Protein AF-0000000083257828 (afdb_homodimer)

Nearest PDB structures (foldseek):
  7vmx-assembly1_B  TM=5.264E-01  e=3.765E-04  Mycobacterium tuberculosis
  7vok-assembly1_A  TM=5.270E-01  e=5.197E-04  Mycobacterium tuberculosis
  1exm-assembly1_A  TM=3.872E-01  e=2.585E-04  Thermus thermophilus
  1aip-assembly2_F  TM=3.499E-01  e=7.175E-04  Thermus thermophilus
  1aip-assembly1_B  TM=3.440E-01  e=7.989E-04  Thermus thermophilus

Radius of gyration: 33.96 Å; Cα contacts (8 Å, |Δi|>4): 1075; chains: 2; bounding box: 76×117×64 Å

InterPro domains:
  IPR041519 RiboL-PSP-HEPN [PF18735] (45-256)

Solvent-accessible surface area (backbone atoms only — not comparable to full-atom values): 38566 Å² total; per-residue (Å²): 109,64,65,36,53,51,52,36,49,55,54,49,49,53,50,48,51,47,53,49,48,53,54,48,48,55,50,50,39,57,52,46,67,68,42,64,82,71,59,59,80,86,55,39,62,59,51,50,52,50,48,54,54,40,53,49,65,66,34,68,75,44,42,48,41,55,43,48,23,49,45,43,49,54,50,15,44,51,53,48,28,57,41,40,42,53,32,48,52,50,51,51,49,53,76,33,29,39,47,72,88,69,47,54,65,36,38,62,63,41,49,59,58,32,43,58,53,39,62,75,47,43,82,39,78,89,31,49,91,73,62,52,67,65,57,51,49,52,22,52,48,25,52,76,61,50,89,51,73,58,58,50,44,78,64,50,73,28,74,52,71,73,94,68,71,69,28,60,68,46,47,28,59,59,40,33,49,62,55,40,76,47,50,62,58,51,49,63,63,35,85,42,69,39,35,52,47,31,59,75,71,68,49,56,76,94,53,65,42,50,64,48,39,48,50,42,50,51,36,52,39,48,74,69,33,46,85,80,83,83,74,70,53,73,68,56,50,50,49,51,51,52,49,52,51,41,48,51,52,36,50,46,52,49,54,50,37,67,44,46,67,54,38,73,72,51,30,75,37,61,43,78,55,40,49,35,78,38,70,75,45,64,32,24,28,31,32,56,39,52,60,44,75,49,44,55,65,40,63,34,40,33,40,63,54,91,92,39,64,44,70,39,33,32,66,40,33,30,49,94,88,38,81,44,60,65,43,79,40,78,54,84,80,46,46,72,30,39,38,27,36,78,44,77,59,59,62,77,25,42,32,28,33,72,55,85,128,108,63,64,36,54,50,53,37,50,55,53,49,50,52,50,48,50,48,53,48,50,54,53,47,46,55,51,48,38,56,53,46,66,67,41,64,82,71,58,57,80,86,54,39,62,58,50,49,52,49,50,54,54,40,52,49,64,67,34,68,77,43,42,48,41,54,44,48,22,49,46,42,49,52,51,15,44,51,52,46,29,56,41,40,43,52,32,48,52,50,51,50,48,55,74,33,28,40,46,73,87,70,48,54,65,37,40,62,63,41,49,59,57,32,42,57,52,39,61,76,44,42,83,38,78,89,32,49,91,73,63,51,68,65,56,52,51,51,22,51,48,26,52,76,60,51,87,53,73,59,58,53,45,79,65,50,71,29,74,54,70,73,95,68,70,68,28,60,68,47,46,26,59,59,40,33,49,62,54,41,71,49,49,62,58,52,49,63,64,36,86,40,69,39,35,53,48,31,57,74,71,68,48,55,76,92,53,67,44,50,64,47,39,48,49,42,50,51,36,51,39,48,73,68,32,47,84,80,83,83,74,70,53,73,68,54,50,50,49,51,50,54,50,50,51,41,48,52,51,36,49,45,51,48,53,48,38,68,44,45,66,54,38,72,74,50,30,75,39,60,41,76,55,41,48,35,78,36,71,75,46,64,33,24,29,31,31,57,39,50,62,44,76,50,44,55,63,42,62,33,40,33,40,62,55,92,90,38,63,42,70,40,33,32,67,40,33,29,48,96,88,40,81,45,60,66,45,78,39,76,56,86,82,46,44,72,30,40,39,27,36,77,44,77,57,60,62,77,25,42,32,29,33,71,56,84,128

Secondary structure (DSSP, 8-state):
--HHHHHHHHHHHHHHHHHHHHHHHHHHHHHHHHHGGG--GGGHHHHHHHHHHHHHTT-HHHHHHHHHHHHHHHHHHHHHHHHHHHHHHHHHHHHH-S-GGGS-HHHHHHHHHHHHHHHHTTTSTTTTTT--HHHHHHHHHHHHT--STT-----GGGGG--SS---HHHHHHHHHTTT-TTHHHHHHH--SHHHHHHHHTT--GGGTTHHHHHHHHHHHHHHTT----SPPPHHHHHHHHHHHHHHHHHHHHHHHHHHHHHHHHH-SSEEEEE---EESSSSEEEEEE-SEEEETT-EEEEEEETTEEEEEEEEEEEETTEEESEEEE-SSS-EEEEEEESS---TT-EEEEE---/--HHHHHHHHHHHHHHHHHHHHHHHHHHHHHHHHHGGG--HHHHHHHHHHHHHHHHTT-HHHHHHHHHHHHHHHHHHHHHHHHHHHHHHHHHHHHH-S-GGGS-HHHHHHHHHHHHHHHHTTTSTTTTTT--HHHHHHHHHHHHT--STT-----GGGGG--SS---HHHHHHHHHTTT-TTHHHHHHHS-SHHHHHHHHTT--GGGTTHHHHHHHHHHHHHHTT----SPPPHHHHHHHHHHHHHHHHHHHHHHHHHHHHHHHHH-SSEEEEE---EESSSSEEEEEE-SEEEETT-EEEEEEETTEEEEEEEEEEEETTEEESEEEE-SSS-EEEEEEESS---TTPEEEEE---

Structure (mmCIF, N/CA/C/O backbone):
data_AF-0000000083257828-model_v1
#
loop_
_entity.id
_entity.type
_entity.pdbx_description
1 polymer 'RiboL-PSP-HEPN domain-containing protein'
#
loop_
_atom_site.group_PDB
_atom_site.id
_atom_site.type_symbol
_atom_site.label_atom_id
_atom_site.label_alt_id
_atom_site.label_comp_id
_atom_site.label_asym_id
_atom_site.label_entity_id
_atom_site.label_seq_id
_atom_site.pdbx_PDB_ins_code
_atom_site.Cartn_x
_atom_site.Cartn_y
_atom_site.Cartn_z
_atom_site.occupancy
_atom_site.B_iso_or_equiv
_atom_site.auth_seq_id
_atom_site.auth_comp_id
_atom_site.auth_asym_id
_atom_site.auth_atom_id
_atom_site.pdbx_PDB_model_num
ATOM 1 N N . MET A 1 1 ? 0.66 26.688 9.797 1 78.25 1 MET A N 1
ATOM 2 C CA . MET A 1 1 ? 0.51 25.859 8.594 1 78.25 1 MET A CA 1
ATOM 3 C C . MET A 1 1 ? -0.962 25.594 8.297 1 78.25 1 MET A C 1
ATOM 5 O O . MET A 1 1 ? -1.648 24.938 9.086 1 78.25 1 MET A O 1
ATOM 9 N N . GLU A 1 2 ? -1.521 26.094 7.195 1 85.31 2 GLU A N 1
ATOM 10 C CA . GLU A 1 2 ? -2.969 26.062 7.016 1 85.31 2 GLU A CA 1
ATOM 11 C C . GLU A 1 2 ? -3.367 25.109 5.898 1 85.31 2 GLU A C 1
ATOM 13 O O . GLU A 1 2 ? -4.332 24.359 6.039 1 85.31 2 GLU A O 1
ATOM 18 N N . TYR A 1 3 ? -2.555 24.984 4.957 1 90.12 3 TYR A N 1
ATOM 19 C CA . TYR A 1 3 ? -2.961 24.219 3.787 1 90.12 3 TYR A CA 1
ATOM 20 C C . TYR A 1 3 ? -2.844 22.719 4.055 1 90.12 3 TYR A C 1
ATOM 22 O O . TYR A 1 3 ? -3.777 21.953 3.785 1 90.12 3 TYR A O 1
ATOM 30 N N . SER A 1 4 ? -1.714 22.359 4.652 1 94.12 4 SER A N 1
ATOM 31 C CA . SER A 1 4 ? -1.457 20.938 4.883 1 94.12 4 SER A CA 1
ATOM 32 C C . SER A 1 4 ? -2.471 20.344 5.852 1 94.12 4 SER A C 1
ATOM 34 O O . SER A 1 4 ? -2.975 19.234 5.633 1 94.12 4 SER A O 1
ATOM 36 N N . ILE A 1 5 ? -2.855 21.109 6.875 1 95.5 5 ILE A N 1
ATOM 37 C CA . ILE A 1 5 ? -3.768 20.578 7.887 1 95.5 5 ILE A CA 1
ATOM 38 C C . ILE A 1 5 ? -5.188 20.531 7.324 1 95.5 5 ILE A C 1
ATOM 40 O O . ILE A 1 5 ? -5.961 19.641 7.656 1 95.5 5 ILE A O 1
ATOM 44 N N . ILE A 1 6 ? -5.504 21.484 6.477 1 95.56 6 ILE A N 1
ATOM 45 C CA . ILE A 1 6 ? -6.824 21.516 5.852 1 95.56 6 ILE A CA 1
ATOM 46 C C . ILE A 1 6 ? -6.98 20.297 4.941 1 95.56 6 ILE A C 1
ATOM 48 O O . ILE A 1 6 ? -8.008 19.609 4.98 1 95.56 6 ILE A O 1
ATOM 52 N N . GLU A 1 7 ? -5.953 20.062 4.191 1 94.19 7 GLU A N 1
ATOM 53 C CA . GLU A 1 7 ? -5.973 18.891 3.305 1 94.19 7 GLU A CA 1
ATOM 54 C C . GLU A 1 7 ? -6.07 17.594 4.102 1 94.19 7 GLU A C 1
ATOM 56 O O . GLU A 1 7 ? -6.84 16.703 3.742 1 94.19 7 GLU A O 1
ATOM 61 N N . PHE A 1 8 ? -5.371 17.531 5.184 1 96.62 8 PHE A N 1
ATOM 62 C CA . PHE A 1 8 ? -5.395 16.359 6.051 1 96.62 8 PHE A CA 1
ATOM 63 C C . PHE A 1 8 ? -6.785 16.156 6.641 1 96.62 8 PHE A C 1
ATOM 65 O O . PHE A 1 8 ? -7.316 15.047 6.609 1 96.62 8 PHE A O 1
ATOM 72 N N . ASN A 1 9 ? -7.367 17.203 7.094 1 96.44 9 ASN A N 1
ATOM 73 C CA . ASN A 1 9 ? -8.688 17.125 7.711 1 96.44 9 ASN A CA 1
ATOM 74 C C . ASN A 1 9 ? -9.75 16.703 6.703 1 96.44 9 ASN A C 1
ATOM 76 O O . ASN A 1 9 ? -10.648 15.922 7.023 1 96.44 9 ASN A O 1
ATOM 80 N N . HIS A 1 10 ? -9.578 17.25 5.516 1 94.44 10 HIS A N 1
ATOM 81 C CA . HIS A 1 10 ? -10.508 16.844 4.465 1 94.44 10 HIS A CA 1
ATOM 82 C C . HIS A 1 10 ? -10.422 15.344 4.191 1 94.44 10 HIS A C 1
ATOM 84 O O . HIS A 1 10 ? -11.445 14.672 4.062 1 94.44 10 HIS A O 1
ATOM 90 N N . GLY A 1 11 ? -9.203 14.883 4.156 1 93.31 11 GLY A N 1
ATOM 91 C CA . GLY A 1 11 ? -9 13.461 3.928 1 93.31 11 GLY A CA 1
ATOM 92 C C . GLY A 1 11 ? -9.516 12.594 5.062 1 93.31 11 GLY A C 1
ATOM 93 O O . GLY A 1 11 ? -10.148 11.562 4.824 1 93.31 11 GLY A O 1
ATOM 94 N N . THR A 1 12 ? -9.281 13.031 6.293 1 95.62 12 THR A N 1
ATOM 95 C CA . THR A 1 12 ? -9.695 12.227 7.438 1 95.62 12 THR A CA 1
ATOM 96 C C . THR A 1 12 ? -11.211 12.281 7.617 1 95.62 12 THR A C 1
ATOM 98 O O . THR A 1 12 ? -11.82 11.32 8.094 1 95.62 12 THR A O 1
ATOM 101 N N . ASP A 1 13 ? -11.797 13.391 7.184 1 94.81 13 ASP A N 1
ATOM 102 C CA . ASP A 1 13 ? -13.258 13.461 7.215 1 94.81 13 ASP A CA 1
ATOM 103 C C . ASP A 1 13 ? -13.883 12.414 6.297 1 94.81 13 ASP A C 1
ATOM 105 O O . ASP A 1 13 ? -14.852 11.758 6.672 1 94.81 13 ASP A O 1
ATOM 109 N N . LYS A 1 14 ? -13.297 12.328 5.168 1 92.06 14 LYS A N 1
ATOM 110 C CA . LYS A 1 14 ? -13.781 11.32 4.223 1 92.06 14 LYS A CA 1
ATOM 111 C C . LYS A 1 14 ? -13.594 9.914 4.773 1 92.06 14 LYS A C 1
ATOM 113 O O . LYS A 1 14 ? -14.484 9.062 4.652 1 92.06 14 LYS A O 1
ATOM 118 N N . LEU A 1 15 ? -12.484 9.672 5.328 1 94.06 15 LEU A N 1
ATOM 119 C CA . LEU A 1 15 ? -12.203 8.359 5.898 1 94.06 15 LEU A CA 1
ATOM 120 C C . LEU A 1 15 ? -13.148 8.055 7.059 1 94.06 15 LEU A C 1
ATOM 122 O O . LEU A 1 15 ? -13.602 6.922 7.215 1 94.06 15 LEU A O 1
ATOM 126 N N . ASN A 1 16 ? -13.398 9.078 7.844 1 94.25 16 ASN A N 1
ATOM 127 C CA . ASN A 1 16 ? -14.336 8.922 8.953 1 94.25 16 ASN A CA 1
ATOM 128 C C . ASN A 1 16 ? -15.742 8.594 8.445 1 94.25 16 ASN A C 1
ATOM 130 O O . ASN A 1 16 ? -16.453 7.805 9.07 1 94.25 16 ASN A O 1
ATOM 134 N N . LYS A 1 17 ? -16.109 9.258 7.43 1 91.5 17 LYS A N 1
ATOM 135 C CA . LYS A 1 17 ? -17.391 8.945 6.812 1 91.5 17 LYS A CA 1
ATOM 136 C C . LYS A 1 17 ? -17.453 7.484 6.367 1 91.5 17 LYS A C 1
ATOM 138 O O . LYS A 1 17 ? -18.469 6.82 6.523 1 91.5 17 LYS A O 1
ATOM 143 N N . TYR A 1 18 ? -16.422 6.988 5.801 1 91.31 18 TYR A N 1
ATOM 144 C CA . TYR A 1 18 ? -16.328 5.598 5.375 1 91.31 18 TYR A CA 1
ATOM 145 C C . TYR A 1 18 ? -16.469 4.652 6.562 1 91.31 18 TYR A C 1
ATOM 147 O O . TYR A 1 18 ? -17.234 3.691 6.516 1 91.31 18 TYR A O 1
ATOM 155 N N . ILE A 1 19 ? -15.727 4.949 7.625 1 91.81 19 ILE A N 1
ATOM 156 C CA . ILE A 1 19 ? -15.75 4.129 8.828 1 91.81 19 ILE A CA 1
ATOM 157 C C . ILE A 1 19 ? -17.156 4.133 9.422 1 91.81 19 ILE A C 1
ATOM 159 O O . ILE A 1 19 ? -17.688 3.08 9.805 1 91.81 19 ILE A O 1
ATOM 163 N N . THR A 1 20 ? -17.75 5.297 9.422 1 89.81 20 THR A N 1
ATOM 164 C CA . THR A 1 20 ? -19.109 5.43 9.938 1 89.81 20 THR A CA 1
ATOM 165 C C . THR A 1 20 ? -20.094 4.641 9.078 1 89.81 20 THR A C 1
ATOM 167 O O . THR A 1 20 ? -21.031 4.047 9.594 1 89.81 20 THR A O 1
ATOM 170 N N . GLY A 1 21 ? -19.875 4.672 7.762 1 85.44 21 GLY A N 1
ATOM 171 C CA . GLY A 1 21 ? -20.703 3.873 6.867 1 85.44 21 GLY A CA 1
ATOM 172 C C . GLY A 1 21 ? -20.641 2.387 7.172 1 85.44 21 GLY A C 1
ATOM 173 O O . GLY A 1 21 ? -21.672 1.701 7.145 1 85.44 21 GLY A O 1
ATOM 174 N N . ILE A 1 22 ? -19.484 1.915 7.48 1 85.94 22 ILE A N 1
ATOM 175 C CA . ILE A 1 22 ? -19.297 0.509 7.824 1 85.94 22 ILE A CA 1
ATOM 176 C C . ILE A 1 22 ? -20.047 0.19 9.109 1 85.94 22 ILE A C 1
ATOM 178 O O . ILE A 1 22 ? -20.75 -0.827 9.195 1 85.94 22 ILE A O 1
ATOM 182 N N . LYS A 1 23 ? -19.906 1.067 10.102 1 85.62 23 LYS A N 1
ATOM 183 C CA . LYS A 1 23 ? -20.594 0.87 11.383 1 85.62 23 LYS A CA 1
ATOM 184 C C . LYS A 1 23 ? -22.109 0.866 11.195 1 85.62 23 LYS A C 1
ATOM 186 O O . LYS A 1 23 ? -22.812 0.04 11.789 1 85.62 23 LYS A O 1
ATOM 191 N N . ASN A 1 24 ? -22.547 1.761 10.328 1 83.62 24 ASN A N 1
ATOM 192 C CA . ASN A 1 24 ? -23.984 1.852 10.062 1 83.62 24 ASN A CA 1
ATOM 193 C C . ASN A 1 24 ? -24.5 0.598 9.367 1 83.62 24 ASN A C 1
ATOM 195 O O . ASN A 1 24 ? -25.641 0.169 9.617 1 83.62 24 ASN A O 1
ATOM 199 N N . ASN A 1 25 ? -23.734 0.119 8.469 1 80.06 25 ASN A N 1
ATOM 200 C CA . ASN A 1 25 ? -24.109 -1.118 7.793 1 80.06 25 ASN A CA 1
ATOM 201 C C . ASN A 1 25 ? -24.281 -2.27 8.781 1 80.06 25 ASN A C 1
ATOM 203 O O . ASN A 1 25 ? -25.234 -3.049 8.68 1 80.06 25 ASN A O 1
ATOM 207 N N . ARG A 1 26 ? -23.391 -2.312 9.688 1 76 26 ARG A N 1
ATOM 208 C CA . ARG A 1 26 ? -23.453 -3.367 10.695 1 76 26 ARG A CA 1
ATOM 209 C C . ARG A 1 26 ? -24.656 -3.193 11.602 1 76 26 ARG A C 1
ATOM 211 O O . ARG A 1 26 ? -25.312 -4.172 11.977 1 76 26 ARG A O 1
ATOM 218 N N . GLU A 1 27 ? -24.969 -1.999 11.883 1 79.12 27 GLU A N 1
ATOM 219 C CA . GLU A 1 27 ? -26.156 -1.713 12.688 1 79.12 27 GLU A CA 1
ATOM 220 C C . GLU A 1 27 ? -27.438 -2.047 11.93 1 79.12 27 GLU A C 1
ATOM 222 O O . GLU A 1 27 ? -28.375 -2.576 12.508 1 79.12 27 GLU A O 1
ATOM 227 N N . LEU A 1 28 ? -27.453 -1.711 10.688 1 78.19 28 LEU A N 1
ATOM 228 C CA . LEU A 1 28 ? -28.609 -2.004 9.844 1 78.19 28 LEU A CA 1
ATOM 229 C C . LEU A 1 28 ? -28.844 -3.508 9.742 1 78.19 28 LEU A C 1
ATOM 231 O O . LEU A 1 28 ? -29.984 -3.965 9.727 1 78.19 28 LEU A O 1
ATO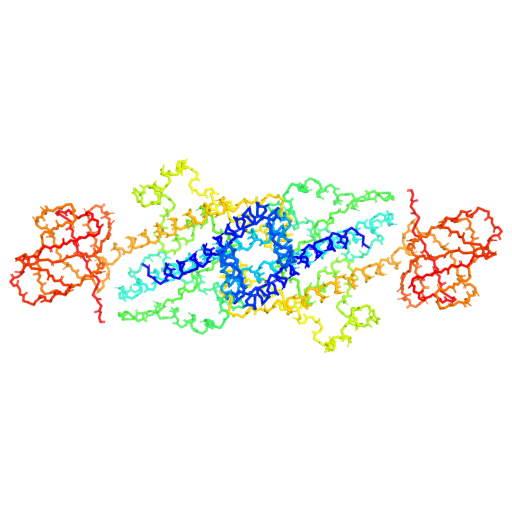M 235 N N . PHE A 1 29 ? -27.812 -4.207 9.664 1 75.12 29 PHE A N 1
ATOM 236 C CA . PHE A 1 29 ? -27.922 -5.66 9.625 1 75.12 29 PHE A CA 1
ATOM 237 C C . PHE A 1 29 ? -28.594 -6.188 10.891 1 75.12 29 PHE A C 1
ATOM 239 O O . PHE A 1 29 ? -29.469 -7.047 10.82 1 75.12 29 PHE A O 1
ATOM 246 N N . ALA A 1 30 ? -28.125 -5.66 11.992 1 73.25 30 ALA A N 1
ATOM 247 C CA . ALA A 1 30 ? -28.703 -6.074 13.258 1 73.25 30 ALA A CA 1
ATOM 248 C C . ALA A 1 30 ? -30.203 -5.75 13.305 1 73.25 30 ALA A C 1
ATOM 250 O O . ALA A 1 30 ? -31 -6.555 13.789 1 73.25 30 ALA A O 1
ATOM 251 N N . LYS A 1 31 ? -30.578 -4.668 12.758 1 75 31 LYS A N 1
ATOM 252 C CA . LYS A 1 31 ? -31.984 -4.242 12.727 1 75 31 LYS A CA 1
ATOM 253 C C . LYS A 1 31 ? -32.812 -5.152 11.828 1 75 31 LYS A C 1
ATOM 255 O O . LYS A 1 31 ? -33.938 -5.551 12.195 1 75 31 LYS A O 1
ATOM 260 N N . ILE A 1 32 ? -32.281 -5.434 10.703 1 75.25 32 ILE A N 1
ATOM 261 C CA . ILE A 1 32 ? -32.969 -6.254 9.727 1 75.25 32 ILE A CA 1
ATOM 262 C C . ILE A 1 32 ? -33.156 -7.672 10.266 1 75.25 32 ILE A C 1
ATOM 264 O O . ILE A 1 32 ? -34.188 -8.305 10.086 1 75.25 32 ILE A O 1
ATOM 268 N N . LYS A 1 33 ? -32.156 -8.219 10.898 1 71.69 33 LYS A N 1
ATOM 269 C CA . LYS A 1 33 ? -32.188 -9.547 11.5 1 71.69 33 LYS A CA 1
ATOM 270 C C . LYS A 1 33 ? -33.344 -9.648 12.508 1 71.69 33 LYS A C 1
ATOM 272 O O . LYS A 1 33 ? -34 -10.688 12.602 1 71.69 33 LYS A O 1
ATOM 277 N N . ARG A 1 34 ? -33.75 -8.617 13.133 1 73.25 34 ARG A N 1
ATOM 278 C CA . ARG A 1 34 ? -34.812 -8.594 14.141 1 73.25 34 ARG A CA 1
ATOM 279 C C . ARG A 1 34 ? -36.188 -8.57 13.5 1 73.25 34 ARG A C 1
ATOM 281 O O . ARG A 1 34 ? -37.125 -9.18 14.016 1 73.25 34 ARG A O 1
ATOM 288 N N . ILE A 1 35 ? -36.156 -7.895 12.305 1 68.56 35 ILE A N 1
ATOM 289 C CA . ILE A 1 35 ? -37.469 -7.676 11.68 1 68.56 35 ILE A CA 1
ATOM 290 C C . ILE A 1 35 ? -37.812 -8.852 10.773 1 68.56 35 ILE A C 1
ATOM 292 O O . ILE A 1 35 ? -39 -9.148 10.547 1 68.56 35 ILE A O 1
ATOM 296 N N . SER A 1 36 ? -36.781 -9.414 10.156 1 65.25 36 SER A N 1
ATOM 297 C CA . SER A 1 36 ? -37 -10.469 9.172 1 65.25 36 SER A CA 1
ATOM 298 C C . SER A 1 36 ? -38 -11.508 9.68 1 65.25 36 SER A C 1
ATOM 300 O O . SER A 1 36 ? -38.688 -12.164 8.891 1 65.25 36 SER A O 1
ATOM 302 N N . GLY A 1 37 ? -38.125 -11.656 10.922 1 59.88 37 GLY A N 1
ATOM 303 C CA . GLY A 1 37 ? -39.094 -12.625 11.391 1 59.88 37 GLY A CA 1
ATOM 304 C C . GLY A 1 37 ? -40.531 -12.18 11.195 1 59.88 37 GLY A C 1
ATOM 305 O O . GLY A 1 37 ? -41.438 -12.977 11.328 1 59.88 37 GLY A O 1
ATOM 306 N N . HIS A 1 38 ? -40.719 -10.875 10.852 1 63 38 HIS A N 1
ATOM 307 C CA . HIS A 1 38 ? -42.094 -10.383 10.859 1 63 38 HIS A CA 1
ATOM 308 C C . HIS A 1 38 ? -42.438 -9.719 9.531 1 63 38 HIS A C 1
ATOM 310 O O . HIS A 1 38 ? -43.406 -8.977 9.445 1 63 38 HIS A O 1
ATOM 316 N N . ILE A 1 39 ? -41.562 -9.836 8.562 1 60.16 39 ILE A N 1
ATOM 317 C CA . ILE A 1 39 ? -41.781 -9.055 7.348 1 60.16 39 ILE A CA 1
ATOM 318 C C . ILE A 1 39 ? -42.844 -9.719 6.473 1 60.16 39 ILE A C 1
ATOM 320 O O . ILE A 1 39 ? -43 -10.945 6.516 1 60.16 39 ILE A O 1
ATOM 324 N N . SER A 1 40 ? -43.688 -8.922 5.891 1 60.38 40 SER A N 1
ATOM 325 C CA . SER A 1 40 ? -44.781 -9.391 5.027 1 60.38 40 SER A CA 1
ATOM 326 C C . SER A 1 40 ? -44.219 -10.086 3.787 1 60.38 40 SER A C 1
ATOM 328 O O . SER A 1 40 ? -43.062 -9.883 3.41 1 60.38 40 SER A O 1
ATOM 330 N N . SER A 1 41 ? -44.938 -11.039 3.088 1 59.78 41 SER A N 1
ATOM 331 C CA . SER A 1 41 ? -44.625 -11.93 1.979 1 59.78 41 SER A CA 1
ATOM 332 C C . SER A 1 41 ? -44.062 -11.156 0.786 1 59.78 41 SER A C 1
ATOM 334 O O . SER A 1 41 ? -43.125 -11.602 0.13 1 59.78 41 SER A O 1
ATOM 336 N N . ASP A 1 42 ? -44.562 -9.977 0.393 1 59.12 42 ASP A N 1
ATOM 337 C CA . ASP A 1 42 ? -44.219 -9.273 -0.84 1 59.12 42 ASP A CA 1
ATOM 338 C C . ASP A 1 42 ? -42.812 -8.672 -0.766 1 59.12 42 ASP A C 1
ATOM 340 O O . ASP A 1 42 ? -42.094 -8.609 -1.772 1 59.12 42 ASP A O 1
ATOM 344 N N . GLU A 1 43 ? -42.531 -8.281 0.488 1 61.53 43 GLU A N 1
ATOM 345 C CA . GLU A 1 43 ? -41.281 -7.582 0.641 1 61.53 43 GLU A CA 1
ATOM 346 C C . GLU A 1 43 ? -40.156 -8.539 1.102 1 61.53 43 GLU A C 1
ATOM 348 O O . GLU A 1 43 ? -39 -8.156 1.18 1 61.53 43 GLU A O 1
ATOM 353 N N . TYR A 1 44 ? -40.531 -9.773 1.147 1 64.5 44 TYR A N 1
ATOM 354 C CA . TYR A 1 44 ? -39.656 -10.773 1.753 1 64.5 44 TYR A CA 1
ATOM 355 C C . TYR A 1 44 ? -38.406 -10.969 0.919 1 64.5 44 TYR A C 1
ATOM 357 O O . TYR A 1 44 ? -37.312 -11.055 1.462 1 64.5 44 TYR A O 1
ATOM 365 N N . GLU A 1 45 ? -38.594 -10.883 -0.381 1 70.69 45 GLU A N 1
ATOM 366 C CA . GLU A 1 45 ? -37.469 -11.18 -1.245 1 70.69 45 GLU A CA 1
ATOM 367 C C . GLU A 1 45 ? -36.406 -10.102 -1.132 1 70.69 45 GLU A C 1
ATOM 369 O O . GLU A 1 45 ? -35.219 -10.414 -1.058 1 70.69 45 GLU A O 1
ATOM 374 N N . ILE A 1 46 ? -36.875 -8.914 -1.073 1 71.62 46 ILE A N 1
ATOM 375 C CA . ILE A 1 46 ? -35.938 -7.801 -1.022 1 71.62 46 ILE A CA 1
ATOM 376 C C . ILE A 1 46 ? -35.219 -7.797 0.326 1 71.62 46 ILE A C 1
ATOM 378 O O . ILE A 1 46 ? -34.031 -7.551 0.392 1 71.62 46 ILE A O 1
ATOM 382 N N . PHE A 1 47 ? -35.969 -8.141 1.345 1 71.38 47 PHE A N 1
ATOM 383 C CA . PHE A 1 47 ? -35.375 -8.156 2.674 1 71.38 47 PHE A CA 1
ATOM 384 C C . PHE A 1 47 ? -34.375 -9.297 2.803 1 71.38 47 PHE A C 1
ATOM 386 O O . PHE A 1 47 ? -33.344 -9.148 3.463 1 71.38 47 PHE A O 1
ATOM 393 N N . GLU A 1 48 ? -34.719 -10.336 2.012 1 73.56 48 GLU A N 1
ATOM 394 C CA . GLU A 1 48 ? -33.75 -11.445 2.033 1 73.56 48 GLU A CA 1
ATOM 395 C C . GLU A 1 48 ? -32.469 -11.086 1.303 1 73.56 48 GLU A C 1
ATOM 397 O O . GLU A 1 48 ? -31.375 -11.453 1.743 1 73.56 48 GLU A O 1
ATOM 402 N N . ASP A 1 49 ? -32.594 -10.328 0.273 1 73.62 49 ASP A N 1
ATOM 403 C CA . ASP A 1 49 ? -31.438 -9.859 -0.465 1 73.62 49 ASP A CA 1
ATOM 404 C C . ASP A 1 49 ? -30.594 -8.914 0.387 1 73.62 49 ASP A C 1
ATOM 406 O O . ASP A 1 49 ? -29.359 -9.008 0.388 1 73.62 49 ASP A O 1
ATOM 410 N N . ILE A 1 50 ? -31.359 -8.125 1.108 1 73.12 50 ILE A N 1
ATOM 411 C CA . ILE A 1 50 ? -30.688 -7.156 1.965 1 73.12 50 ILE A CA 1
ATOM 412 C C . ILE A 1 50 ? -29.953 -7.883 3.092 1 73.12 50 ILE A C 1
ATOM 414 O O . ILE A 1 50 ? -28.797 -7.582 3.385 1 73.12 50 ILE A O 1
ATOM 418 N N . LYS A 1 51 ? -30.578 -8.836 3.547 1 72 51 LYS A N 1
ATOM 419 C CA . LYS A 1 51 ? -30 -9.617 4.637 1 72 51 LYS A CA 1
ATOM 420 C C . LYS A 1 51 ? -28.734 -10.336 4.184 1 72 51 LYS A C 1
ATOM 422 O O . LYS A 1 51 ? -27.719 -10.32 4.887 1 72 51 LYS A O 1
ATOM 427 N N . GLN A 1 52 ? -28.75 -10.891 3.033 1 74.81 52 GLN A N 1
ATOM 428 C CA . GLN A 1 52 ? -27.609 -11.617 2.498 1 74.81 52 GLN A CA 1
ATOM 429 C C . GLN A 1 52 ? -26.438 -10.672 2.232 1 74.81 52 GLN A C 1
ATOM 431 O O . GLN A 1 52 ? -25.281 -11.008 2.504 1 74.81 52 GLN A O 1
ATOM 436 N N . GLN A 1 53 ? -26.828 -9.531 1.802 1 73.19 53 GLN A N 1
ATOM 437 C CA . GLN A 1 53 ? -25.797 -8.547 1.499 1 73.19 53 GLN A CA 1
ATOM 438 C C . GLN A 1 53 ? -25.156 -8.016 2.777 1 73.19 53 GLN A C 1
ATOM 440 O O . GLN A 1 53 ? -23.938 -7.82 2.828 1 73.19 53 GLN A O 1
ATOM 445 N N . LEU A 1 54 ? -26.016 -7.855 3.703 1 71.25 54 LEU A N 1
ATOM 446 C CA . LEU A 1 54 ? -25.484 -7.355 4.969 1 71.25 54 LEU A CA 1
ATOM 447 C C . LEU A 1 54 ? -24.625 -8.406 5.652 1 71.25 54 LEU A C 1
ATOM 449 O O . LEU A 1 54 ? -23.609 -8.078 6.273 1 71.25 54 LEU A O 1
ATOM 453 N N . LYS A 1 55 ? -25.047 -9.633 5.512 1 70 55 LYS A N 1
ATOM 454 C CA . LYS A 1 55 ? -24.266 -10.742 6.055 1 70 55 LYS A CA 1
ATOM 455 C C . LYS A 1 55 ? -22.875 -10.797 5.422 1 70 55 LYS A C 1
ATOM 457 O O . LYS A 1 55 ? -21.891 -11.086 6.102 1 70 55 LYS A O 1
ATOM 462 N N . PHE A 1 56 ? -22.875 -10.461 4.219 1 72.5 56 PHE A N 1
ATOM 463 C CA . PHE A 1 56 ? -21.641 -10.43 3.457 1 72.5 56 PHE A CA 1
ATOM 464 C C . PHE A 1 56 ? -20.641 -9.453 4.074 1 72.5 56 PHE A C 1
ATOM 466 O O . PHE A 1 56 ? -19.453 -9.742 4.168 1 72.5 56 PHE A O 1
ATOM 473 N N . ASN A 1 57 ? -21.125 -8.453 4.652 1 69.12 57 ASN A N 1
ATOM 474 C CA . ASN A 1 57 ? -20.266 -7.406 5.211 1 69.12 57 ASN A CA 1
ATOM 475 C C . ASN A 1 57 ? -19.672 -7.82 6.555 1 69.12 57 ASN A C 1
ATOM 477 O O . ASN A 1 57 ? -18.734 -7.195 7.035 1 69.12 57 ASN A O 1
ATOM 481 N N . PHE A 1 58 ? -20.188 -8.969 7.027 1 71.5 58 PHE A N 1
ATOM 482 C CA . PHE A 1 58 ? -19.703 -9.445 8.312 1 71.5 58 PHE A CA 1
ATOM 483 C C . PHE A 1 58 ? -18.656 -10.531 8.133 1 71.5 58 PHE A C 1
ATOM 485 O O . PHE A 1 58 ? -17.984 -10.922 9.086 1 71.5 58 PHE A O 1
ATOM 492 N N . ASP A 1 59 ? -18.5 -10.875 6.922 1 79.5 59 ASP A N 1
ATOM 493 C CA . ASP A 1 59 ? -17.516 -11.922 6.625 1 79.5 59 ASP A CA 1
ATOM 494 C C . ASP A 1 59 ? -16.094 -11.43 6.879 1 79.5 59 ASP A C 1
ATOM 496 O O . ASP A 1 59 ? -15.742 -10.312 6.492 1 79.5 59 ASP A O 1
ATOM 500 N N . LYS A 1 60 ? -15.312 -12.25 7.555 1 79.12 60 LYS A N 1
ATOM 501 C CA . LYS A 1 60 ? -13.93 -11.922 7.91 1 79.12 60 LYS A CA 1
ATOM 502 C C . LYS A 1 60 ? -13.125 -11.531 6.676 1 79.12 60 LYS A C 1
ATOM 504 O O . LYS A 1 60 ? -12.289 -10.625 6.734 1 79.12 60 LYS A O 1
ATOM 509 N N . ASP A 1 61 ? -13.438 -12.234 5.652 1 79.62 61 ASP A N 1
ATOM 510 C CA . ASP A 1 61 ? -12.688 -11.984 4.426 1 79.62 61 ASP A CA 1
ATOM 511 C C . ASP A 1 61 ? -12.984 -10.594 3.871 1 79.62 61 ASP A C 1
ATOM 513 O O . ASP A 1 61 ? -12.102 -9.93 3.322 1 79.62 61 ASP A O 1
ATOM 517 N N . ILE A 1 62 ? -14.172 -10.203 4.18 1 81.38 62 ILE A N 1
ATOM 518 C CA . ILE A 1 62 ? -14.57 -8.898 3.672 1 81.38 62 ILE A CA 1
ATOM 519 C C . ILE A 1 62 ? -14.008 -7.797 4.574 1 81.38 62 ILE A C 1
ATOM 521 O O . ILE A 1 62 ? -13.625 -6.727 4.098 1 81.38 62 ILE A O 1
ATOM 525 N N . ARG A 1 63 ? -13.867 -8.094 5.832 1 87.31 63 ARG A N 1
ATOM 526 C CA . ARG A 1 63 ? -13.344 -7.141 6.805 1 87.31 63 ARG A CA 1
ATOM 527 C C . ARG A 1 63 ? -11.883 -6.812 6.52 1 87.31 63 ARG A C 1
ATOM 529 O O . ARG A 1 63 ? -11.422 -5.711 6.824 1 87.31 63 ARG A O 1
ATOM 536 N N . ILE A 1 64 ? -11.266 -7.75 5.883 1 90.31 64 ILE A N 1
ATOM 537 C CA . ILE A 1 64 ? -9.852 -7.559 5.555 1 90.31 64 ILE A CA 1
ATOM 538 C C . ILE A 1 64 ? -9.711 -6.43 4.535 1 90.31 64 ILE A C 1
ATOM 540 O O . ILE A 1 64 ? -8.742 -5.66 4.582 1 90.31 64 ILE A O 1
ATOM 544 N N . TYR A 1 65 ? -10.664 -6.367 3.676 1 89.56 65 TYR A N 1
ATOM 545 C CA . TYR A 1 65 ? -10.594 -5.348 2.635 1 89.56 65 TYR A CA 1
ATOM 546 C C . TYR A 1 65 ? -10.891 -3.965 3.205 1 89.56 65 TYR A C 1
ATOM 548 O O . TYR A 1 65 ? -10.258 -2.98 2.816 1 89.56 65 TYR A O 1
ATOM 556 N N . GLU A 1 66 ? -11.828 -3.924 4.145 1 90.12 66 GLU A N 1
ATOM 557 C CA . GLU A 1 66 ? -12.086 -2.674 4.852 1 90.12 66 GLU A CA 1
ATOM 558 C C . GLU A 1 66 ? -10.859 -2.236 5.656 1 90.12 66 GLU A C 1
ATOM 560 O O . GLU A 1 66 ? -10.453 -1.076 5.586 1 90.12 66 GLU A O 1
ATOM 565 N N . TYR A 1 67 ? -10.336 -3.197 6.355 1 93.38 67 TYR A N 1
ATOM 566 C CA . TYR A 1 67 ? -9.148 -2.98 7.172 1 93.38 67 TYR A CA 1
ATOM 567 C C . TYR A 1 67 ? -7.992 -2.459 6.324 1 93.38 67 TYR A C 1
ATOM 569 O O . TYR A 1 67 ? -7.359 -1.46 6.672 1 93.38 67 TYR A O 1
ATOM 577 N N . THR A 1 68 ? -7.766 -3.086 5.188 1 92.62 68 THR A N 1
ATOM 578 C CA . THR A 1 68 ? -6.684 -2.729 4.277 1 92.62 68 THR A CA 1
ATOM 579 C C . THR A 1 68 ? -6.844 -1.294 3.783 1 92.62 68 THR A C 1
ATOM 581 O O . THR A 1 68 ? -5.898 -0.508 3.822 1 92.62 68 THR A O 1
ATOM 584 N N . SER A 1 69 ? -8.047 -1.003 3.428 1 92.38 69 SER A N 1
ATOM 585 C CA . SER A 1 69 ? -8.32 0.326 2.895 1 92.38 69 SER A CA 1
ATOM 586 C C . SER A 1 69 ? -8.102 1.403 3.949 1 92.38 69 SER A C 1
ATOM 588 O O . SER A 1 69 ? -7.488 2.438 3.67 1 92.38 69 SER A O 1
ATOM 590 N N . ILE A 1 70 ? -8.531 1.129 5.125 1 94.75 70 ILE A N 1
ATOM 591 C CA . ILE A 1 70 ? -8.469 2.133 6.18 1 94.75 70 ILE A CA 1
ATOM 592 C C . ILE A 1 70 ? -7.016 2.354 6.594 1 94.75 70 ILE A C 1
ATOM 594 O O . ILE A 1 70 ? -6.562 3.494 6.703 1 94.75 70 ILE A O 1
ATOM 598 N N . ILE A 1 71 ? -6.273 1.278 6.742 1 95.75 71 ILE A N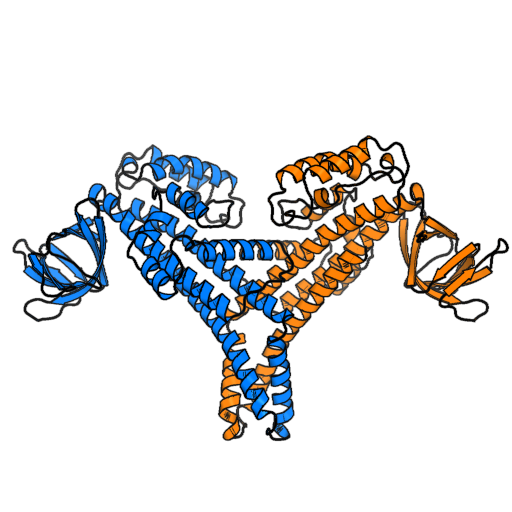 1
ATOM 599 C CA . ILE A 1 71 ? -4.883 1.367 7.172 1 95.75 71 ILE A CA 1
ATOM 600 C C . ILE A 1 71 ? -4.059 2.105 6.117 1 95.75 71 ILE A C 1
ATOM 602 O O . ILE A 1 71 ? -3.312 3.033 6.441 1 95.75 71 ILE A O 1
ATOM 606 N N . ILE A 1 72 ? -4.277 1.781 4.883 1 94.5 72 ILE A N 1
ATOM 607 C CA . ILE A 1 72 ? -3.488 2.35 3.797 1 94.5 72 ILE A CA 1
ATOM 608 C C . ILE A 1 72 ? -3.803 3.836 3.652 1 94.5 72 ILE A C 1
ATOM 610 O O . ILE A 1 72 ? -2.895 4.664 3.559 1 94.5 72 ILE A O 1
ATOM 614 N N . ASN A 1 73 ? -5.047 4.16 3.713 1 94.31 73 ASN A N 1
ATOM 615 C CA . ASN A 1 73 ? -5.438 5.551 3.506 1 94.31 73 ASN A CA 1
ATOM 616 C C . ASN A 1 73 ? -5.078 6.422 4.707 1 94.31 73 ASN A C 1
ATOM 618 O O . ASN A 1 73 ? -4.648 7.562 4.543 1 94.31 73 ASN A O 1
ATOM 622 N N . LEU A 1 74 ? -5.281 5.844 5.895 1 96.69 74 LEU A N 1
ATOM 623 C CA . LEU A 1 74 ? -4.945 6.617 7.086 1 96.69 74 LEU A CA 1
ATOM 624 C C . LEU A 1 74 ? -3.459 6.949 7.121 1 96.69 74 LEU A C 1
ATOM 626 O O . LEU A 1 74 ? -3.082 8.102 7.34 1 96.69 74 LEU A O 1
ATOM 630 N N . TYR A 1 75 ? -2.666 5.969 6.859 1 96.69 75 TYR A N 1
ATOM 631 C CA . TYR A 1 75 ? -1.229 6.211 6.848 1 96.69 75 TYR A CA 1
ATOM 632 C C . TYR A 1 75 ? -0.842 7.148 5.711 1 96.69 75 TYR A C 1
ATOM 634 O O . TYR A 1 75 ? 0.035 8 5.871 1 96.69 75 TYR A O 1
ATOM 642 N N . GLY A 1 76 ? -1.459 6.934 4.566 1 94.25 76 GLY A N 1
ATOM 643 C CA . GLY A 1 76 ? -1.188 7.809 3.438 1 94.25 76 GLY A CA 1
ATOM 644 C C . GLY A 1 76 ? -1.484 9.266 3.73 1 94.25 76 GLY A C 1
ATOM 645 O O . GLY A 1 76 ? -0.708 10.148 3.359 1 94.25 76 GLY A O 1
ATOM 646 N N . LEU A 1 77 ? -2.598 9.5 4.391 1 95.75 77 LEU A N 1
ATOM 647 C CA . LEU A 1 77 ? -2.969 10.852 4.777 1 95.75 77 LEU A CA 1
ATOM 648 C C . LEU A 1 77 ? -1.937 11.453 5.727 1 95.75 77 LEU A C 1
ATOM 650 O O . LEU A 1 77 ? -1.562 12.617 5.59 1 95.75 77 LEU A O 1
ATOM 654 N N . PHE A 1 78 ? -1.502 10.68 6.66 1 97.06 78 PHE A N 1
ATOM 655 C CA . PHE A 1 78 ? -0.505 11.133 7.625 1 97.06 78 PHE A CA 1
ATOM 656 C C . PHE A 1 78 ? 0.809 11.469 6.93 1 97.06 78 PHE A C 1
ATOM 658 O O . PHE A 1 78 ? 1.39 12.531 7.172 1 97.06 78 PHE A O 1
ATOM 665 N N . GLU A 1 79 ? 1.2 10.531 6.09 1 95.38 79 GLU A N 1
ATOM 666 C CA . GLU A 1 79 ? 2.453 10.711 5.363 1 95.38 79 GLU A CA 1
ATOM 667 C C . GLU A 1 79 ? 2.42 11.969 4.5 1 95.38 79 GLU A C 1
ATOM 669 O O . GLU A 1 79 ? 3.367 12.758 4.504 1 95.38 79 GLU A O 1
ATOM 674 N N . ARG A 1 80 ? 1.364 12.203 3.824 1 93.88 80 ARG A N 1
ATOM 675 C CA . ARG A 1 80 ? 1.208 13.383 2.98 1 93.88 80 ARG A CA 1
ATOM 676 C C . ARG A 1 80 ? 1.212 14.656 3.816 1 93.88 80 ARG A C 1
ATOM 678 O O . ARG A 1 80 ? 1.785 15.672 3.408 1 93.88 80 ARG A O 1
ATOM 685 N N . TYR A 1 81 ? 0.566 14.562 4.941 1 96.75 81 TYR A N 1
ATOM 686 C CA . TYR A 1 81 ? 0.581 15.727 5.82 1 96.75 81 TYR A CA 1
ATOM 687 C C . TYR A 1 81 ? 2.004 16.078 6.234 1 96.75 81 TYR A C 1
ATOM 689 O O . TYR A 1 81 ? 2.4 17.25 6.191 1 96.75 81 TYR A O 1
ATOM 697 N N . ILE A 1 82 ? 2.73 15.062 6.648 1 97.12 82 ILE A N 1
ATOM 698 C CA . ILE A 1 82 ? 4.086 15.305 7.133 1 97.12 82 ILE A CA 1
ATOM 699 C C . ILE A 1 82 ? 4.922 15.945 6.027 1 97.12 82 ILE A C 1
ATOM 701 O O . ILE A 1 82 ? 5.598 16.953 6.25 1 97.12 82 ILE A O 1
ATOM 705 N N . GLU A 1 83 ? 4.82 15.422 4.859 1 95.44 83 GLU A N 1
ATOM 706 C CA . GLU A 1 83 ? 5.582 15.953 3.73 1 95.44 83 GLU A CA 1
ATOM 707 C C . GLU A 1 83 ? 5.145 17.375 3.389 1 95.44 83 GLU A C 1
ATOM 709 O O . GLU A 1 83 ? 5.98 18.266 3.252 1 95.44 83 GLU A O 1
ATOM 714 N N . ASN A 1 84 ? 3.852 17.562 3.338 1 95.5 84 ASN A N 1
ATOM 715 C CA . ASN A 1 84 ? 3.33 18.875 2.967 1 95.5 84 ASN A CA 1
ATOM 716 C C . ASN A 1 84 ? 3.602 19.906 4.055 1 95.5 84 ASN A C 1
ATOM 718 O O . ASN A 1 84 ? 3.814 21.078 3.754 1 95.5 84 ASN A O 1
ATOM 722 N N . SER A 1 85 ? 3.588 19.453 5.281 1 97.25 85 SER A N 1
ATOM 723 C CA . SER A 1 85 ? 3.816 20.406 6.371 1 97.25 85 SER A CA 1
ATOM 724 C C . SER A 1 85 ? 5.238 20.953 6.336 1 97.25 85 SER A C 1
ATOM 726 O O . SER A 1 85 ? 5.461 22.125 6.652 1 97.25 85 SER A O 1
ATOM 728 N N . ILE A 1 86 ? 6.184 20.141 5.895 1 96.75 86 ILE A N 1
ATOM 729 C CA . ILE A 1 86 ? 7.562 20.609 5.809 1 96.75 86 ILE A CA 1
ATOM 730 C C . ILE A 1 86 ? 7.703 21.594 4.66 1 96.75 86 ILE A C 1
ATOM 732 O O . ILE A 1 86 ? 8.43 22.594 4.777 1 96.75 86 ILE A O 1
ATOM 736 N N . ILE A 1 87 ? 7.043 21.297 3.586 1 96.5 87 ILE A N 1
ATOM 737 C CA . ILE A 1 87 ? 7.047 22.219 2.455 1 96.5 87 ILE A CA 1
ATOM 738 C C . ILE A 1 87 ? 6.469 23.578 2.885 1 96.5 87 ILE A C 1
ATOM 740 O O . ILE A 1 87 ? 7.062 24.625 2.625 1 96.5 87 ILE A O 1
ATOM 744 N N . GLU A 1 88 ? 5.359 23.516 3.574 1 96.69 88 GLU A N 1
ATOM 745 C CA . GLU A 1 88 ? 4.691 24.734 4.027 1 96.69 88 GLU A CA 1
ATOM 746 C C . GLU A 1 88 ? 5.566 25.5 5.016 1 96.69 88 GLU A C 1
ATOM 748 O O . GLU A 1 88 ? 5.598 26.734 4.988 1 96.69 88 GLU A O 1
ATOM 753 N N . TYR A 1 89 ? 6.191 24.797 5.883 1 96.75 89 TYR A N 1
ATOM 754 C CA . TYR A 1 89 ? 7.09 25.391 6.867 1 96.75 89 TYR A CA 1
ATOM 755 C C . TYR A 1 89 ? 8.211 26.156 6.184 1 96.75 89 TYR A C 1
ATOM 757 O O . TYR A 1 89 ? 8.461 27.328 6.504 1 96.75 89 TYR A O 1
ATOM 765 N N . ILE A 1 90 ? 8.828 25.562 5.207 1 97.06 90 ILE A N 1
ATOM 766 C CA . ILE A 1 90 ? 9.938 26.156 4.469 1 97.06 90 ILE A CA 1
ATOM 767 C C . ILE A 1 90 ? 9.445 27.344 3.656 1 97.06 90 ILE A C 1
ATOM 769 O O . ILE A 1 90 ? 10.086 28.391 3.629 1 97.06 90 ILE A O 1
ATOM 773 N N . ASP A 1 91 ? 8.336 27.188 3.061 1 95.25 91 ASP A N 1
ATOM 774 C CA . ASP A 1 91 ? 7.777 28.25 2.229 1 95.25 91 ASP A CA 1
ATOM 775 C C . ASP A 1 91 ? 7.422 29.469 3.066 1 95.25 91 ASP A C 1
ATOM 777 O O . ASP A 1 91 ? 7.598 30.609 2.619 1 95.25 91 ASP A O 1
ATOM 781 N N . PHE A 1 92 ? 6.938 29.203 4.254 1 94.31 92 PHE A N 1
ATOM 782 C CA . PHE A 1 92 ? 6.605 30.312 5.145 1 94.31 92 PHE A CA 1
ATOM 783 C C . PHE A 1 92 ? 7.859 31.062 5.551 1 94.31 92 PHE A C 1
ATOM 785 O O . PHE A 1 92 ? 7.875 32.312 5.539 1 94.31 92 PHE A O 1
ATOM 792 N N . LEU A 1 93 ? 8.875 30.391 5.859 1 95.38 93 LEU A N 1
ATOM 793 C CA . LEU A 1 93 ? 10.141 31.016 6.223 1 95.38 93 LEU A CA 1
ATOM 794 C C . LEU A 1 93 ? 10.703 31.812 5.055 1 95.38 93 LEU A C 1
ATOM 796 O O . LEU A 1 93 ? 11.133 32.969 5.234 1 95.38 93 LEU A O 1
ATOM 800 N N . LYS A 1 94 ? 10.656 31.219 3.908 1 94.31 94 LYS A N 1
ATOM 801 C CA . LYS A 1 94 ? 11.164 31.875 2.705 1 94.31 94 LYS A CA 1
ATOM 802 C C . LYS A 1 94 ? 10.43 33.188 2.447 1 94.31 94 LYS A C 1
ATOM 804 O O . LYS A 1 94 ? 11.047 34.188 2.09 1 94.31 94 LYS A O 1
ATOM 809 N N . LYS A 1 95 ? 9.18 33.188 2.664 1 92.5 95 LYS A N 1
ATOM 810 C CA . LYS A 1 95 ? 8.352 34.344 2.416 1 92.5 95 LYS A CA 1
ATOM 811 C C . LYS A 1 95 ? 8.617 35.438 3.459 1 92.5 95 LYS A C 1
ATOM 813 O O . LYS A 1 95 ? 8.516 36.625 3.16 1 92.5 95 LYS A O 1
ATOM 818 N N . SER A 1 96 ? 9.031 35.062 4.648 1 93.31 96 SER A N 1
ATOM 819 C CA . SER A 1 96 ? 9.078 36 5.777 1 93.31 96 SER A CA 1
ATOM 820 C C . SER A 1 96 ? 10.5 36.5 6.012 1 93.31 96 SER A C 1
ATOM 822 O O . SER A 1 96 ? 10.695 37.531 6.625 1 93.31 96 SER A O 1
ATOM 824 N N . ILE A 1 97 ? 11.484 35.75 5.559 1 94.19 97 ILE A N 1
ATOM 825 C CA . ILE A 1 97 ? 12.875 36.062 5.855 1 94.19 97 ILE A CA 1
ATOM 826 C C . ILE A 1 97 ? 13.578 36.531 4.586 1 94.19 97 ILE A C 1
ATOM 828 O O . ILE A 1 97 ? 13.773 35.781 3.65 1 94.19 97 ILE A O 1
ATOM 832 N N . PRO A 1 98 ? 14.016 37.781 4.562 1 93.19 98 PRO A N 1
ATOM 833 C CA . PRO A 1 98 ? 14.547 38.344 3.328 1 93.19 98 PRO A CA 1
ATOM 834 C C . PRO A 1 98 ? 15.891 37.75 2.92 1 93.19 98 PRO A C 1
ATOM 836 O O . PRO A 1 98 ? 16.188 37.625 1.728 1 93.19 98 PRO A O 1
ATOM 839 N N . LYS A 1 99 ? 16.734 37.406 3.895 1 93.12 99 LYS A N 1
ATOM 840 C CA . LYS A 1 99 ? 18.094 36.938 3.584 1 93.12 99 LYS A CA 1
ATOM 841 C C . LYS A 1 99 ? 18.203 35.438 3.752 1 93.12 99 LYS A C 1
ATOM 843 O O . LYS A 1 99 ? 17.875 34.906 4.809 1 93.12 99 LYS A O 1
ATOM 848 N N . TYR A 1 100 ? 18.672 34.781 2.711 1 93.75 100 TYR A N 1
ATOM 849 C CA . TYR A 1 100 ? 18.859 33.344 2.738 1 93.75 100 TYR A CA 1
ATOM 850 C C . TYR A 1 100 ? 19.75 32.906 3.912 1 93.75 100 TYR A C 1
ATOM 852 O O . TYR A 1 100 ? 19.469 31.922 4.586 1 93.75 100 TYR A O 1
ATOM 860 N N . SER A 1 101 ? 20.719 33.719 4.164 1 92.94 101 SER A N 1
ATOM 861 C CA . SER A 1 101 ? 21.703 33.406 5.199 1 92.94 101 SER A CA 1
ATOM 862 C C . SER A 1 101 ? 21.094 33.5 6.594 1 92.94 101 SER A C 1
ATOM 864 O O . SER A 1 101 ? 21.688 33.062 7.574 1 92.94 101 SER A O 1
ATOM 866 N N . SER A 1 102 ? 19.891 34.031 6.66 1 93.69 102 SER A N 1
ATOM 867 C CA . SER A 1 102 ? 19.234 34.188 7.945 1 93.69 102 SER A CA 1
ATOM 868 C C . SER A 1 102 ? 18.266 33.062 8.234 1 93.69 102 SER A C 1
ATOM 870 O O . SER A 1 102 ? 17.656 33 9.305 1 93.69 102 SER A O 1
ATOM 872 N N . LEU A 1 103 ? 18.141 32.125 7.293 1 95.25 103 LEU A N 1
ATOM 873 C CA . LEU A 1 103 ? 17.312 30.938 7.516 1 95.25 103 LEU A CA 1
ATOM 874 C C . LEU A 1 103 ? 17.953 30.016 8.555 1 95.25 103 LEU A C 1
ATOM 876 O O . LEU A 1 103 ? 19.141 30.156 8.875 1 95.25 103 LEU A O 1
ATOM 880 N N . PRO A 1 104 ? 17.109 29.141 9.117 1 94.69 104 PRO A N 1
ATOM 881 C CA . PRO A 1 104 ? 17.719 28.141 9.992 1 94.69 104 PRO A CA 1
ATOM 882 C C . PRO A 1 104 ? 18.906 27.422 9.336 1 94.69 104 PRO A C 1
ATOM 884 O O . PRO A 1 104 ? 18.812 27 8.18 1 94.69 104 PRO A O 1
ATOM 887 N N . VAL A 1 105 ? 19.953 27.25 10.062 1 95.5 105 VAL A N 1
ATOM 888 C CA . VAL A 1 105 ? 21.203 26.734 9.539 1 95.5 105 VAL A CA 1
ATOM 889 C C . VAL A 1 105 ? 21 25.344 8.938 1 95.5 105 VAL A C 1
ATOM 891 O O . VAL A 1 105 ? 21.625 25 7.934 1 95.5 105 VAL A O 1
ATOM 894 N N . GLU A 1 106 ? 20.125 24.562 9.516 1 96.25 106 GLU A N 1
ATOM 895 C CA . GLU A 1 106 ? 19.844 23.219 9.016 1 96.25 106 GLU A CA 1
ATOM 896 C C . GLU A 1 106 ? 19.234 23.25 7.617 1 96.25 106 GLU A C 1
ATOM 898 O O . GLU A 1 106 ? 19.547 22.406 6.781 1 96.25 106 GLU A O 1
ATOM 903 N N . ILE A 1 107 ? 18.391 24.234 7.375 1 96.94 107 ILE A N 1
ATOM 904 C CA . ILE A 1 107 ? 17.781 24.359 6.055 1 96.94 107 ILE A CA 1
ATOM 905 C C . ILE A 1 107 ? 18.859 24.734 5.031 1 96.94 107 ILE A C 1
ATOM 907 O O . ILE A 1 107 ? 18.906 24.141 3.943 1 96.94 107 ILE A O 1
ATOM 911 N N . ILE A 1 108 ? 19.75 25.641 5.41 1 95.06 108 ILE A N 1
ATOM 912 C CA . ILE A 1 108 ? 20.812 26.078 4.516 1 95.06 108 ILE A CA 1
ATOM 913 C C . ILE A 1 108 ? 21.734 24.906 4.191 1 95.06 108 ILE A C 1
ATOM 915 O O . ILE A 1 108 ? 22.016 24.625 3.02 1 95.06 108 ILE A O 1
ATOM 919 N N . ASN A 1 109 ? 22.078 24.141 5.156 1 94.88 109 ASN A N 1
ATOM 920 C CA . ASN A 1 109 ? 23.031 23.047 4.992 1 94.88 109 ASN A CA 1
ATOM 921 C C . ASN A 1 109 ? 22.422 21.891 4.207 1 94.88 109 ASN A C 1
ATOM 923 O O . ASN A 1 109 ? 23.094 21.266 3.377 1 94.88 109 ASN A O 1
ATOM 927 N N . ASN A 1 110 ? 21.234 21.594 4.449 1 96.5 110 ASN A N 1
ATOM 928 C CA . ASN A 1 110 ? 20.609 20.422 3.854 1 96.5 110 ASN A CA 1
ATOM 929 C C . ASN A 1 110 ? 20.078 20.719 2.455 1 96.5 110 ASN A C 1
ATOM 931 O O . ASN A 1 110 ? 19.875 19.797 1.652 1 96.5 110 ASN A O 1
ATOM 935 N N . HIS A 1 111 ? 19.844 22.031 2.217 1 96.62 111 HIS A N 1
ATOM 936 C CA . HIS A 1 111 ? 19.219 22.406 0.955 1 96.62 111 HIS A CA 1
ATOM 937 C C . HIS A 1 111 ? 20.031 21.906 -0.235 1 96.62 111 HIS A C 1
ATOM 939 O O . HIS A 1 111 ? 19.469 21.359 -1.191 1 96.62 111 HIS A O 1
ATOM 945 N N . TYR A 1 112 ? 21.328 22.062 -0.107 1 93.44 112 TYR A N 1
ATOM 946 C CA . TYR A 1 112 ? 22.203 21.672 -1.206 1 93.44 112 TYR A CA 1
ATOM 947 C C . TYR A 1 112 ? 22.203 20.156 -1.388 1 93.44 112 TYR A C 1
ATOM 949 O O . TYR A 1 112 ? 21.953 19.672 -2.486 1 93.44 112 TYR A O 1
ATOM 957 N N . GLU A 1 113 ? 22.391 19.469 -0.368 1 94.62 113 GLU A N 1
ATOM 958 C CA . GLU A 1 113 ? 22.516 18.016 -0.421 1 94.62 113 GLU A CA 1
ATOM 959 C C . GLU A 1 113 ? 21.203 17.375 -0.852 1 94.62 113 GLU A C 1
ATOM 961 O O . GLU A 1 113 ? 21.203 16.484 -1.704 1 94.62 113 GLU A O 1
ATOM 966 N N . LEU A 1 114 ? 20.156 17.766 -0.312 1 96 114 LEU A N 1
ATOM 967 C CA . LEU A 1 114 ? 18.859 17.188 -0.611 1 96 114 LEU A CA 1
ATOM 968 C C . LEU A 1 114 ? 18.422 17.516 -2.037 1 96 114 LEU A C 1
ATOM 970 O O . LEU A 1 114 ? 17.766 16.703 -2.693 1 96 114 LEU A O 1
ATOM 974 N N . SER A 1 115 ? 18.844 18.656 -2.514 1 95.38 115 SER A N 1
ATOM 975 C CA . SER A 1 115 ? 18.562 19.016 -3.898 1 95.38 115 SER A CA 1
ATOM 976 C C . SER A 1 115 ? 19.312 18.094 -4.871 1 95.38 115 SER A C 1
ATOM 978 O O . SER A 1 115 ? 18.766 17.703 -5.895 1 95.38 115 SER A O 1
ATOM 980 N N . ALA A 1 116 ? 20.531 17.828 -4.473 1 93.88 116 ALA A N 1
ATOM 981 C CA . ALA A 1 116 ? 21.312 16.906 -5.293 1 93.88 116 ALA A CA 1
ATOM 982 C C . ALA A 1 116 ? 20.641 15.531 -5.359 1 93.88 116 ALA A C 1
ATOM 984 O O . ALA A 1 116 ? 20.578 14.914 -6.426 1 93.88 116 ALA A O 1
ATOM 985 N N . GLN A 1 117 ? 20.156 15.086 -4.297 1 93.5 117 GLN A N 1
ATOM 986 C CA . GLN A 1 117 ? 19.469 13.805 -4.238 1 93.5 117 GLN A CA 1
ATOM 987 C C . GLN A 1 117 ? 18.172 13.836 -5.051 1 93.5 117 GLN A C 1
ATOM 989 O O . GLN A 1 117 ? 17.812 12.844 -5.691 1 93.5 117 GLN A O 1
ATOM 994 N N . LEU A 1 118 ? 17.5 14.922 -5.004 1 93.81 118 LEU A N 1
ATOM 995 C CA . LEU A 1 118 ? 16.25 15.086 -5.73 1 93.81 118 LEU A CA 1
ATOM 996 C C . LEU A 1 118 ? 16.469 14.938 -7.234 1 93.81 118 LEU A C 1
ATOM 998 O O . LEU A 1 118 ? 15.633 14.359 -7.93 1 93.81 118 LEU A O 1
ATOM 1002 N N . ILE A 1 119 ? 17.609 15.359 -7.676 1 92.5 119 ILE A N 1
ATOM 1003 C CA . ILE A 1 119 ? 17.938 15.273 -9.094 1 92.5 119 ILE A CA 1
ATOM 1004 C C . ILE A 1 119 ? 17.984 13.812 -9.523 1 92.5 119 ILE A C 1
ATOM 1006 O O . ILE A 1 119 ? 17.516 13.469 -10.617 1 92.5 119 ILE A O 1
ATOM 1010 N N . SER A 1 120 ? 18.422 13.023 -8.617 1 88.94 120 SER A N 1
ATOM 1011 C CA . SER A 1 120 ? 18.531 11.602 -8.906 1 88.94 120 SER A CA 1
ATOM 1012 C C . SER A 1 120 ? 17.188 10.898 -8.781 1 88.94 120 SER A C 1
ATOM 1014 O O . SER A 1 120 ? 17.016 9.781 -9.266 1 88.94 120 SER A O 1
ATOM 1016 N N . SER A 1 121 ? 16.172 11.508 -8.25 1 87 121 SER A N 1
ATOM 1017 C CA . SER A 1 121 ? 14.914 10.859 -7.918 1 87 121 SER A CA 1
ATOM 1018 C C . SER A 1 121 ? 13.766 11.422 -8.758 1 87 121 SER A C 1
ATOM 1020 O O . SER A 1 121 ? 12.594 11.164 -8.469 1 87 121 SER A O 1
ATOM 1022 N N . LEU A 1 122 ? 14.039 12.094 -9.797 1 87.94 122 LEU A N 1
ATOM 1023 C CA . LEU A 1 122 ? 13.039 12.828 -10.562 1 87.94 122 LEU A CA 1
ATOM 1024 C C . LEU A 1 122 ? 12.117 11.875 -11.312 1 87.94 122 LEU A C 1
ATOM 1026 O O . LEU A 1 122 ? 11.023 12.266 -11.727 1 87.94 122 LEU A O 1
ATOM 1030 N N . ASN A 1 123 ? 12.516 10.68 -11.445 1 78.06 123 ASN A N 1
ATOM 1031 C CA . ASN A 1 123 ? 11.711 9.703 -12.172 1 78.06 123 ASN A CA 1
ATOM 1032 C C . ASN A 1 123 ? 10.656 9.078 -11.273 1 78.06 123 ASN A C 1
ATOM 1034 O O . ASN A 1 123 ? 9.742 8.398 -11.758 1 78.06 123 ASN A O 1
ATOM 1038 N N . LEU A 1 124 ? 10.727 9.336 -10 1 76.31 124 LEU A N 1
ATOM 1039 C CA . LEU A 1 124 ? 9.703 8.836 -9.086 1 76.31 124 LEU A CA 1
ATOM 1040 C C . LEU A 1 124 ? 8.375 9.539 -9.32 1 76.31 124 LEU A C 1
ATOM 1042 O O . LEU A 1 124 ? 8.344 10.742 -9.586 1 76.31 124 LEU A O 1
ATOM 1046 N N . PRO A 1 125 ? 7.281 8.852 -9.219 1 69.62 125 PRO A N 1
ATOM 1047 C CA . PRO A 1 125 ? 5.957 9.414 -9.484 1 69.62 125 PRO A CA 1
ATOM 1048 C C . PRO A 1 125 ? 5.672 10.664 -8.641 1 69.62 125 PRO A C 1
ATOM 1050 O O . PRO A 1 125 ? 4.973 11.57 -9.102 1 69.62 125 PRO A O 1
ATOM 1053 N N . LYS A 1 126 ? 6.25 10.766 -7.57 1 76.75 126 LYS A N 1
ATOM 1054 C CA . LYS A 1 126 ? 6.016 11.852 -6.625 1 76.75 126 LYS A CA 1
ATOM 1055 C C . LYS A 1 126 ? 6.539 13.18 -7.172 1 76.75 126 LYS A C 1
ATOM 1057 O O . LYS A 1 126 ? 6.027 14.242 -6.828 1 76.75 126 LYS A O 1
ATOM 1062 N N . TYR A 1 127 ? 7.48 13.047 -8.016 1 81.44 127 TYR A N 1
ATOM 1063 C CA . TYR A 1 127 ? 8.156 14.258 -8.461 1 81.44 127 TYR A CA 1
ATOM 1064 C C . TYR A 1 127 ? 7.973 14.469 -9.961 1 81.44 127 TYR A C 1
ATOM 1066 O O . TYR A 1 127 ? 8.203 15.562 -10.469 1 81.44 127 TYR A O 1
ATOM 1074 N N . LYS A 1 128 ? 7.402 13.398 -10.5 1 77.06 128 LYS A N 1
ATOM 1075 C CA . LYS A 1 128 ? 7.262 13.453 -11.953 1 77.06 128 LYS A CA 1
ATOM 1076 C C . LYS A 1 128 ? 6.352 14.609 -12.375 1 77.06 128 LYS A C 1
ATOM 1078 O O . LYS A 1 128 ? 5.246 14.758 -11.852 1 77.06 128 LYS A O 1
ATOM 1083 N N . ASP A 1 129 ? 6.844 15.5 -13.109 1 76.31 129 ASP A N 1
ATOM 1084 C CA . ASP A 1 129 ? 6.121 16.609 -13.711 1 76.31 129 ASP A CA 1
ATOM 1085 C C . ASP A 1 129 ? 5.871 17.719 -12.68 1 76.31 129 ASP A C 1
ATOM 1087 O O . ASP A 1 129 ? 4.992 18.562 -12.875 1 76.31 129 ASP A O 1
ATOM 1091 N N . ILE A 1 130 ? 6.43 17.672 -11.516 1 83.06 130 ILE A N 1
ATOM 1092 C CA . ILE A 1 130 ? 6.27 18.688 -10.477 1 83.06 130 ILE A CA 1
ATOM 1093 C C . ILE A 1 130 ? 7.457 19.641 -10.516 1 83.06 130 ILE A C 1
ATOM 1095 O O . ILE A 1 130 ? 7.281 20.859 -10.398 1 83.06 130 ILE A O 1
ATOM 1099 N N . ILE A 1 131 ? 8.609 19.062 -10.75 1 90.44 131 ILE A N 1
ATOM 1100 C CA . ILE A 1 131 ? 9.828 19.859 -10.734 1 90.44 131 ILE A CA 1
ATOM 1101 C C . ILE A 1 131 ? 10.828 19.297 -11.734 1 90.44 131 ILE A C 1
ATOM 1103 O O . ILE A 1 131 ? 10.812 18.094 -12.023 1 90.44 131 ILE A O 1
ATOM 1107 N N . THR A 1 132 ? 11.617 20.156 -12.336 1 93.19 132 THR A N 1
ATOM 1108 C CA . THR A 1 132 ? 12.594 19.719 -13.328 1 93.19 132 THR A CA 1
ATOM 1109 C C . THR A 1 132 ? 14.016 19.938 -12.812 1 93.19 132 THR A C 1
ATOM 1111 O O . THR A 1 132 ? 14.219 20.656 -11.828 1 93.19 132 THR A O 1
ATOM 1114 N N . LYS A 1 133 ? 14.945 19.328 -13.516 1 93.44 133 LYS A N 1
ATOM 1115 C CA . LYS A 1 133 ? 16.344 19.484 -13.164 1 93.44 133 LYS A CA 1
ATOM 1116 C C . LYS A 1 133 ? 16.781 20.953 -13.305 1 93.44 133 LYS A C 1
ATOM 1118 O O . LYS A 1 133 ? 17.562 21.453 -12.484 1 93.44 133 LYS A O 1
ATOM 1123 N N . GLU A 1 134 ? 16.25 21.609 -14.234 1 94 134 GLU A N 1
ATOM 1124 C CA . GLU A 1 134 ? 16.594 23 -14.5 1 94 134 GLU A CA 1
ATOM 1125 C C . GLU A 1 134 ? 16.109 23.922 -13.375 1 94 134 GLU A C 1
ATOM 1127 O O . GLU A 1 134 ? 16.844 24.812 -12.945 1 94 134 GLU A O 1
ATOM 1132 N N . THR A 1 135 ? 14.945 23.609 -12.945 1 95.25 135 THR A N 1
ATOM 1133 C CA . THR A 1 135 ? 14.391 24.422 -11.867 1 95.25 135 THR A CA 1
ATOM 1134 C C . THR A 1 135 ? 15.188 24.234 -10.578 1 95.25 135 THR A C 1
ATOM 1136 O O . THR A 1 135 ? 15.461 25.203 -9.867 1 95.25 135 THR A O 1
ATOM 1139 N N . ILE A 1 136 ? 15.594 23.016 -10.32 1 95.69 136 ILE A N 1
ATOM 1140 C CA . ILE A 1 136 ? 16.359 22.703 -9.117 1 95.69 136 ILE A CA 1
ATOM 1141 C C . ILE A 1 136 ? 17.672 23.484 -9.133 1 95.69 136 ILE A C 1
ATOM 1143 O O . ILE A 1 136 ? 18.047 24.109 -8.141 1 95.69 136 ILE A O 1
ATOM 1147 N N . ILE A 1 137 ? 18.312 23.547 -10.25 1 94.62 137 ILE A N 1
ATOM 1148 C CA . ILE A 1 137 ? 19.609 24.203 -10.391 1 94.62 137 ILE A CA 1
ATOM 1149 C C . ILE A 1 137 ? 19.438 25.719 -10.281 1 94.62 137 ILE A C 1
ATOM 1151 O O . ILE A 1 137 ? 20.234 26.406 -9.641 1 94.62 137 ILE A O 1
ATOM 1155 N N . SER A 1 138 ? 18.406 26.188 -10.914 1 94.81 138 SER A N 1
ATOM 1156 C CA . SER A 1 138 ? 18.125 27.609 -10.844 1 94.81 138 SER A CA 1
ATOM 1157 C C . SER A 1 138 ? 17.891 28.062 -9.406 1 94.81 138 SER A C 1
ATOM 1159 O O . SER A 1 138 ? 18.375 29.125 -9 1 94.81 138 SER A O 1
ATOM 1161 N N . ASN A 1 139 ? 17.188 27.281 -8.633 1 95.12 139 ASN A N 1
ATOM 1162 C CA . ASN A 1 139 ? 16.922 27.594 -7.238 1 95.12 139 ASN A CA 1
ATOM 1163 C C . ASN A 1 139 ? 18.203 27.578 -6.406 1 95.12 139 ASN A C 1
ATOM 1165 O O . ASN A 1 139 ? 18.438 28.469 -5.594 1 95.12 139 ASN A O 1
ATOM 1169 N N . LEU A 1 140 ? 19.016 26.609 -6.684 1 93.88 140 LEU A N 1
ATOM 1170 C CA . LEU A 1 140 ? 20.281 26.531 -5.98 1 93.88 140 LEU A CA 1
ATOM 1171 C C . LEU A 1 140 ? 21.156 27.75 -6.277 1 93.88 140 LEU A C 1
ATOM 1173 O O . LEU A 1 140 ? 21.766 28.312 -5.371 1 93.88 140 LEU A O 1
ATOM 1177 N N . TYR A 1 141 ? 21.125 28.109 -7.5 1 92.62 141 TYR A N 1
ATOM 1178 C CA . TYR A 1 141 ? 21.906 29.281 -7.926 1 92.62 141 TYR A CA 1
ATOM 1179 C C . TYR A 1 141 ? 21.406 30.547 -7.238 1 92.62 141 TYR A C 1
ATOM 1181 O O . TYR A 1 141 ? 22.203 31.359 -6.777 1 92.62 141 TYR A O 1
ATOM 1189 N N . SER A 1 142 ? 20.141 30.672 -7.152 1 93.38 142 SER A N 1
ATOM 1190 C CA . SER A 1 142 ? 19.562 31.859 -6.539 1 93.38 142 SER A CA 1
ATOM 1191 C C . SER A 1 142 ? 19.953 31.969 -5.07 1 93.38 142 SER A C 1
ATOM 1193 O O . SER A 1 142 ? 20.156 33.062 -4.559 1 93.38 142 SER A O 1
ATOM 1195 N N . CYS A 1 143 ? 20.078 30.891 -4.375 1 92.88 143 CYS A N 1
ATOM 1196 C CA . CYS A 1 143 ? 20.438 30.875 -2.961 1 92.88 143 CYS A CA 1
ATOM 1197 C C . CYS A 1 143 ? 21.922 31.203 -2.775 1 92.88 143 CYS A C 1
ATOM 1199 O O . CYS A 1 143 ? 22.281 31.984 -1.905 1 92.88 143 CYS A O 1
ATOM 1201 N N . ALA A 1 144 ? 22.688 30.703 -3.625 1 86.88 144 ALA A N 1
ATOM 1202 C CA . ALA A 1 144 ? 24.141 30.859 -3.518 1 86.88 144 ALA A CA 1
ATOM 1203 C C . ALA A 1 144 ? 24.562 32.281 -3.883 1 86.88 144 ALA A C 1
ATOM 1205 O O . ALA A 1 144 ? 25.547 32.812 -3.352 1 86.88 144 ALA A O 1
ATOM 1206 N N . ASN A 1 145 ? 23.812 32.906 -4.73 1 83.12 145 ASN A N 1
ATOM 1207 C CA . ASN A 1 145 ? 24.234 34.219 -5.258 1 83.12 145 ASN A CA 1
ATOM 1208 C C . ASN A 1 145 ? 23.266 35.312 -4.844 1 83.12 145 ASN A C 1
ATOM 1210 O O . ASN A 1 145 ? 23.188 36.375 -5.488 1 83.12 145 ASN A O 1
ATOM 1214 N N . CYS A 1 146 ? 22.625 35.031 -3.922 1 77.88 146 CYS A N 1
ATOM 1215 C CA . CYS A 1 146 ? 21.609 35.969 -3.494 1 77.88 146 CYS A CA 1
ATOM 1216 C C . CYS A 1 146 ? 22.234 37.312 -3.078 1 77.88 146 CYS A C 1
ATOM 1218 O O . CYS A 1 146 ? 23 37.344 -2.121 1 77.88 146 CYS A O 1
ATOM 1220 N N . LYS A 1 147 ? 22.125 38.375 -4.008 1 70.06 147 LYS A N 1
ATOM 1221 C CA . LYS A 1 147 ? 22.703 39.719 -3.783 1 70.06 147 LYS A CA 1
ATOM 1222 C C . LYS A 1 147 ? 21.672 40.656 -3.162 1 70.06 147 LYS A C 1
ATOM 1224 O O . LYS A 1 147 ? 22.016 41.75 -2.758 1 70.06 147 LYS A O 1
ATOM 1229 N N . GLY A 1 148 ? 20.453 40.094 -3.131 1 69.62 148 GLY A N 1
ATOM 1230 C CA . GLY A 1 148 ? 19.391 41 -2.652 1 69.62 148 GLY A CA 1
ATOM 1231 C C . GLY A 1 148 ? 18.375 40.281 -1.785 1 69.62 148 GLY A C 1
ATOM 1232 O O . GLY A 1 148 ? 18.422 39.062 -1.624 1 69.62 148 GLY A O 1
ATOM 1233 N N . ASP A 1 149 ? 17.578 41.156 -1.185 1 72.56 149 ASP A N 1
ATOM 1234 C CA . ASP A 1 149 ? 16.531 40.656 -0.292 1 72.56 149 ASP A CA 1
ATOM 1235 C C . ASP A 1 149 ? 15.469 39.906 -1.069 1 72.56 149 ASP A C 1
ATOM 1237 O O . ASP A 1 149 ? 15.062 40.312 -2.152 1 72.56 149 ASP A O 1
ATOM 1241 N N . LYS A 1 150 ? 15.039 38.688 -0.574 1 77.81 150 LYS A N 1
ATOM 1242 C CA . LYS A 1 150 ? 13.93 37.812 -0.993 1 77.81 150 LYS A CA 1
ATOM 1243 C C . LYS A 1 150 ? 14.109 37.344 -2.436 1 77.81 150 LYS A C 1
ATOM 1245 O O . LYS A 1 150 ? 13.133 37.219 -3.17 1 77.81 150 LYS A O 1
ATOM 1250 N N . LYS A 1 151 ? 15.32 37.25 -2.926 1 84.94 151 LYS A N 1
ATOM 1251 C CA . LYS A 1 151 ? 15.57 36.844 -4.305 1 84.94 151 LYS A CA 1
ATOM 1252 C C . LYS A 1 151 ? 16 35.375 -4.375 1 84.94 151 LYS A C 1
ATOM 1254 O O . LYS A 1 151 ? 16.25 34.875 -5.461 1 84.94 151 LYS A O 1
ATOM 1259 N N . TYR A 1 152 ? 15.961 34.781 -3.189 1 93 152 TYR A N 1
ATOM 1260 C CA . TYR A 1 152 ? 16.344 33.375 -3.203 1 93 152 TYR A CA 1
ATOM 1261 C C . TYR A 1 152 ? 15.102 32.469 -3.279 1 93 152 TYR A C 1
ATOM 1263 O O . TYR A 1 152 ? 14.016 32.875 -2.863 1 93 152 TYR A O 1
ATOM 1271 N N . ARG A 1 153 ? 15.266 31.344 -4.008 1 94 153 ARG A N 1
ATOM 1272 C CA . ARG A 1 153 ? 14.234 30.328 -4.148 1 94 153 ARG A CA 1
ATOM 1273 C C . ARG A 1 153 ? 14.711 28.984 -3.619 1 94 153 ARG A C 1
ATOM 1275 O O . ARG A 1 153 ? 15.828 28.547 -3.912 1 94 153 ARG A O 1
ATOM 1282 N N . LEU A 1 154 ? 13.844 28.297 -2.842 1 96.44 154 LEU A N 1
ATOM 1283 C CA . LEU A 1 154 ? 14.219 27.031 -2.248 1 96.44 154 LEU A CA 1
ATOM 1284 C C . LEU A 1 154 ? 13.57 25.859 -2.988 1 96.44 154 LEU A C 1
ATOM 1286 O O . LEU A 1 154 ? 12.453 26 -3.506 1 96.44 154 LEU A O 1
ATOM 1290 N N . ASN A 1 155 ? 14.312 24.781 -3.066 1 96.44 155 ASN A N 1
ATOM 1291 C CA . ASN A 1 155 ? 13.727 23.516 -3.49 1 96.44 155 ASN A CA 1
ATOM 1292 C C . ASN A 1 155 ? 13.039 22.797 -2.33 1 96.44 155 ASN A C 1
ATOM 1294 O O . ASN A 1 155 ? 13.555 21.797 -1.828 1 96.44 155 ASN A O 1
ATOM 1298 N N . SER A 1 156 ? 11.836 23.266 -1.962 1 96.06 156 SER A N 1
ATOM 1299 C CA . SER A 1 156 ? 11.141 22.719 -0.798 1 96.06 156 SER A CA 1
ATOM 1300 C C . SER A 1 156 ? 10.836 21.25 -0.977 1 96.06 156 SER A C 1
ATOM 1302 O O . SER A 1 156 ? 10.836 20.484 -0.007 1 96.06 156 SER A O 1
ATOM 1304 N N . GLU A 1 157 ? 10.648 20.75 -2.256 1 94.62 157 GLU A N 1
ATOM 1305 C CA . GLU A 1 157 ? 10.336 19.359 -2.562 1 94.62 157 GLU A CA 1
ATOM 1306 C C . GLU A 1 157 ? 11.484 18.438 -2.162 1 94.62 157 GLU A C 1
ATOM 1308 O O . GLU A 1 157 ? 11.273 17.266 -1.845 1 94.62 157 GLU A O 1
ATOM 1313 N N . ALA A 1 158 ? 12.695 18.969 -2.164 1 95.94 158 ALA A N 1
ATOM 1314 C CA . ALA A 1 158 ? 13.867 18.172 -1.829 1 95.94 158 ALA A CA 1
ATOM 1315 C C . ALA A 1 158 ? 13.797 17.656 -0.395 1 95.94 158 ALA A C 1
ATOM 1317 O O . ALA A 1 158 ? 14.352 16.609 -0.076 1 95.94 158 ALA A O 1
ATOM 1318 N N . PHE A 1 159 ? 13.062 18.359 0.428 1 97.06 159 PHE A N 1
ATOM 1319 C CA . PHE A 1 159 ? 13.008 18.047 1.849 1 97.06 159 PHE A CA 1
ATOM 1320 C C . PHE A 1 159 ? 11.961 16.969 2.119 1 97.06 159 PHE A C 1
ATOM 1322 O O . PHE A 1 159 ? 11.812 16.516 3.254 1 97.06 159 PHE A O 1
ATOM 1329 N N . THR A 1 160 ? 11.242 16.5 1.115 1 94.31 160 THR A N 1
ATOM 1330 C CA . THR A 1 160 ? 10.188 15.516 1.302 1 94.31 160 THR A CA 1
ATOM 1331 C C . THR A 1 160 ? 10.711 14.109 1.03 1 94.31 160 THR A C 1
ATOM 1333 O O . THR A 1 160 ? 10.008 13.125 1.254 1 94.31 160 THR A O 1
ATOM 1336 N N . GLN A 1 161 ? 11.914 13.984 0.592 1 90.06 161 GLN A N 1
ATOM 1337 C CA . GLN A 1 161 ? 12.469 12.68 0.234 1 90.06 161 GLN A CA 1
ATOM 1338 C C . GLN A 1 161 ? 12.789 11.859 1.479 1 90.06 161 GLN A C 1
ATOM 1340 O O . GLN A 1 161 ? 13.445 12.352 2.4 1 90.06 161 GLN A O 1
ATOM 1345 N N . HIS A 1 162 ? 12.281 10.672 1.56 1 87.75 162 HIS A N 1
ATOM 1346 C CA . HIS A 1 162 ? 12.617 9.719 2.615 1 87.75 162 HIS A CA 1
ATOM 1347 C C . HIS A 1 162 ? 12.398 8.289 2.152 1 87.75 162 HIS A C 1
ATOM 1349 O O . HIS A 1 162 ? 11.539 8.023 1.306 1 87.75 162 HIS A O 1
ATOM 1355 N N . SER A 1 163 ? 13.109 7.348 2.662 1 80.88 163 SER A N 1
ATOM 1356 C CA . SER A 1 163 ? 13.016 5.938 2.293 1 80.88 163 SER A CA 1
ATOM 1357 C C . SER A 1 163 ? 12.445 5.105 3.436 1 80.88 163 SER A C 1
ATOM 1359 O O . SER A 1 163 ? 12.438 3.873 3.367 1 80.88 163 SER A O 1
ATOM 1361 N N . TYR A 1 164 ? 12.039 5.711 4.473 1 83.75 164 TYR A N 1
ATOM 1362 C CA . TYR A 1 164 ? 11.523 5.031 5.66 1 83.75 164 TYR A CA 1
ATOM 1363 C C . TYR A 1 164 ? 10.078 5.418 5.926 1 83.75 164 TYR A C 1
ATOM 1365 O O . TYR A 1 164 ? 9.594 6.438 5.426 1 83.75 164 TYR A O 1
ATOM 1373 N N . ASN A 1 165 ? 9.391 4.605 6.656 1 87.69 165 ASN A N 1
ATOM 1374 C CA . ASN A 1 165 ? 8.07 4.953 7.172 1 87.69 165 ASN A CA 1
ATOM 1375 C C . ASN A 1 165 ? 8.172 5.906 8.367 1 87.69 165 ASN A C 1
ATOM 1377 O O . ASN A 1 165 ? 9.164 5.902 9.086 1 87.69 165 ASN A O 1
ATOM 1381 N N . PHE A 1 166 ? 7.184 6.723 8.453 1 93.94 166 PHE A N 1
ATOM 1382 C CA . PHE A 1 166 ? 7.164 7.645 9.586 1 93.94 166 PHE A CA 1
ATOM 1383 C C . PHE A 1 166 ? 6.75 6.918 10.867 1 93.94 166 PHE A C 1
ATOM 1385 O O . PHE A 1 166 ? 5.645 6.383 10.945 1 93.94 166 PHE A O 1
ATOM 1392 N N . ARG A 1 167 ? 7.719 6.836 11.766 1 93.69 167 ARG A N 1
ATOM 1393 C CA . ARG A 1 167 ? 7.613 6.336 13.133 1 93.69 167 ARG A CA 1
ATOM 1394 C C . ARG A 1 167 ? 8.109 7.371 14.133 1 93.69 167 ARG A C 1
ATOM 1396 O O . ARG A 1 167 ? 8.547 8.453 13.75 1 93.69 167 ARG A O 1
ATOM 1403 N N . GLY A 1 168 ? 8.023 7.09 15.375 1 91.12 168 GLY A N 1
ATOM 1404 C CA . GLY A 1 168 ? 8.5 8.031 16.375 1 91.12 168 GLY A CA 1
ATOM 1405 C C . GLY A 1 168 ? 9.914 8.523 16.109 1 91.12 168 GLY A C 1
ATOM 1406 O O . GLY A 1 168 ? 10.148 9.727 15.961 1 91.12 168 GLY A O 1
ATOM 1407 N N . LYS A 1 169 ? 10.773 7.645 15.844 1 89.75 169 LYS A N 1
ATOM 1408 C CA . LYS A 1 169 ? 12.188 7.977 15.641 1 89.75 169 LYS A CA 1
ATOM 1409 C C . LYS A 1 169 ? 12.406 8.664 14.297 1 89.75 169 LYS A C 1
ATOM 1411 O O . LYS A 1 169 ? 13.102 9.68 14.227 1 89.75 169 LYS A O 1
ATOM 1416 N N . SER A 1 170 ? 11.781 8.172 13.344 1 94.31 170 SER A N 1
ATOM 1417 C CA . SER A 1 170 ? 12.023 8.703 12.008 1 94.31 170 SER A CA 1
ATOM 1418 C C . SER A 1 170 ? 11.383 10.078 11.844 1 94.31 170 SER A C 1
ATOM 1420 O O . SER A 1 170 ? 11.867 10.906 11.07 1 94.31 170 SER A O 1
ATOM 1422 N N . LEU A 1 171 ? 10.352 10.406 12.625 1 95.44 171 LEU A N 1
ATOM 1423 C CA . LEU A 1 171 ? 9.758 11.742 12.617 1 95.44 171 LEU A CA 1
ATOM 1424 C C . LEU A 1 171 ? 10.766 12.789 13.078 1 95.44 171 LEU A C 1
ATOM 1426 O O . LEU A 1 171 ? 10.891 13.852 12.469 1 95.44 171 LEU A O 1
ATOM 1430 N N . ASN A 1 172 ? 11.477 12.406 14.094 1 94.75 172 ASN A N 1
ATOM 1431 C CA . ASN A 1 172 ? 12.5 13.312 14.617 1 94.75 172 ASN A CA 1
ATOM 1432 C C . ASN A 1 172 ? 13.57 13.602 13.57 1 94.75 172 ASN A C 1
ATOM 1434 O O . ASN A 1 172 ? 13.977 14.75 13.398 1 94.75 172 ASN A O 1
ATOM 1438 N N . GLU A 1 173 ? 13.953 12.539 12.906 1 94.69 173 GLU A N 1
ATOM 1439 C CA . GLU A 1 173 ? 15 12.688 11.898 1 94.69 173 GLU A CA 1
ATOM 1440 C C . GLU A 1 173 ? 14.516 13.539 10.727 1 94.69 173 GLU A C 1
ATOM 1442 O O . GLU A 1 173 ? 15.266 14.367 10.195 1 94.69 173 GLU A O 1
ATOM 1447 N N . PHE A 1 174 ? 13.32 13.375 10.414 1 96.56 174 PHE A N 1
ATOM 1448 C CA . PHE A 1 174 ? 12.734 14.086 9.273 1 96.56 174 PHE A CA 1
ATOM 1449 C C . PHE A 1 174 ? 12.648 15.578 9.555 1 96.56 174 PHE A C 1
ATOM 1451 O O . PHE A 1 174 ? 13.102 16.391 8.75 1 96.56 174 PHE A O 1
ATOM 1458 N N . PHE A 1 175 ? 12.211 15.984 10.727 1 97.25 175 PHE A N 1
ATOM 1459 C CA . PHE A 1 175 ? 12.008 17.391 11.047 1 97.25 175 PHE A CA 1
ATOM 1460 C C . PHE A 1 175 ? 13.32 18.062 11.438 1 97.25 175 PHE A C 1
ATOM 1462 O O . PHE A 1 175 ? 13.461 19.281 11.344 1 97.25 175 PHE A O 1
ATOM 1469 N N . LYS A 1 176 ? 14.242 17.266 11.789 1 96.12 176 LYS A N 1
ATOM 1470 C CA . LYS A 1 176 ? 15.57 17.797 12.078 1 96.12 176 LYS A CA 1
ATOM 1471 C C . LYS A 1 176 ? 16.188 18.438 10.844 1 96.12 176 LYS A C 1
ATOM 1473 O O . LYS A 1 176 ? 16.969 19.391 10.953 1 96.12 176 LYS A O 1
ATOM 1478 N N . THR A 1 177 ? 15.773 18 9.719 1 96.31 177 THR A N 1
ATOM 1479 C CA . THR A 1 177 ? 16.328 18.5 8.461 1 96.31 177 THR A CA 1
ATOM 1480 C C . THR A 1 177 ? 16 19.984 8.289 1 96.31 177 THR A C 1
ATOM 1482 O O . THR A 1 177 ? 16.688 20.688 7.543 1 96.31 177 THR A O 1
ATOM 1485 N N . VAL A 1 178 ? 14.969 20.469 9.055 1 96.81 178 VAL A N 1
ATOM 1486 C CA . VAL A 1 178 ? 14.594 21.875 8.906 1 96.81 178 VAL A CA 1
ATOM 1487 C C . VAL A 1 178 ? 14.844 22.625 10.211 1 96.81 178 VAL A C 1
ATOM 1489 O O . VAL A 1 178 ? 14.328 23.719 10.414 1 96.81 178 VAL A O 1
ATOM 1492 N N . GLY A 1 179 ? 15.539 21.969 11.094 1 95.19 179 GLY A N 1
ATOM 1493 C CA . GLY A 1 179 ? 15.977 22.656 12.289 1 95.19 179 GLY A CA 1
ATOM 1494 C C . GLY A 1 179 ? 15.117 22.359 13.5 1 95.19 179 GLY A C 1
ATOM 1495 O O . GLY A 1 179 ? 15.266 23 14.547 1 95.19 179 GLY A O 1
ATOM 1496 N N . ILE A 1 180 ? 14.203 21.562 13.461 1 94.94 180 ILE A N 1
ATOM 1497 C CA . ILE A 1 180 ? 13.359 21.172 14.594 1 94.94 180 ILE A CA 1
ATOM 1498 C C . ILE A 1 180 ? 13.883 19.875 15.203 1 94.94 180 ILE A C 1
ATOM 1500 O O . ILE A 1 180 ? 13.469 18.781 14.797 1 94.94 180 ILE A O 1
ATOM 1504 N N . SER A 1 181 ? 14.766 20.281 16.188 1 87.19 181 SER A N 1
ATOM 1505 C CA . SER A 1 181 ? 15.438 19.156 16.828 1 87.19 181 SER A CA 1
ATOM 1506 C C . SER A 1 181 ? 14.625 18.609 18 1 87.19 181 SER A C 1
ATOM 1508 O O . SER A 1 181 ? 13.891 19.359 18.641 1 87.19 181 SER A O 1
ATOM 1510 N N . ASN A 1 182 ? 13.984 17.531 18.016 1 90.38 182 ASN A N 1
ATOM 1511 C CA . ASN A 1 182 ? 13.359 16.859 19.156 1 90.38 182 ASN A CA 1
ATOM 1512 C C . ASN A 1 182 ? 11.844 16.938 19.078 1 90.38 182 ASN A C 1
ATOM 1514 O O . ASN A 1 182 ? 11.18 17.156 20.094 1 90.38 182 ASN A O 1
ATOM 1518 N N . LEU A 1 183 ? 11.406 16.922 17.953 1 93.31 183 LEU A N 1
ATOM 1519 C CA . LEU A 1 183 ? 9.969 17.047 17.734 1 93.31 183 LEU A CA 1
ATOM 1520 C C . LEU A 1 183 ? 9.188 16.172 18.688 1 93.31 183 LEU A C 1
ATOM 1522 O O . LEU A 1 183 ? 8.242 16.625 19.344 1 93.31 183 LEU A O 1
ATOM 1526 N N . THR A 1 184 ? 9.578 14.906 18.859 1 92.81 184 THR A N 1
ATOM 1527 C CA . THR A 1 184 ? 8.836 13.953 19.672 1 92.81 184 THR A CA 1
ATOM 1528 C C . THR A 1 184 ? 8.883 14.336 21.141 1 92.81 184 THR A C 1
ATOM 1530 O O . THR A 1 184 ? 7.895 14.195 21.859 1 92.81 184 THR A O 1
ATOM 1533 N N . SER A 1 185 ? 10.023 14.852 21.562 1 91.69 185 SER A N 1
ATOM 1534 C CA . SER A 1 185 ? 10.148 15.32 22.938 1 91.69 185 SER A CA 1
ATOM 1535 C C . SER A 1 185 ? 9.266 16.547 23.203 1 91.69 185 SER A C 1
ATOM 1537 O O . SER A 1 185 ? 8.656 16.656 24.266 1 91.69 185 SER A O 1
ATOM 1539 N N . LEU A 1 186 ? 9.227 17.422 22.266 1 91.44 186 LEU A N 1
ATOM 1540 C CA . LEU A 1 186 ? 8.398 18.609 22.375 1 91.44 186 LEU A CA 1
ATOM 1541 C C . LEU A 1 186 ? 6.918 18.234 22.438 1 91.44 186 LEU A C 1
ATOM 1543 O O . LEU A 1 186 ? 6.145 18.859 23.172 1 91.44 186 LEU A O 1
ATOM 1547 N N . LEU A 1 187 ? 6.586 17.234 21.703 1 92.62 187 LEU A N 1
ATOM 1548 C CA . LEU A 1 187 ? 5.199 16.781 21.688 1 92.62 187 LEU A CA 1
ATOM 1549 C C . LEU A 1 187 ? 4.82 16.172 23.031 1 92.62 187 LEU A C 1
ATOM 1551 O O . LEU A 1 187 ? 3.693 16.344 23.5 1 92.62 187 LEU A O 1
ATOM 1555 N N . LYS A 1 188 ? 5.746 15.477 23.625 1 88.75 188 LYS A N 1
ATOM 1556 C CA . LYS A 1 188 ? 5.52 14.82 24.906 1 88.75 188 LYS A CA 1
ATOM 1557 C C . LYS A 1 188 ? 5.426 15.836 26.047 1 88.75 188 LYS A C 1
ATOM 1559 O O . LYS A 1 188 ? 4.668 15.648 27 1 88.75 188 LYS A O 1
ATOM 1564 N N . GLN A 1 189 ? 6.242 16.797 25.984 1 80.44 189 GLN A N 1
ATOM 1565 C CA . GLN A 1 189 ? 6.383 17.75 27.078 1 80.44 189 GLN A CA 1
ATOM 1566 C C . GLN A 1 189 ? 5.324 18.844 27 1 80.44 189 GLN A C 1
ATOM 1568 O O . GLN A 1 189 ? 4.883 19.359 28.031 1 80.44 189 GLN A O 1
ATOM 1573 N N . SER A 1 190 ? 5 19.109 25.875 1 67 190 SER A N 1
ATOM 1574 C CA . SER A 1 190 ? 4.07 20.219 25.719 1 67 190 SER A CA 1
ATOM 1575 C C . SER A 1 190 ? 2.717 19.906 26.344 1 67 190 SER A C 1
ATOM 1577 O O . SER A 1 190 ? 2.244 18.766 26.266 1 67 190 SER A O 1
ATOM 1579 N N . ASN A 1 191 ? 2.447 20.531 27.406 1 66.19 191 ASN A N 1
ATOM 1580 C CA . ASN A 1 191 ? 1.102 20.406 27.953 1 66.19 191 ASN A CA 1
ATOM 1581 C C . ASN A 1 191 ? 0.039 20.719 26.906 1 66.19 191 ASN A C 1
ATOM 1583 O O . ASN A 1 191 ? -1.057 21.172 27.234 1 66.19 191 ASN A O 1
ATOM 1587 N N . GLY A 1 192 ? 0.407 20.469 25.75 1 74.56 192 GLY A N 1
ATOM 1588 C CA . GLY A 1 192 ? -0.478 20.844 24.656 1 74.56 192 GLY A CA 1
ATOM 1589 C C . GLY A 1 192 ? -1.56 19.812 24.391 1 74.56 192 GLY A C 1
ATOM 1590 O O . GLY A 1 192 ? -1.95 19.062 25.297 1 74.56 192 GLY A O 1
ATOM 1591 N N . THR A 1 193 ? -2.129 19.938 23.328 1 79.62 193 THR A N 1
ATOM 1592 C CA . THR A 1 193 ? -3.303 19.188 22.891 1 79.62 193 THR A CA 1
ATOM 1593 C C . THR A 1 193 ? -3.018 17.688 22.875 1 79.62 193 THR A C 1
ATOM 1595 O O . THR A 1 193 ? -3.861 16.891 23.281 1 79.62 193 THR A O 1
ATOM 1598 N N . PHE A 1 194 ? -1.771 17.266 22.578 1 89.88 194 PHE A N 1
ATOM 1599 C CA . PHE A 1 194 ? -1.448 15.852 22.438 1 89.88 194 PHE A CA 1
ATOM 1600 C C . PHE A 1 194 ? -1.368 15.188 23.812 1 89.88 194 PHE A C 1
ATOM 1602 O O . PHE A 1 194 ? -1.899 14.094 24.016 1 89.88 194 PHE A O 1
ATOM 1609 N N . ARG A 1 195 ? -0.764 15.906 24.703 1 88.38 195 ARG A N 1
ATOM 1610 C CA . ARG A 1 195 ? -0.648 15.391 26.062 1 88.38 195 ARG A CA 1
ATOM 1611 C C . ARG A 1 195 ? -2.02 15.25 26.719 1 88.38 195 ARG A C 1
ATOM 1613 O O . ARG A 1 195 ? -2.297 14.25 27.375 1 88.38 195 ARG A O 1
ATOM 1620 N N . LYS A 1 196 ? -2.799 16.219 26.562 1 89.12 196 LYS A N 1
ATOM 1621 C CA . LYS A 1 196 ? -4.16 16.172 27.078 1 89.12 196 LYS A CA 1
ATOM 1622 C C . LYS A 1 196 ? -4.922 14.984 26.516 1 89.12 196 LYS A C 1
ATOM 1624 O O . LYS A 1 196 ? -5.641 14.289 27.234 1 89.12 196 LYS A O 1
ATOM 1629 N N . TYR A 1 197 ? -4.727 14.797 25.297 1 92.81 197 TYR A N 1
ATOM 1630 C CA . TYR A 1 197 ? -5.371 13.664 24.641 1 92.81 197 TYR A CA 1
ATOM 1631 C C . TYR A 1 197 ? -4.875 12.344 25.219 1 92.81 197 TYR A C 1
ATOM 1633 O O . TYR A 1 197 ? -5.676 11.469 25.547 1 92.81 197 TYR A O 1
ATOM 1641 N N . LEU A 1 198 ? -3.59 12.227 25.344 1 93.94 198 LEU A N 1
ATOM 1642 C CA . LEU A 1 198 ? -3.006 11 25.875 1 93.94 198 LEU A CA 1
ATOM 1643 C C . LEU A 1 198 ? -3.529 10.711 27.281 1 93.94 198 LEU A C 1
ATOM 1645 O O . LEU A 1 198 ? -3.838 9.562 27.609 1 93.94 198 LEU A O 1
ATOM 1649 N N . ASP A 1 199 ? -3.676 11.719 28.047 1 91.88 199 ASP A N 1
ATOM 1650 C CA . ASP A 1 199 ? -4.199 11.578 29.406 1 91.88 199 ASP A CA 1
ATOM 1651 C C . ASP A 1 199 ? -5.652 11.109 29.391 1 91.88 199 ASP A C 1
ATOM 1653 O O . ASP A 1 199 ? -6.043 10.258 30.188 1 91.88 199 ASP A O 1
ATOM 1657 N N . GLU A 1 200 ? -6.367 11.703 28.484 1 92.06 200 GLU A N 1
ATOM 1658 C CA . GLU A 1 200 ? -7.785 11.375 28.375 1 92.06 200 GLU A CA 1
ATOM 1659 C C . GLU A 1 200 ? -7.988 9.898 28.062 1 92.06 200 GLU A C 1
ATOM 1661 O O . GLU A 1 200 ? -8.914 9.266 28.578 1 92.06 200 GLU A O 1
ATOM 1666 N N . ILE A 1 201 ? -7.09 9.336 27.234 1 92.44 201 ILE A N 1
ATOM 1667 C CA . ILE A 1 201 ? -7.289 7.957 26.812 1 92.44 201 ILE A CA 1
ATOM 1668 C C . ILE A 1 201 ? -6.371 7.035 27.609 1 92.44 201 ILE A C 1
ATOM 1670 O O . ILE A 1 201 ? -6.254 5.848 27.312 1 92.44 201 ILE A O 1
ATOM 1674 N N . GLU A 1 202 ? -5.625 7.535 28.516 1 92.06 202 GLU A N 1
ATOM 1675 C CA . GLU A 1 202 ? -4.816 6.801 29.484 1 92.06 202 GLU A CA 1
ATOM 1676 C C . GLU A 1 202 ? -3.676 6.051 28.797 1 92.06 202 GLU A C 1
ATOM 1678 O O . GLU A 1 202 ? -3.445 4.875 29.062 1 92.06 202 GLU A O 1
ATOM 1683 N N . ILE A 1 203 ? -3.049 6.66 27.875 1 93 203 ILE A N 1
ATOM 1684 C CA . ILE A 1 203 ? -1.832 6.133 27.266 1 93 203 ILE A CA 1
ATOM 1685 C C . ILE A 1 203 ? -0.609 6.789 27.906 1 93 203 ILE A C 1
ATOM 1687 O O . ILE A 1 203 ? -0.492 8.016 27.922 1 93 203 ILE A O 1
ATOM 1691 N N . PRO A 1 204 ? 0.228 5.945 28.422 1 93.38 204 PRO A N 1
ATOM 1692 C CA . PRO A 1 204 ? 1.452 6.508 29 1 93.38 204 PRO A CA 1
ATOM 1693 C C . PRO A 1 204 ? 2.305 7.242 27.969 1 93.38 204 PRO A C 1
ATOM 1695 O O . PRO A 1 204 ? 2.406 6.797 26.812 1 93.38 204 PRO A O 1
ATOM 1698 N N . VAL A 1 205 ? 2.92 8.305 28.406 1 91.25 205 VAL A N 1
ATOM 1699 C CA . VAL A 1 205 ? 3.717 9.164 27.531 1 91.25 205 VAL A CA 1
ATOM 1700 C C . VAL A 1 205 ? 4.863 8.359 26.922 1 91.25 205 VAL A C 1
ATOM 1702 O O . VAL A 1 205 ? 5.258 8.594 25.781 1 91.25 205 VAL A O 1
ATOM 1705 N N . GLU A 1 206 ? 5.371 7.367 27.625 1 90.62 206 GLU A N 1
ATOM 1706 C CA . GLU A 1 206 ? 6.488 6.547 27.156 1 90.62 206 GLU A CA 1
ATOM 1707 C C . GLU A 1 206 ? 6.094 5.707 25.953 1 90.62 206 GLU A C 1
ATOM 1709 O O . GLU A 1 206 ? 6.949 5.324 25.156 1 90.62 206 GLU A O 1
ATOM 1714 N N . ASN A 1 207 ? 4.812 5.531 25.781 1 93.44 207 ASN A N 1
ATOM 1715 C CA . ASN A 1 207 ? 4.312 4.68 24.703 1 93.44 207 ASN A CA 1
ATOM 1716 C C . ASN A 1 207 ? 3.531 5.484 23.672 1 93.44 207 ASN A C 1
ATOM 1718 O O . ASN A 1 207 ? 2.805 4.914 22.859 1 93.44 207 ASN A O 1
ATOM 1722 N N . CYS A 1 208 ? 3.668 6.77 23.688 1 94.06 208 CYS A N 1
ATOM 1723 C CA . CYS A 1 208 ? 2.732 7.633 22.969 1 94.06 208 CYS A CA 1
ATOM 1724 C C . CYS A 1 208 ? 2.891 7.48 21.469 1 94.06 208 CYS A C 1
ATOM 1726 O O . CYS A 1 208 ? 2.008 7.875 20.703 1 94.06 208 CYS A O 1
ATOM 1728 N N . PHE A 1 209 ? 3.98 6.824 20.984 1 96.06 209 PHE A N 1
ATOM 1729 C CA . PHE A 1 209 ? 4.141 6.699 19.547 1 96.06 209 PHE A CA 1
ATOM 1730 C C . PHE A 1 209 ? 3.934 5.258 19.094 1 96.06 209 PHE A C 1
ATOM 1732 O O . PHE A 1 209 ? 4.117 4.934 17.922 1 96.06 209 PHE A O 1
ATOM 1739 N N . ASP A 1 210 ? 3.488 4.41 20.016 1 96.38 210 ASP A N 1
ATOM 1740 C CA . ASP A 1 210 ? 3.291 2.998 19.703 1 96.38 210 ASP A CA 1
ATOM 1741 C C . ASP A 1 210 ? 2.215 2.818 18.625 1 96.38 210 ASP A C 1
ATOM 1743 O O . ASP A 1 210 ? 2.338 1.959 17.75 1 96.38 210 ASP A O 1
ATOM 1747 N N . ILE A 1 211 ? 1.207 3.6 18.719 1 96.75 211 ILE A N 1
ATOM 1748 C CA . ILE A 1 211 ? 0.106 3.492 17.766 1 96.75 211 ILE A CA 1
ATOM 1749 C C . ILE A 1 211 ? 0.589 3.885 16.359 1 96.75 211 ILE A C 1
ATOM 1751 O O . ILE A 1 211 ? 0.255 3.229 15.383 1 96.75 211 ILE A O 1
ATOM 1755 N N . LEU A 1 212 ? 1.408 4.93 16.328 1 97.56 212 LEU A N 1
ATOM 1756 C CA . LEU A 1 212 ? 1.979 5.34 15.047 1 97.56 212 LEU A CA 1
ATOM 1757 C C . LEU A 1 212 ? 2.883 4.25 14.484 1 97.56 212 LEU A C 1
ATOM 1759 O O . LEU A 1 212 ? 2.809 3.934 13.289 1 97.56 212 LEU A O 1
ATOM 1763 N N . ASP A 1 213 ? 3.697 3.715 15.336 1 96.88 213 ASP A N 1
ATOM 1764 C CA . ASP A 1 213 ? 4.621 2.664 14.922 1 96.88 213 ASP A CA 1
ATOM 1765 C C . ASP A 1 213 ? 3.861 1.432 14.43 1 96.88 213 ASP A C 1
ATOM 1767 O O . ASP A 1 213 ? 4.234 0.824 13.422 1 96.88 213 ASP A O 1
ATOM 1771 N N . ASP A 1 214 ? 2.818 1.132 15.109 1 96.44 214 ASP A N 1
ATOM 1772 C CA . ASP A 1 214 ? 2.004 -0.015 14.719 1 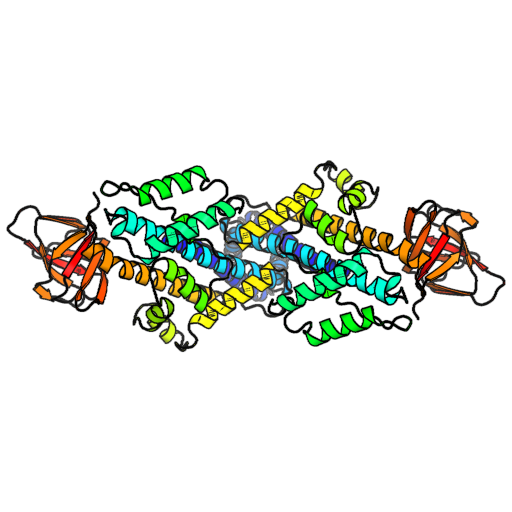96.44 214 ASP A CA 1
ATOM 1773 C C . ASP A 1 214 ? 1.3 0.241 13.391 1 96.44 214 ASP A C 1
ATOM 1775 O O . ASP A 1 214 ? 1.2 -0.657 12.547 1 96.44 214 ASP A O 1
ATOM 1779 N N . LEU A 1 215 ? 0.767 1.438 13.219 1 96.62 215 LEU A N 1
ATOM 1780 C CA . LEU A 1 215 ? 0.13 1.809 11.961 1 96.62 215 LEU A CA 1
ATOM 1781 C C . LEU A 1 215 ? 1.102 1.661 10.797 1 96.62 215 LEU A C 1
ATOM 1783 O O . LEU A 1 215 ? 0.739 1.129 9.742 1 96.62 215 LEU A O 1
ATOM 1787 N N . ALA A 1 216 ? 2.33 2.123 11 1 94.94 216 ALA A N 1
ATOM 1788 C CA . ALA A 1 216 ? 3.363 2.025 9.969 1 94.94 216 ALA A CA 1
ATOM 1789 C C . ALA A 1 216 ? 3.688 0.569 9.656 1 94.94 216 ALA A C 1
ATOM 1791 O O . ALA A 1 216 ? 3.844 0.201 8.484 1 94.94 216 ALA A O 1
ATOM 1792 N N . GLU A 1 217 ? 3.76 -0.211 10.664 1 92.44 217 GLU A N 1
ATOM 1793 C CA . GLU A 1 217 ? 4.055 -1.63 10.484 1 92.44 217 GLU A CA 1
ATOM 1794 C C . GLU A 1 217 ? 2.939 -2.334 9.719 1 92.44 217 GLU A C 1
ATOM 1796 O O . GLU A 1 217 ? 3.209 -3.129 8.812 1 92.44 217 GLU A O 1
ATOM 1801 N N . ARG A 1 218 ? 1.758 -2.098 10.078 1 92.88 218 ARG A N 1
ATOM 1802 C CA . ARG A 1 218 ? 0.61 -2.705 9.406 1 92.88 218 ARG A CA 1
ATOM 1803 C C . ARG A 1 218 ? 0.547 -2.291 7.941 1 92.88 218 ARG A C 1
ATOM 1805 O O . ARG A 1 218 ? 0.319 -3.127 7.066 1 92.88 218 ARG A O 1
ATOM 1812 N N . ARG A 1 219 ? 0.734 -1.018 7.711 1 91.88 219 ARG A N 1
ATOM 1813 C CA . ARG A 1 219 ? 0.739 -0.528 6.336 1 91.88 219 ARG A CA 1
ATOM 1814 C C . ARG A 1 219 ? 1.806 -1.234 5.508 1 91.88 219 ARG A C 1
ATOM 1816 O O . ARG A 1 219 ? 1.57 -1.579 4.348 1 91.88 219 ARG A O 1
ATOM 1823 N N . ASN A 1 220 ? 2.973 -1.503 6.059 1 87.12 220 ASN A N 1
ATOM 1824 C CA . ASN A 1 220 ? 4.066 -2.193 5.383 1 87.12 220 ASN A CA 1
ATOM 1825 C C . ASN A 1 220 ? 3.697 -3.637 5.051 1 87.12 220 ASN A C 1
ATOM 1827 O O . ASN A 1 220 ? 3.965 -4.113 3.947 1 87.12 220 ASN A O 1
ATOM 1831 N N . ARG A 1 221 ? 3.066 -4.254 5.984 1 87.25 221 ARG A N 1
ATOM 1832 C CA . ARG A 1 221 ? 2.666 -5.641 5.773 1 87.25 221 ARG A CA 1
ATOM 1833 C C . ARG A 1 221 ? 1.641 -5.75 4.648 1 87.25 221 ARG A C 1
ATOM 1835 O O . ARG A 1 221 ? 1.752 -6.621 3.785 1 87.25 221 ARG A O 1
ATOM 1842 N N . ILE A 1 222 ? 0.729 -4.824 4.656 1 88.88 222 ILE A N 1
ATOM 1843 C CA . ILE A 1 222 ? -0.326 -4.82 3.648 1 88.88 222 ILE A CA 1
ATOM 1844 C C . ILE A 1 222 ? 0.274 -4.547 2.271 1 88.88 222 ILE A C 1
ATOM 1846 O O . ILE A 1 222 ? -0.034 -5.242 1.302 1 88.88 222 ILE A O 1
ATOM 1850 N N . SER A 1 223 ? 1.139 -3.582 2.225 1 83.81 223 SER A N 1
ATOM 1851 C CA . SER A 1 223 ? 1.701 -3.139 0.953 1 83.81 223 SER A CA 1
ATOM 1852 C C . SER A 1 223 ? 2.584 -4.219 0.333 1 83.81 223 SER A C 1
ATOM 1854 O O . SER A 1 223 ? 2.775 -4.246 -0.884 1 83.81 223 SER A O 1
ATOM 1856 N N . HIS A 1 224 ? 3.006 -5.125 1.117 1 77.38 224 HIS A N 1
ATOM 1857 C CA . HIS A 1 224 ? 3.889 -6.172 0.622 1 77.38 224 HIS A CA 1
ATOM 1858 C C . HIS A 1 224 ? 3.133 -7.484 0.427 1 77.38 224 HIS A C 1
ATOM 1860 O O . HIS A 1 224 ? 3.746 -8.539 0.262 1 77.38 224 HIS A O 1
ATOM 1866 N N . GLY A 1 225 ? 1.793 -7.367 0.512 1 72.44 225 GLY A N 1
ATOM 1867 C CA . GLY A 1 225 ? 0.944 -8.492 0.157 1 72.44 225 GLY A CA 1
ATOM 1868 C C . GLY A 1 225 ? 0.925 -9.586 1.213 1 72.44 225 GLY A C 1
ATOM 1869 O O . GLY A 1 225 ? 0.612 -10.734 0.916 1 72.44 225 GLY A O 1
ATOM 1870 N N . ALA A 1 226 ? 1.347 -9.195 2.396 1 70.81 226 ALA A N 1
ATOM 1871 C CA . ALA A 1 226 ? 1.345 -10.18 3.471 1 70.81 226 ALA A CA 1
ATOM 1872 C C . ALA A 1 226 ? -0.079 -10.516 3.902 1 70.81 226 ALA A C 1
ATOM 1874 O O . ALA A 1 226 ? -0.968 -9.664 3.852 1 70.81 226 ALA A O 1
ATOM 1875 N N . GLU A 1 227 ? -0.271 -11.812 4.129 1 71 227 GLU A N 1
ATOM 1876 C CA . GLU A 1 227 ? -1.57 -12.211 4.656 1 71 227 GLU A CA 1
ATOM 1877 C C . GLU A 1 227 ? -1.809 -11.617 6.043 1 71 227 GLU A C 1
ATOM 1879 O O . GLU A 1 227 ? -0.948 -11.719 6.922 1 71 227 GLU A O 1
ATOM 1884 N N . GLU A 1 228 ? -2.92 -10.891 6.039 1 73.56 228 GLU A N 1
ATOM 1885 C CA . GLU A 1 228 ? -3.211 -10.25 7.32 1 73.56 228 GLU A CA 1
ATOM 1886 C C . GLU A 1 228 ? -4.113 -11.133 8.18 1 73.56 228 GLU A C 1
ATOM 1888 O O . GLU A 1 228 ? -5.281 -11.344 7.848 1 73.56 228 GLU A O 1
ATOM 1893 N N . ASP A 1 229 ? -3.537 -11.766 9.211 1 74.06 229 ASP A N 1
ATOM 1894 C CA . ASP A 1 229 ? -4.332 -12.578 10.133 1 74.06 229 ASP A CA 1
ATOM 1895 C C . ASP A 1 229 ? -4.781 -11.758 11.336 1 74.06 229 ASP A C 1
ATOM 1897 O O . ASP A 1 229 ? -5.812 -12.055 11.945 1 74.06 229 ASP A O 1
ATOM 1901 N N . ASP A 1 230 ? -4.023 -10.812 11.648 1 83.38 230 ASP A N 1
ATOM 1902 C CA . ASP A 1 230 ? -4.324 -9.961 12.797 1 83.38 230 ASP A CA 1
ATOM 1903 C C . ASP A 1 230 ? -4.871 -8.609 12.352 1 83.38 230 ASP A C 1
ATOM 1905 O O . ASP A 1 230 ? -4.125 -7.633 12.242 1 83.38 230 ASP A O 1
ATOM 1909 N N . ILE A 1 231 ? -6.184 -8.508 12.125 1 90.69 231 ILE A N 1
ATOM 1910 C CA . ILE A 1 231 ? -6.777 -7.258 11.664 1 90.69 231 ILE A CA 1
ATOM 1911 C C . ILE A 1 231 ? -7.461 -6.551 12.836 1 90.69 231 ILE A C 1
ATOM 1913 O O . ILE A 1 231 ? -7.953 -7.203 13.758 1 90.69 231 ILE A O 1
ATOM 1917 N N . LEU A 1 232 ? -7.414 -5.332 12.859 1 92.94 232 LEU A N 1
ATOM 1918 C CA . LEU A 1 232 ? -8.078 -4.52 13.875 1 92.94 232 LEU A CA 1
ATOM 1919 C C . LEU A 1 232 ? -9.562 -4.371 13.57 1 92.94 232 LEU A C 1
ATOM 1921 O O . LEU A 1 232 ? -9.953 -4.238 12.406 1 92.94 232 LEU A O 1
ATOM 1925 N N . GLY A 1 233 ? -10.391 -4.484 14.648 1 91.62 233 GLY A N 1
ATOM 1926 C CA . GLY A 1 233 ? -11.805 -4.184 14.484 1 91.62 233 GLY A CA 1
ATOM 1927 C C . GLY A 1 233 ? -12.07 -2.727 14.172 1 91.62 233 GLY A C 1
ATOM 1928 O O . GLY A 1 233 ? -11.18 -1.884 14.297 1 91.62 233 GLY A O 1
ATOM 1929 N N . ILE A 1 234 ? -13.281 -2.404 13.766 1 91.5 234 ILE A N 1
ATOM 1930 C CA . ILE A 1 234 ? -13.664 -1.081 13.273 1 91.5 234 ILE A CA 1
ATOM 1931 C C . ILE A 1 234 ? -13.516 -0.057 14.398 1 91.5 234 ILE A C 1
ATOM 1933 O O . ILE A 1 234 ? -13.141 1.093 14.156 1 91.5 234 ILE A O 1
ATOM 1937 N N . ASP A 1 235 ? -13.758 -0.42 15.633 1 93.44 235 ASP A N 1
ATOM 1938 C CA . ASP A 1 235 ? -13.633 0.498 16.766 1 93.44 235 ASP A CA 1
ATOM 1939 C C . ASP A 1 235 ? -12.164 0.849 17.031 1 93.44 235 ASP A C 1
ATOM 1941 O O . ASP A 1 235 ? -11.844 2 17.328 1 93.44 235 ASP A O 1
ATOM 1945 N N . GLU A 1 236 ? -11.398 -0.188 16.891 1 95.38 236 GLU A N 1
ATOM 1946 C CA . GLU A 1 236 ? -9.969 0.058 17.047 1 95.38 236 GLU A CA 1
ATOM 1947 C C . GLU A 1 236 ? -9.43 0.949 15.938 1 95.38 236 GLU A C 1
ATOM 1949 O O . GLU A 1 236 ? -8.586 1.812 16.188 1 95.38 236 GLU A O 1
ATOM 1954 N N . LEU A 1 237 ? -9.914 0.771 14.781 1 96.5 237 LEU A N 1
ATOM 1955 C CA . LEU A 1 237 ? -9.508 1.602 13.648 1 96.5 237 LEU A CA 1
ATOM 1956 C C . LEU A 1 237 ? -9.922 3.053 13.867 1 96.5 237 LEU A C 1
ATOM 1958 O O . LEU A 1 237 ? -9.18 3.975 13.523 1 96.5 237 LEU A O 1
ATOM 1962 N N . SER A 1 238 ? -11.047 3.23 14.484 1 96 238 SER A N 1
ATOM 1963 C CA . SER A 1 238 ? -11.5 4.57 14.844 1 96 238 SER A CA 1
ATOM 1964 C C . SER A 1 238 ? -10.555 5.215 15.859 1 96 238 SER A C 1
ATOM 1966 O O . SER A 1 238 ? -10.312 6.418 15.812 1 96 238 SER A O 1
ATOM 1968 N N . ARG A 1 239 ? -10.07 4.414 16.719 1 95.62 239 ARG A N 1
ATOM 1969 C CA . ARG A 1 239 ? -9.117 4.91 17.703 1 95.62 239 ARG A CA 1
ATOM 1970 C C . ARG A 1 239 ? -7.816 5.348 17.047 1 95.62 239 ARG A C 1
ATOM 1972 O O . ARG A 1 239 ? -7.223 6.359 17.438 1 95.62 239 ARG A O 1
ATOM 1979 N N . TYR A 1 240 ? -7.391 4.574 16.047 1 97.44 240 TYR A N 1
ATOM 1980 C CA . TYR A 1 240 ? -6.207 4.957 15.281 1 97.44 240 TYR A CA 1
ATOM 1981 C C . TYR A 1 240 ? -6.406 6.312 14.617 1 97.44 240 TYR A C 1
ATOM 1983 O O 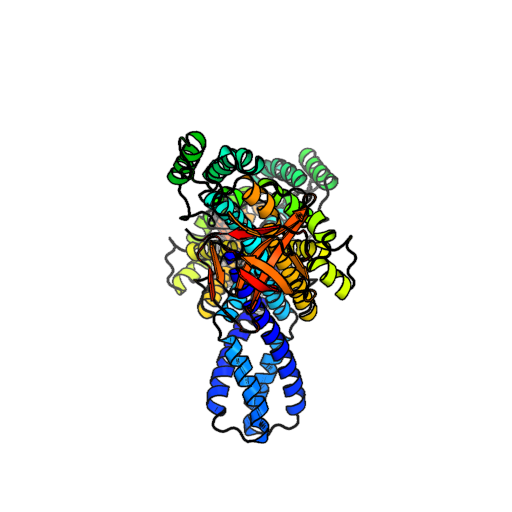. TYR A 1 240 ? -5.508 7.16 14.641 1 97.44 240 TYR A O 1
ATOM 1991 N N . MET A 1 241 ? -7.535 6.496 14.086 1 97.12 241 MET A N 1
ATOM 1992 C CA . MET A 1 241 ? -7.867 7.746 13.414 1 97.12 241 MET A CA 1
ATOM 1993 C C . MET A 1 241 ? -7.828 8.922 14.383 1 97.12 241 MET A C 1
ATOM 1995 O O . MET A 1 241 ? -7.238 9.961 14.086 1 97.12 241 MET A O 1
ATOM 1999 N N . ASP A 1 242 ? -8.445 8.711 15.523 1 96.44 242 ASP A N 1
ATOM 2000 C CA . ASP A 1 242 ? -8.469 9.742 16.547 1 96.44 242 ASP A CA 1
ATOM 2001 C C . ASP A 1 242 ? -7.055 10.102 17 1 96.44 242 ASP A C 1
ATOM 2003 O O . ASP A 1 242 ? -6.734 11.281 17.172 1 96.44 242 ASP A O 1
ATOM 2007 N N . TYR A 1 243 ? -6.309 9.102 17.188 1 97.31 243 TYR A N 1
ATOM 2008 C CA . TYR A 1 243 ? -4.918 9.289 17.594 1 97.31 243 TYR A CA 1
ATOM 2009 C C . TYR A 1 243 ? -4.148 10.094 16.562 1 97.31 243 TYR A C 1
ATOM 2011 O O . TYR A 1 243 ? -3.475 11.07 16.891 1 97.31 243 TYR A O 1
ATOM 2019 N N . ILE A 1 244 ? -4.258 9.711 15.297 1 97.88 244 ILE A N 1
ATOM 2020 C CA . ILE A 1 244 ? -3.512 10.367 14.227 1 97.88 244 ILE A CA 1
ATOM 2021 C C . ILE A 1 244 ? -3.98 11.812 14.078 1 97.88 244 ILE A C 1
ATOM 2023 O O . ILE A 1 244 ? -3.17 12.719 13.859 1 97.88 244 ILE A O 1
ATOM 2027 N N . ASN A 1 245 ? -5.27 12.07 14.242 1 97.19 245 ASN A N 1
ATOM 2028 C CA . ASN A 1 245 ? -5.809 13.422 14.18 1 97.19 245 ASN A CA 1
ATOM 2029 C C . ASN A 1 245 ? -5.18 14.32 15.25 1 97.19 245 ASN A C 1
ATOM 2031 O O . ASN A 1 245 ? -4.766 15.445 14.953 1 97.19 245 ASN A O 1
ATOM 2035 N N . ASN A 1 246 ? -5.117 13.797 16.391 1 96 246 ASN A N 1
ATOM 2036 C CA . ASN A 1 246 ? -4.582 14.594 17.5 1 96 246 ASN A CA 1
ATOM 2037 C C . ASN A 1 246 ? -3.072 14.789 17.359 1 96 246 ASN A C 1
ATOM 2039 O O . ASN A 1 246 ? -2.547 15.852 17.703 1 96 246 ASN A O 1
ATOM 2043 N N . LEU A 1 247 ? -2.414 13.766 16.891 1 96.56 247 LEU A N 1
ATOM 2044 C CA . LEU A 1 247 ? -0.981 13.883 16.641 1 96.56 247 LEU A CA 1
ATOM 2045 C C . LEU A 1 247 ? -0.695 14.953 15.602 1 96.56 247 LEU A C 1
ATOM 2047 O O . LEU A 1 247 ? 0.152 15.828 15.812 1 96.56 247 LEU A O 1
ATOM 2051 N N . VAL A 1 248 ? -1.418 14.922 14.523 1 97.12 248 VAL A N 1
ATOM 2052 C CA . VAL A 1 248 ? -1.224 15.852 13.414 1 97.12 248 VAL A CA 1
ATOM 2053 C C . VAL A 1 248 ? -1.531 17.281 13.875 1 97.12 248 VAL A C 1
ATOM 2055 O O . VAL A 1 248 ? -0.777 18.203 13.586 1 97.12 248 VAL A O 1
ATOM 2058 N N . LYS A 1 249 ? -2.6 17.453 14.609 1 94.75 249 LYS A N 1
ATOM 2059 C CA . LYS A 1 249 ? -2.943 18.75 15.156 1 94.75 249 LYS A CA 1
ATOM 2060 C C . LYS A 1 249 ? -1.819 19.297 16.031 1 94.75 249 LYS A C 1
ATOM 2062 O O . LYS A 1 249 ? -1.477 20.484 15.945 1 94.75 249 LYS A O 1
ATOM 2067 N N . SER A 1 250 ? -1.31 18.438 16.812 1 94.88 250 SER A N 1
ATOM 2068 C CA . SER A 1 250 ? -0.247 18.844 17.719 1 94.88 250 SER A CA 1
ATOM 2069 C C . SER A 1 250 ? 1.033 19.188 16.969 1 94.88 250 SER A C 1
ATOM 2071 O O . SER A 1 250 ? 1.73 20.141 17.312 1 94.88 250 SER A O 1
ATOM 2073 N N . ILE A 1 251 ? 1.35 18.406 15.977 1 96.06 251 ILE A N 1
ATOM 2074 C CA . ILE A 1 251 ? 2.514 18.703 15.148 1 96.06 251 ILE A CA 1
ATOM 2075 C C . ILE A 1 251 ? 2.328 20.047 14.469 1 96.06 251 ILE A C 1
ATOM 2077 O O . ILE A 1 251 ? 3.25 20.875 14.445 1 96.06 251 ILE A O 1
ATOM 2081 N N . ASN A 1 252 ? 1.15 20.25 13.984 1 95.12 252 ASN A N 1
ATOM 2082 C CA . ASN A 1 252 ? 0.85 21.516 13.312 1 95.12 252 ASN A CA 1
ATOM 2083 C C . ASN A 1 252 ? 1.054 22.703 14.25 1 95.12 252 ASN A C 1
ATOM 2085 O O . ASN A 1 252 ? 1.65 23.719 13.859 1 95.12 252 ASN A O 1
ATOM 2089 N N . ASP A 1 253 ? 0.563 22.578 15.445 1 91.88 253 ASP A N 1
ATOM 2090 C CA . ASP A 1 253 ? 0.727 23.641 16.438 1 91.88 253 ASP A CA 1
ATOM 2091 C C . ASP A 1 253 ? 2.203 23.875 16.75 1 91.88 253 ASP A C 1
ATOM 2093 O O . ASP A 1 253 ? 2.646 25.016 16.844 1 91.88 253 ASP A O 1
ATOM 2097 N N . LEU A 1 254 ? 2.854 22.797 16.891 1 93.25 254 LEU A N 1
ATOM 2098 C CA . LEU A 1 254 ? 4.27 22.891 17.234 1 93.25 254 LEU A CA 1
ATOM 2099 C C . LEU A 1 254 ? 5.055 23.562 16.109 1 93.25 254 LEU A C 1
ATOM 2101 O O . LEU A 1 254 ? 5.941 24.375 16.375 1 93.25 254 LEU A O 1
ATOM 2105 N N . LEU A 1 255 ? 4.75 23.234 14.906 1 95 255 LEU A N 1
ATOM 2106 C CA . LEU A 1 255 ? 5.43 23.859 13.766 1 95 255 LEU A CA 1
ATOM 2107 C C . LEU A 1 255 ? 5.188 25.359 13.742 1 95 255 LEU A C 1
ATOM 2109 O O . LEU A 1 255 ? 6.109 26.141 13.477 1 95 255 LEU A O 1
ATOM 2113 N N . ASN A 1 256 ? 3.994 25.75 14.055 1 92.75 256 ASN A N 1
ATOM 2114 C CA . ASN A 1 256 ? 3.678 27.172 14.117 1 92.75 256 ASN A CA 1
ATOM 2115 C C . ASN A 1 256 ? 4.5 27.891 15.188 1 92.75 256 ASN A C 1
ATOM 2117 O O . ASN A 1 256 ? 4.965 29.016 14.977 1 92.75 256 ASN A O 1
ATOM 2121 N N . VAL A 1 257 ? 4.66 27.219 16.25 1 92.44 257 VAL A N 1
ATOM 2122 C CA . VAL A 1 257 ? 5.395 27.797 17.359 1 92.44 257 VAL A CA 1
ATOM 2123 C C . VAL A 1 257 ? 6.883 27.875 17.016 1 92.44 257 VAL A C 1
ATOM 2125 O O . VAL A 1 257 ? 7.551 28.859 17.359 1 92.44 257 VAL A O 1
ATOM 2128 N N . GLN A 1 258 ? 7.371 26.922 16.312 1 93.69 258 GLN A N 1
ATOM 2129 C CA . GLN A 1 258 ? 8.789 26.844 15.992 1 93.69 258 GLN A CA 1
ATOM 2130 C C . GLN A 1 258 ? 9.188 27.906 14.969 1 93.69 258 GLN A C 1
ATOM 2132 O O . GLN A 1 258 ? 10.367 28.219 14.82 1 93.69 258 GLN A O 1
ATOM 2137 N N . LEU A 1 259 ? 8.227 28.5 14.336 1 94.62 259 LEU A N 1
ATOM 2138 C CA . LEU A 1 259 ? 8.477 29.562 13.375 1 94.62 259 LEU A CA 1
ATOM 2139 C C . LEU A 1 259 ? 8.773 30.875 14.086 1 94.62 259 LEU A C 1
ATOM 2141 O O . LEU A 1 259 ? 9.516 31.719 13.57 1 94.62 259 LEU A O 1
ATOM 2145 N N . ILE A 1 260 ? 8.289 31.078 15.25 1 93.62 260 ILE A N 1
ATOM 2146 C CA . ILE A 1 260 ? 8.109 32.375 15.883 1 93.62 260 ILE A CA 1
ATOM 2147 C C . ILE A 1 260 ? 9.469 33 16.188 1 93.62 260 ILE A C 1
ATOM 2149 O O . ILE A 1 260 ? 9.727 34.156 15.82 1 93.62 260 ILE A O 1
ATOM 2153 N N . PRO A 1 261 ? 10.352 32.25 16.719 1 93.88 261 PRO A N 1
ATOM 2154 C CA . PRO A 1 261 ? 11.633 32.875 17.031 1 93.88 261 PRO A CA 1
ATOM 2155 C C . PRO A 1 261 ? 12.367 33.375 15.789 1 93.88 261 PRO A C 1
ATOM 2157 O O . PRO A 1 261 ? 13 34.438 15.82 1 93.88 261 PRO A O 1
ATOM 2160 N N . TYR A 1 262 ? 12.242 32.719 14.672 1 94.12 262 TYR A N 1
ATOM 2161 C CA . TYR A 1 262 ? 12.898 33.125 13.438 1 94.12 262 TYR A CA 1
ATOM 2162 C C . TYR A 1 262 ? 12.227 34.375 12.844 1 94.12 262 TYR A C 1
ATOM 2164 O O . TYR A 1 262 ? 12.898 35.25 12.328 1 94.12 262 TYR A O 1
ATOM 2172 N N . LEU A 1 263 ? 10.961 34.375 13.008 1 93.88 263 LEU A N 1
ATOM 2173 C CA . LEU A 1 263 ? 10.211 35.531 12.469 1 93.88 263 LEU A CA 1
ATOM 2174 C C . LEU A 1 263 ? 10.492 36.781 13.266 1 93.88 263 LEU A C 1
ATOM 2176 O O . LEU A 1 263 ? 10.648 37.875 12.688 1 93.88 263 LEU A O 1
ATOM 2180 N N . ILE A 1 264 ? 10.578 36.625 14.523 1 93.12 264 ILE A N 1
ATOM 2181 C CA . ILE A 1 264 ? 10.812 37.781 15.391 1 93.12 264 ILE A CA 1
ATOM 2182 C C . ILE A 1 264 ? 12.219 38.344 15.164 1 93.12 264 ILE A C 1
ATOM 2184 O O . ILE A 1 264 ? 12.406 39.562 15.078 1 93.12 264 ILE A O 1
ATOM 2188 N N . GLU A 1 265 ? 13.086 37.469 14.93 1 93.12 265 GLU A N 1
ATOM 2189 C CA . GLU A 1 265 ? 14.484 37.875 14.836 1 93.12 265 GLU A CA 1
ATOM 2190 C C . GLU A 1 265 ? 14.836 38.312 13.422 1 93.12 265 GLU A C 1
ATOM 2192 O O . GLU A 1 265 ? 15.609 39.25 13.25 1 93.12 265 GLU A O 1
ATOM 2197 N N . LYS A 1 266 ? 14.273 37.594 12.469 1 93.75 266 LYS A N 1
ATOM 2198 C CA . LYS A 1 266 ? 14.812 37.812 11.125 1 93.75 266 LYS A CA 1
ATOM 2199 C C . LYS A 1 266 ? 13.711 38.188 10.133 1 93.75 266 LYS A C 1
ATOM 2201 O O . LYS A 1 266 ? 14 38.531 8.992 1 93.75 266 LYS A O 1
ATOM 2206 N N . GLY A 1 267 ? 12.469 38.125 10.617 1 92.62 267 GLY A N 1
ATOM 2207 C CA . GLY A 1 267 ? 11.359 38.375 9.711 1 92.62 267 GLY A CA 1
ATOM 2208 C C . GLY A 1 267 ? 11.172 39.844 9.367 1 92.62 267 GLY A C 1
ATOM 2209 O O . GLY A 1 267 ? 11.594 40.719 10.117 1 92.62 267 GLY A O 1
ATOM 2210 N N . ASP A 1 268 ? 10.609 40.094 8.172 1 92.5 268 ASP A N 1
ATOM 2211 C CA . ASP A 1 268 ? 10.359 41.469 7.758 1 92.5 268 ASP A CA 1
ATOM 2212 C C . ASP A 1 268 ? 8.867 41.75 7.637 1 92.5 268 ASP A C 1
ATOM 2214 O O . ASP A 1 268 ? 8.461 42.812 7.152 1 92.5 268 ASP A O 1
ATOM 2218 N N . ASN A 1 269 ? 8.102 40.812 7.969 1 90.06 269 ASN A N 1
ATOM 2219 C CA . ASN A 1 269 ? 6.664 41 7.824 1 90.06 269 ASN A CA 1
ATOM 2220 C C . ASN A 1 269 ? 5.945 40.844 9.164 1 90.06 269 ASN A C 1
ATOM 2222 O O . ASN A 1 269 ? 4.82 40.344 9.219 1 90.06 269 ASN A O 1
ATOM 2226 N N . LEU A 1 270 ? 6.668 41.062 10.148 1 91.44 270 LEU A N 1
ATOM 2227 C CA . LEU A 1 270 ? 6.102 40.969 11.492 1 91.44 270 LEU A CA 1
ATOM 2228 C C . LEU A 1 270 ? 6.016 42.375 12.125 1 91.44 270 LEU A C 1
ATOM 2230 O O . LEU A 1 270 ? 6.941 43.156 12 1 91.44 270 LEU A O 1
ATOM 2234 N N . ILE A 1 271 ? 4.859 42.656 12.719 1 91.94 271 ILE A N 1
ATOM 2235 C CA . ILE A 1 271 ? 4.723 43.906 13.453 1 91.94 271 ILE A CA 1
ATOM 2236 C C . ILE A 1 271 ? 4.344 43.625 14.898 1 91.94 271 ILE A C 1
ATOM 2238 O O . ILE A 1 271 ? 3.65 42.656 15.188 1 91.94 271 ILE A O 1
ATOM 2242 N N . GLU A 1 272 ? 4.898 44.406 15.664 1 93.12 272 GLU A N 1
ATOM 2243 C CA . GLU A 1 272 ? 4.535 44.312 17.078 1 93.12 272 GLU A CA 1
ATOM 2244 C C . GLU A 1 272 ? 3.152 44.906 17.344 1 93.12 272 GLU A C 1
ATOM 2246 O O . GLU A 1 272 ? 2.883 46.031 16.969 1 93.12 272 GLU A O 1
ATOM 2251 N N . VAL A 1 273 ? 2.307 44.125 17.844 1 94.19 273 VAL A N 1
ATOM 2252 C CA . VAL A 1 273 ? 0.969 44.562 18.219 1 94.19 273 VAL A CA 1
ATOM 2253 C C . VAL A 1 273 ? 1.033 45.344 19.516 1 94.19 273 VAL A C 1
ATOM 2255 O O . VAL A 1 273 ? 0.358 46.375 19.672 1 94.19 273 VAL A O 1
ATOM 2258 N N . GLY A 1 274 ? 1.799 44.844 20.406 1 93.81 274 GLY A N 1
ATOM 2259 C CA . GLY A 1 274 ? 1.997 45.5 21.688 1 93.81 274 GLY A CA 1
ATOM 2260 C C . GLY A 1 274 ? 2.008 44.562 22.859 1 93.81 274 GLY A C 1
ATOM 2261 O O . GLY A 1 274 ? 2.129 43.344 22.672 1 93.81 274 GLY A O 1
ATOM 2262 N N . THR A 1 275 ? 2.039 45.125 23.969 1 95.44 275 THR A N 1
ATOM 2263 C CA . THR A 1 275 ? 2.006 44.375 25.234 1 95.44 275 THR A CA 1
ATOM 2264 C C . THR A 1 275 ? 0.722 44.656 26 1 95.44 275 THR A C 1
ATOM 2266 O O . THR A 1 275 ? 0.416 45.844 26.281 1 95.44 275 THR A O 1
ATOM 2269 N N . PRO A 1 276 ? 0.032 43.594 26.266 1 96.5 276 PRO A N 1
ATOM 2270 C CA . PRO A 1 276 ? -1.148 43.844 27.109 1 96.5 276 PRO A CA 1
ATOM 2271 C C . PRO A 1 276 ? -0.812 44.531 28.422 1 96.5 276 PRO A C 1
ATOM 2273 O O . PRO A 1 276 ? 0.172 44.188 29.078 1 96.5 276 PRO A O 1
ATOM 2276 N N . PHE A 1 277 ? -1.634 45.531 28.781 1 94.25 277 PHE A N 1
ATOM 2277 C CA . PHE A 1 277 ? -1.339 46.281 30 1 94.25 277 PHE A CA 1
ATOM 2278 C C . PHE A 1 277 ? -2.279 45.844 31.125 1 94.25 277 PHE A C 1
ATOM 2280 O O . PHE A 1 277 ? -2.031 46.156 32.281 1 94.25 277 PHE A O 1
ATOM 2287 N N . LYS A 1 278 ? -3.398 45.125 30.75 1 94.88 278 LYS A N 1
ATOM 2288 C CA . LYS A 1 278 ? -4.402 44.75 31.75 1 94.88 278 LYS A CA 1
ATOM 2289 C C . LYS A 1 278 ? -5.039 43.406 31.391 1 94.88 278 LYS A C 1
ATOM 2291 O O . LYS A 1 278 ? -5.332 43.125 30.219 1 94.88 278 LYS A O 1
ATOM 2296 N N . GLN A 1 279 ? -5.23 42.656 32.406 1 96.12 279 GLN A N 1
ATOM 2297 C CA . GLN A 1 279 ? -5.988 41.406 32.281 1 96.12 279 GLN A CA 1
ATOM 2298 C C . GLN A 1 279 ? -7.461 41.625 32.594 1 96.12 279 GLN A C 1
ATOM 2300 O O . GLN A 1 279 ? -7.801 42 33.719 1 96.12 279 GLN A O 1
ATOM 2305 N N . ILE A 1 280 ? -8.297 41.438 31.766 1 94.62 280 ILE A N 1
ATOM 2306 C CA . ILE A 1 280 ? -9.727 41.562 32 1 94.62 280 ILE A CA 1
ATOM 2307 C C . ILE A 1 280 ? -10.305 40.219 32.406 1 94.62 280 ILE A C 1
ATOM 2309 O O . ILE A 1 280 ? -10.945 40.094 33.469 1 94.62 280 ILE A O 1
ATOM 2313 N N . THR A 1 281 ? -10.133 39.219 31.578 1 94.06 281 THR A N 1
ATOM 2314 C CA . THR A 1 281 ? -10.352 37.812 31.875 1 94.06 281 THR A CA 1
ATOM 2315 C C . THR A 1 281 ? -9.148 36.969 31.438 1 94.06 281 THR A C 1
ATOM 2317 O O . THR A 1 281 ? -8.141 37.531 31 1 94.06 281 THR A O 1
ATOM 2320 N N . ASP A 1 282 ? -9.266 35.719 31.594 1 91.94 282 ASP A N 1
ATOM 2321 C CA . ASP A 1 282 ? -8.172 34.812 31.188 1 91.94 282 ASP A CA 1
ATOM 2322 C C . ASP A 1 282 ? -7.887 34.938 29.688 1 91.94 282 ASP A C 1
ATOM 2324 O O . ASP A 1 282 ? -6.742 34.781 29.266 1 91.94 282 ASP A O 1
ATOM 2328 N N . LYS A 1 283 ? -8.914 35.25 28.875 1 95.06 283 LYS A N 1
ATOM 2329 C CA . LYS A 1 283 ? -8.758 35.219 27.422 1 95.06 283 LYS A CA 1
ATOM 2330 C C . LYS A 1 283 ? -8.891 36.625 26.844 1 95.06 283 LYS A C 1
ATOM 2332 O O . LYS A 1 283 ? -8.766 36.812 25.641 1 95.06 283 LYS A O 1
ATOM 2337 N N . ILE A 1 284 ? -9.164 37.625 27.781 1 96.38 284 ILE A N 1
ATOM 2338 C CA . ILE A 1 284 ? -9.359 38.969 27.297 1 96.38 284 ILE A CA 1
ATOM 2339 C C . ILE A 1 284 ? -8.344 39.906 27.969 1 96.38 284 ILE A C 1
ATOM 2341 O O . ILE A 1 284 ? -8.234 39.938 29.188 1 96.38 284 ILE A O 1
ATOM 2345 N N . VAL A 1 285 ? -7.695 40.688 27.156 1 97.44 285 VAL A N 1
ATOM 2346 C CA . VAL A 1 285 ? -6.699 41.625 27.672 1 97.44 285 VAL A CA 1
ATOM 2347 C C . VAL A 1 285 ? -6.926 43 27.062 1 97.44 285 VAL A C 1
ATOM 2349 O O . VAL A 1 285 ? -7.543 43.125 26 1 97.44 285 VAL A O 1
ATOM 2352 N N . GLY A 1 286 ? -6.5 43.969 27.812 1 96.75 286 GLY A N 1
ATOM 2353 C CA . GLY A 1 286 ? -6.438 45.312 27.281 1 96.75 286 GLY A CA 1
ATOM 2354 C C . GLY A 1 286 ? -5.098 45.656 26.656 1 96.75 286 GLY A C 1
ATOM 2355 O O . GLY A 1 286 ? -4.051 45.469 27.281 1 96.75 286 GLY A O 1
ATOM 2356 N N . ILE A 1 287 ? -5.098 46.156 25.422 1 96 287 ILE A N 1
ATOM 2357 C CA . ILE A 1 287 ? -3.885 46.5 24.703 1 96 287 ILE A CA 1
ATOM 2358 C C . ILE A 1 287 ? -4.051 47.875 24.062 1 96 287 ILE A C 1
ATOM 2360 O O . ILE A 1 287 ? -5.133 48.219 23.594 1 96 287 ILE A O 1
ATOM 2364 N N . LYS A 1 288 ? -2.996 48.656 24.172 1 95.12 288 LYS A N 1
ATOM 2365 C CA . LYS A 1 288 ? -2.973 49.938 23.484 1 95.12 288 LYS A CA 1
ATOM 2366 C C . LYS A 1 288 ? -2.469 49.781 22.047 1 95.12 288 LYS A C 1
ATOM 2368 O O . LYS A 1 288 ? -1.324 49.375 21.828 1 95.12 288 LYS A O 1
ATOM 2373 N N . LEU A 1 289 ? -3.352 50 21.094 1 94.69 289 LEU A N 1
ATOM 2374 C CA . LEU A 1 289 ? -3.031 49.781 19.688 1 94.69 289 LEU A CA 1
ATOM 2375 C C . LEU A 1 289 ? -2.785 51.094 18.984 1 94.69 289 LEU A C 1
ATOM 2377 O O . LEU A 1 289 ? -3.436 52.094 19.281 1 94.69 289 LEU A O 1
ATOM 2381 N N . SER A 1 290 ? -1.816 51.031 18.156 1 92.56 290 SER A N 1
ATOM 2382 C CA . SER A 1 290 ? -1.51 52.188 17.312 1 92.56 290 SER A CA 1
ATOM 2383 C C . SER A 1 290 ? -1.029 51.75 15.938 1 92.56 290 SER A C 1
ATOM 2385 O O . SER A 1 290 ? -0.204 50.844 15.82 1 92.56 290 SER A O 1
ATOM 2387 N N . ASN A 1 291 ? -1.605 52.375 14.875 1 89.81 291 ASN A N 1
ATOM 2388 C CA . ASN A 1 291 ? -1.161 52.156 13.5 1 89.81 291 ASN A CA 1
ATOM 2389 C C . ASN A 1 291 ? -1.192 50.656 13.125 1 89.81 291 ASN A C 1
ATOM 2391 O O . ASN A 1 291 ? -0.182 50.125 12.688 1 89.81 291 ASN A O 1
ATOM 2395 N N . ILE A 1 292 ? -2.311 50.062 13.383 1 92.06 292 ILE A N 1
ATOM 2396 C CA . ILE A 1 292 ? -2.398 48.625 13.125 1 92.06 292 ILE A CA 1
ATOM 2397 C C . ILE A 1 292 ? -3.801 48.281 12.633 1 92.06 292 ILE A C 1
ATOM 2399 O O . ILE A 1 292 ? -4.762 49 12.922 1 92.06 292 ILE A O 1
ATOM 2403 N N . ASN A 1 293 ? -3.891 47.344 11.797 1 92.94 293 ASN A N 1
ATOM 2404 C CA . ASN A 1 293 ? -5.141 46.75 11.352 1 92.94 293 ASN A CA 1
ATOM 2405 C C . ASN A 1 293 ? -5.305 45.312 11.898 1 92.94 293 ASN A C 1
ATOM 2407 O O . ASN A 1 293 ? -4.457 44.469 11.664 1 92.94 293 ASN A O 1
ATOM 2411 N N . LEU A 1 294 ? -6.406 45.062 12.664 1 94.94 294 LEU A N 1
ATOM 2412 C CA . LEU A 1 294 ? -6.672 43.75 13.25 1 94.94 294 LEU A CA 1
ATOM 2413 C C . LEU A 1 294 ? -8.047 43.25 12.828 1 94.94 294 LEU A C 1
ATOM 2415 O O . LEU A 1 294 ? -8.992 44.031 12.695 1 94.94 294 LEU A O 1
ATOM 2419 N N . ASN A 1 295 ? -8.156 42 12.578 1 95.75 295 ASN A N 1
ATOM 2420 C CA . ASN A 1 295 ? -9.43 41.344 12.281 1 95.75 295 ASN A CA 1
ATOM 2421 C C . ASN A 1 295 ? -9.68 40.156 13.219 1 95.75 295 ASN A C 1
ATOM 2423 O O . ASN A 1 295 ? -8.734 39.531 13.68 1 95.75 295 ASN A O 1
ATOM 2427 N N . LYS A 1 296 ? -10.953 40 13.461 1 96.19 296 LYS A N 1
ATOM 2428 C CA . LYS A 1 296 ? -11.336 38.719 14.078 1 96.19 296 LYS A CA 1
ATOM 2429 C C . LYS A 1 296 ? -10.812 37.562 13.266 1 96.19 296 LYS A C 1
ATOM 2431 O O . LYS A 1 296 ? -10.891 37.531 12.039 1 96.19 296 LYS A O 1
ATOM 2436 N N . GLY A 1 297 ? -10.18 36.625 13.969 1 93.5 297 GLY A N 1
ATOM 2437 C CA . GLY A 1 297 ? -9.641 35.469 13.281 1 93.5 297 GLY A CA 1
ATOM 2438 C C . GLY A 1 297 ? -8.156 35.562 13.008 1 93.5 297 GLY A C 1
ATOM 2439 O O . GLY A 1 297 ? -7.512 34.562 12.664 1 93.5 297 GLY A O 1
ATOM 2440 N N . ASP A 1 298 ? -7.574 36.781 13.273 1 93.69 298 ASP A N 1
ATOM 2441 C CA . ASP A 1 298 ? -6.145 36.938 13.039 1 93.69 298 ASP A CA 1
ATOM 2442 C C . ASP A 1 298 ? -5.328 36.094 14.008 1 93.69 298 ASP A C 1
ATOM 2444 O O . ASP A 1 298 ? -5.676 35.969 15.188 1 93.69 298 ASP A O 1
ATOM 2448 N N . LYS A 1 299 ? -4.273 35.5 13.469 1 92.31 299 LYS A N 1
ATOM 2449 C CA . LYS A 1 299 ? -3.312 34.781 14.297 1 92.31 299 LYS A CA 1
ATOM 2450 C C . LYS A 1 299 ? -2.264 35.719 14.867 1 92.31 299 LYS A C 1
ATOM 2452 O O . LYS A 1 299 ? -1.663 36.531 14.141 1 92.31 299 LYS A O 1
ATOM 2457 N N . ILE A 1 300 ? -2.176 35.656 16.219 1 95.12 300 ILE A N 1
ATOM 2458 C CA . ILE A 1 300 ? -1.242 36.531 16.953 1 95.12 300 ILE A CA 1
ATOM 2459 C C . ILE A 1 300 ? -0.142 35.656 17.578 1 95.12 300 ILE A C 1
ATOM 2461 O O . ILE A 1 300 ? -0.427 34.688 18.266 1 95.12 300 ILE A O 1
ATOM 2465 N N . PHE A 1 301 ? 1.087 36.031 17.281 1 95.12 301 PHE A N 1
ATOM 2466 C CA . PHE A 1 301 ? 2.229 35.312 17.875 1 95.12 301 PHE A CA 1
ATOM 2467 C C . PHE A 1 301 ? 2.576 35.906 19.234 1 95.12 301 PHE A C 1
ATOM 2469 O O . PHE A 1 301 ? 2.537 37.125 19.406 1 95.12 301 PHE A O 1
ATOM 2476 N N . ILE A 1 302 ? 2.852 35.094 20.188 1 95.94 302 ILE A N 1
ATOM 2477 C CA . ILE A 1 302 ? 3.082 35.5 21.562 1 95.94 302 ILE A CA 1
ATOM 2478 C C . ILE A 1 302 ? 4.512 35.188 21.984 1 95.94 302 ILE A C 1
ATOM 2480 O O . ILE A 1 302 ? 4.922 34 21.922 1 95.94 302 ILE A O 1
ATOM 2484 N N . ASP A 1 303 ? 5.23 36.125 22.344 1 96 303 ASP A N 1
ATOM 2485 C CA . ASP A 1 303 ? 6.52 35.969 23 1 96 303 ASP A CA 1
ATOM 2486 C C . ASP A 1 303 ? 6.375 36.125 24.516 1 96 303 ASP A C 1
ATOM 2488 O O . ASP A 1 303 ? 6.188 37.25 25.016 1 96 303 ASP A O 1
ATOM 2492 N N . LYS A 1 304 ? 6.492 35.062 25.234 1 94.5 304 LYS A N 1
ATOM 2493 C CA . LYS A 1 304 ? 6.281 35.031 26.688 1 94.5 304 LYS A CA 1
ATOM 2494 C C . LYS A 1 304 ? 7.578 35.312 27.438 1 94.5 304 LYS A C 1
ATOM 2496 O O . LYS A 1 304 ? 7.59 35.344 28.672 1 94.5 304 LYS A O 1
ATOM 2501 N N . GLY A 1 305 ? 8.555 35.5 26.734 1 92.31 305 GLY A N 1
ATOM 2502 C CA . GLY A 1 305 ? 9.867 35.656 27.344 1 92.31 305 GLY A CA 1
ATOM 2503 C C . GLY A 1 305 ? 10.578 34.344 27.594 1 92.31 305 GLY A C 1
ATOM 2504 O O . GLY A 1 305 ? 9.938 33.281 27.672 1 92.31 305 GLY A O 1
ATOM 2505 N N . GLN A 1 306 ? 11.906 34.281 27.672 1 91.69 306 GLN A N 1
ATOM 2506 C CA . GLN A 1 306 ? 12.742 33.125 27.969 1 91.69 306 GLN A CA 1
ATOM 2507 C C . GLN A 1 306 ? 12.547 32.031 26.938 1 91.69 306 GLN A C 1
ATOM 2509 O O . GLN A 1 306 ? 12.336 30.875 27.281 1 91.69 306 GLN A O 1
ATOM 2514 N N . SER A 1 307 ? 12.43 32.375 25.75 1 89.88 307 SER A N 1
ATOM 2515 C CA . SER A 1 307 ? 12.336 31.484 24.609 1 89.88 307 SER A CA 1
ATOM 2516 C C . SER A 1 307 ? 11.062 30.656 24.656 1 89.88 307 SER A C 1
ATOM 2518 O O . SER A 1 307 ? 11.07 29.484 24.266 1 89.88 307 SER A O 1
ATOM 2520 N N . ASP A 1 308 ? 10.109 31.156 25.312 1 91.75 308 ASP A N 1
ATOM 2521 C CA . ASP A 1 308 ? 8.789 30.547 25.344 1 91.75 308 ASP A CA 1
ATOM 2522 C C . ASP A 1 308 ? 7.812 31.297 24.438 1 91.75 308 ASP A C 1
ATOM 2524 O O . ASP A 1 308 ? 7.598 32.5 24.609 1 91.75 308 ASP A O 1
ATOM 2528 N N . TYR A 1 309 ? 7.312 30.5 23.453 1 93.44 309 TYR A N 1
ATOM 2529 C CA . TYR A 1 309 ? 6.465 31.109 22.438 1 93.44 309 TYR A CA 1
ATOM 2530 C C . TYR A 1 309 ? 5.145 30.359 22.297 1 93.44 309 TYR A C 1
ATOM 2532 O O . TYR A 1 309 ? 5.055 29.188 22.656 1 93.44 309 TYR A O 1
ATOM 2540 N N . SER A 1 310 ? 4.141 31.047 21.859 1 92.56 310 SER A N 1
ATOM 2541 C CA . SER A 1 310 ? 2.842 30.469 21.531 1 92.56 310 SER A CA 1
ATOM 2542 C C . SER A 1 310 ? 2.088 31.359 20.547 1 92.56 310 SER A C 1
ATOM 2544 O O . SER A 1 310 ? 2.637 32.344 20.047 1 92.56 310 SER A O 1
ATOM 2546 N N . TYR A 1 311 ? 0.977 30.906 20.188 1 92.69 311 TYR A N 1
ATOM 2547 C CA . TYR A 1 311 ? 0.148 31.781 19.359 1 92.69 311 TYR A CA 1
ATOM 2548 C C . TYR A 1 311 ? -1.312 31.703 19.781 1 92.69 311 TYR A C 1
ATOM 2550 O O . TYR A 1 311 ? -1.708 30.797 20.516 1 92.69 311 TYR A O 1
ATOM 2558 N N . ALA A 1 312 ? -2.055 32.719 19.422 1 94.12 312 ALA A N 1
ATOM 2559 C CA . ALA A 1 312 ? -3.48 32.844 19.719 1 94.12 312 ALA A CA 1
ATOM 2560 C C . ALA A 1 312 ? -4.25 33.375 18.531 1 94.12 312 ALA A C 1
ATOM 2562 O O . ALA A 1 312 ? -3.652 33.906 17.578 1 94.12 312 ALA A O 1
ATOM 2563 N N . VAL A 1 313 ? -5.539 33.156 18.578 1 94.38 313 VAL A N 1
ATOM 2564 C CA . VAL A 1 313 ? -6.41 33.688 17.531 1 94.38 313 VAL A CA 1
ATOM 2565 C C . VAL A 1 313 ? -7.383 34.688 18.125 1 94.38 313 VAL A C 1
ATOM 2567 O O . VAL A 1 313 ? -7.953 34.469 19.203 1 94.38 313 VAL A O 1
ATOM 2570 N N . ILE A 1 314 ? -7.559 35.812 17.469 1 96.88 314 ILE A N 1
ATOM 2571 C CA . ILE A 1 314 ? -8.477 36.844 17.938 1 96.88 314 ILE A CA 1
ATOM 2572 C C . ILE A 1 314 ? -9.914 36.375 17.797 1 96.88 314 ILE A C 1
ATOM 2574 O O . ILE A 1 314 ? -10.344 36 16.688 1 96.88 314 ILE A O 1
ATOM 2578 N N . GLN A 1 315 ? -10.602 36.406 18.859 1 97.31 315 GLN A N 1
ATOM 2579 C CA . GLN A 1 315 ? -12 36 18.844 1 97.31 315 GLN A CA 1
ATOM 2580 C C . GLN A 1 315 ? -12.938 37.188 18.922 1 97.31 315 GLN A C 1
ATOM 2582 O O . GLN A 1 315 ? -14.062 37.125 18.422 1 97.31 315 GLN A O 1
ATOM 2587 N N . SER A 1 316 ? -12.469 38.25 19.625 1 97.5 316 SER A N 1
ATOM 2588 C CA . SER A 1 316 ? -13.297 39.438 19.766 1 97.5 316 SER A CA 1
ATOM 2589 C C . SER A 1 316 ? -12.445 40.656 20.047 1 97.5 316 SER A C 1
ATOM 2591 O O . SER A 1 316 ? -11.312 40.562 20.516 1 97.5 316 SER A O 1
ATOM 2593 N N . MET A 1 317 ? -12.953 41.812 19.719 1 97.62 317 MET A N 1
ATOM 2594 C CA . MET A 1 317 ? -12.359 43.125 19.984 1 97.62 317 MET A CA 1
ATOM 2595 C C . MET A 1 317 ? -13.422 44.125 20.406 1 97.62 317 MET A C 1
ATOM 2597 O O . MET A 1 317 ? -14.484 44.219 19.781 1 97.62 317 MET A O 1
ATOM 2601 N N . GLN A 1 318 ? -13.078 44.844 21.453 1 96.81 318 GLN A N 1
ATOM 2602 C CA . GLN A 1 318 ? -14.055 45.812 21.938 1 96.81 318 GLN A CA 1
ATOM 2603 C C . GLN A 1 318 ? -13.383 47.156 22.297 1 96.81 318 GLN A C 1
ATOM 2605 O O . GLN A 1 318 ? -12.281 47.156 22.844 1 96.81 318 GLN A O 1
ATOM 2610 N N . ILE A 1 319 ? -13.977 48.25 21.953 1 94.62 319 ILE A N 1
ATOM 2611 C CA . ILE A 1 319 ? -13.625 49.625 22.375 1 94.62 319 ILE A CA 1
ATOM 2612 C C . ILE A 1 319 ? -14.82 50.25 23.078 1 94.62 319 ILE A C 1
ATOM 2614 O O . ILE A 1 319 ? -15.891 50.406 22.484 1 94.62 319 ILE A O 1
ATOM 2618 N N . ASN A 1 320 ? -14.641 50.625 24.234 1 91.69 320 ASN A N 1
ATOM 2619 C CA . ASN A 1 320 ? -15.727 51.25 24.984 1 91.69 320 ASN A CA 1
ATOM 2620 C C . ASN A 1 320 ? -17 50.438 24.922 1 91.69 320 ASN A C 1
ATOM 2622 O O . ASN A 1 320 ? -18.062 50.938 24.562 1 91.69 320 ASN A O 1
ATOM 2626 N N . ASN A 1 321 ? -16.953 49.125 25 1 89.69 321 ASN A N 1
ATOM 2627 C CA . ASN A 1 321 ? -18.047 48.156 25.109 1 89.69 321 ASN A CA 1
ATOM 2628 C C . ASN A 1 321 ? -18.734 47.938 23.766 1 89.69 321 ASN A C 1
ATOM 2630 O O . ASN A 1 321 ? -19.797 47.344 23.703 1 89.69 321 ASN A O 1
ATOM 2634 N N . GLU A 1 322 ? -18.125 48.469 22.797 1 95.44 322 GLU A N 1
ATOM 2635 C CA . GLU A 1 322 ? -18.641 48.188 21.453 1 95.44 322 GLU A CA 1
ATOM 2636 C C . GLU A 1 322 ? -17.766 47.188 20.734 1 95.44 322 GLU A C 1
ATOM 2638 O O . GLU A 1 322 ? -16.531 47.312 20.719 1 95.44 322 GLU A O 1
ATOM 2643 N N . SER A 1 323 ? -18.438 46.188 20.109 1 96.38 323 SER A N 1
ATOM 2644 C CA . SER A 1 323 ? -17.75 45.094 19.484 1 96.38 323 SER A CA 1
ATOM 2645 C C . SER A 1 323 ? -17.359 45.406 18.047 1 96.38 323 SER A C 1
ATOM 2647 O O . SER A 1 323 ? -18.141 46.031 17.312 1 96.38 323 SER A O 1
ATOM 2649 N N . TYR A 1 324 ? -16.125 45.031 17.625 1 96.81 324 TYR A N 1
ATOM 2650 C CA . TYR A 1 324 ? -15.633 45.219 16.266 1 96.81 324 TYR A CA 1
ATOM 2651 C C . TYR A 1 324 ? -15.07 43.938 15.703 1 96.81 324 TYR A C 1
ATOM 2653 O O . TYR A 1 324 ? -14.391 43.188 16.406 1 96.81 324 TYR A O 1
ATOM 2661 N N . ASP A 1 325 ? -15.367 43.656 14.453 1 96.19 325 ASP A N 1
ATOM 2662 C CA . ASP A 1 325 ? -14.75 42.531 13.758 1 96.19 325 ASP A CA 1
ATOM 2663 C C . ASP A 1 325 ? -13.492 42.938 13.016 1 96.19 325 ASP A C 1
ATOM 2665 O O . ASP A 1 325 ? -12.594 42.125 12.789 1 96.19 325 ASP A O 1
ATOM 2669 N N . ASN A 1 326 ? -13.508 44.219 12.656 1 96.12 326 ASN A N 1
ATOM 2670 C CA . ASN A 1 326 ? -12.359 44.844 11.992 1 96.12 326 ASN A CA 1
ATOM 2671 C C . ASN A 1 326 ? -11.984 46.156 12.633 1 96.12 326 ASN A C 1
ATOM 2673 O O . ASN A 1 326 ? -12.844 47 12.875 1 96.12 326 ASN A O 1
ATOM 2677 N N . LEU A 1 327 ? -10.703 46.25 12.984 1 93.88 327 LEU A N 1
ATOM 2678 C CA . LEU A 1 327 ? -10.211 47.469 13.602 1 93.88 327 LEU A CA 1
ATOM 2679 C C . LEU A 1 327 ? -9.062 48.062 12.797 1 93.88 327 LEU A C 1
ATOM 2681 O O . LEU A 1 327 ? -8.055 47.406 12.555 1 93.88 327 LEU A O 1
ATOM 2685 N N . GLU A 1 328 ? -9.297 49.219 12.273 1 93.12 328 GLU A N 1
ATOM 2686 C CA . GLU A 1 328 ? -8.219 49.969 11.656 1 93.12 328 GLU A CA 1
ATOM 2687 C C . GLU A 1 328 ? -7.871 51.219 12.492 1 93.12 328 GLU A C 1
ATOM 2689 O O . GLU A 1 328 ? -8.633 52.188 12.539 1 93.12 328 GLU A O 1
ATOM 2694 N N . ILE A 1 329 ? -6.777 51.125 13.117 1 90.56 329 ILE A N 1
ATOM 2695 C CA . ILE A 1 329 ? -6.344 52.219 13.984 1 90.56 329 ILE A CA 1
ATOM 2696 C C . ILE A 1 329 ? -5.195 52.969 13.328 1 90.56 329 ILE A C 1
ATOM 2698 O O . ILE A 1 329 ? -4.137 52.406 13.062 1 90.56 329 ILE A O 1
ATOM 2702 N N . ASN A 1 330 ? -5.559 54.156 13.016 1 88.06 330 ASN A N 1
ATOM 2703 C CA . ASN A 1 330 ? -4.559 55.031 12.414 1 88.06 330 ASN A CA 1
ATOM 2704 C C . ASN A 1 330 ? -4.109 56.125 13.383 1 88.06 330 ASN A C 1
ATOM 2706 O O . ASN A 1 330 ? -4.898 56.625 14.195 1 88.06 330 ASN A O 1
ATOM 2710 N N . GLY A 1 331 ? -2.875 56.469 13.453 1 81.25 331 GLY A N 1
ATOM 2711 C CA . GLY A 1 331 ? -2.381 57.594 14.25 1 81.25 331 GLY A CA 1
ATOM 2712 C C . GLY A 1 331 ? -1.524 57.125 15.422 1 81.25 331 GLY A C 1
ATOM 2713 O O . GLY A 1 331 ? -1.503 55.969 15.773 1 81.25 331 GLY A O 1
ATOM 2714 N N . GLU A 1 332 ? -0.768 58.031 16.047 1 78.19 332 GLU A N 1
ATOM 2715 C CA . GLU A 1 332 ? 0.223 57.75 17.078 1 78.19 332 GLU A CA 1
ATOM 2716 C C . GLU A 1 332 ? -0.417 57.719 18.469 1 78.19 332 GLU A C 1
ATOM 2718 O O . GLU A 1 332 ? 0.116 57.094 19.391 1 78.19 332 GLU A O 1
ATOM 2723 N N . GLY A 1 333 ? -1.558 58.312 18.672 1 79.94 333 GLY A N 1
ATOM 2724 C CA . GLY A 1 333 ? -2.131 58.438 20.016 1 79.94 333 GLY A CA 1
ATOM 2725 C C . GLY A 1 333 ? -2.738 57.125 20.516 1 79.94 333 GLY A C 1
ATOM 2726 O O . GLY A 1 333 ? -3.314 57.094 21.609 1 79.94 333 GLY A O 1
ATOM 2727 N N . GLY A 1 334 ? -2.406 56.031 20.312 1 88.12 334 GLY A N 1
ATOM 2728 C CA . GLY A 1 334 ? -2.832 54.688 20.703 1 88.12 334 GLY A CA 1
ATOM 2729 C C . GLY A 1 334 ? -4.25 54.656 21.234 1 88.12 334 GLY A C 1
ATOM 2730 O O . GLY A 1 334 ? -4.723 55.625 21.844 1 88.12 334 GLY A O 1
ATOM 2731 N N . ILE A 1 335 ? -5 53.656 20.969 1 92.75 335 ILE A N 1
ATOM 2732 C CA . ILE A 1 335 ? -6.348 53.375 21.453 1 92.75 335 ILE A CA 1
ATOM 2733 C C . ILE A 1 335 ? -6.352 52.094 22.281 1 92.75 335 ILE A C 1
ATOM 2735 O O . ILE A 1 335 ? -5.738 51.094 21.891 1 92.75 335 ILE A O 1
ATOM 2739 N N . ASP A 1 336 ? -6.973 52.281 23.5 1 94.88 336 ASP A N 1
ATOM 2740 C CA . ASP A 1 336 ? -7.113 51.094 24.328 1 94.88 336 ASP A CA 1
ATOM 2741 C C . ASP A 1 336 ? -8.195 50.156 23.781 1 94.88 336 ASP A C 1
ATOM 2743 O O . ASP A 1 336 ? -9.344 50.594 23.609 1 94.88 336 ASP A O 1
ATOM 2747 N N . VAL A 1 337 ? -7.832 48.938 23.562 1 96.44 337 VAL A N 1
ATOM 2748 C CA . VAL A 1 337 ? -8.75 47.969 22.984 1 96.44 337 VAL A CA 1
ATOM 2749 C C . VAL A 1 337 ? -8.766 46.719 23.844 1 96.44 337 VAL A C 1
ATOM 2751 O O . VAL A 1 337 ? -7.711 46.25 24.297 1 96.44 337 VAL A O 1
ATOM 2754 N N . GLY A 1 338 ? -9.953 46.219 24.172 1 97.06 338 GLY A N 1
ATOM 2755 C CA . GLY A 1 338 ? -10.086 44.875 24.719 1 97.06 338 GLY A CA 1
ATOM 2756 C C . GLY A 1 338 ? -10.094 43.812 23.656 1 97.06 338 GLY A C 1
ATOM 2757 O O . GLY A 1 338 ? -10.953 43.812 22.766 1 97.06 338 GLY A O 1
ATOM 2758 N N . ILE A 1 339 ? -9.133 42.906 23.75 1 97.62 339 ILE A N 1
ATOM 2759 C CA . ILE A 1 339 ? -9.047 41.844 22.75 1 97.62 339 ILE A CA 1
ATOM 2760 C C . ILE A 1 339 ? -9.234 40.5 23.422 1 97.62 339 ILE A C 1
ATOM 2762 O O . ILE A 1 339 ? -8.578 40.188 24.422 1 97.62 339 ILE A O 1
ATOM 2766 N N . GLY A 1 340 ? -10.203 39.75 22.906 1 97.62 340 GLY A N 1
ATOM 2767 C CA . GLY A 1 340 ? -10.422 38.375 23.328 1 97.62 340 GLY A CA 1
ATOM 2768 C C . GLY A 1 340 ? -9.742 37.344 22.438 1 97.62 340 GLY A C 1
ATOM 2769 O O . GLY A 1 340 ? -9.852 37.438 21.219 1 97.62 340 GLY A O 1
ATOM 2770 N N . PHE A 1 341 ? -9 36.375 23.047 1 96.94 341 PHE A N 1
ATOM 2771 C CA . PHE A 1 341 ? -8.281 35.344 22.312 1 96.94 341 PHE A CA 1
ATOM 2772 C C . PHE A 1 341 ? -8.891 33.969 22.578 1 96.94 341 PHE A C 1
ATOM 2774 O O . PHE A 1 341 ? -9.797 33.844 23.406 1 96.94 341 PHE A O 1
ATOM 2781 N N . ASP A 1 342 ? -8.492 33 21.75 1 93.75 342 ASP A N 1
ATOM 2782 C CA . ASP A 1 342 ? -8.977 31.625 21.922 1 93.75 342 ASP A CA 1
ATOM 2783 C C . ASP A 1 342 ? -8.234 30.906 23.031 1 93.75 342 ASP A C 1
ATOM 2785 O O . ASP A 1 342 ? -8.602 29.797 23.422 1 93.75 342 ASP A O 1
ATOM 2789 N N . CYS A 1 343 ? -7.234 31.547 23.578 1 91.31 343 CYS A N 1
ATOM 2790 C CA . CYS A 1 343 ? -6.5 30.969 24.688 1 91.31 343 CYS A CA 1
ATOM 2791 C C . CYS A 1 343 ? -6.055 32.062 25.672 1 91.31 343 CYS A C 1
ATOM 2793 O O . CYS A 1 343 ? -6.328 33.25 25.453 1 91.31 343 CYS A O 1
ATOM 2795 N N . LYS A 1 344 ? -5.406 31.641 26.703 1 92.56 344 LYS A N 1
ATOM 2796 C CA . LYS A 1 344 ? -4.977 32.562 27.75 1 92.56 344 LYS A CA 1
ATOM 2797 C C . LYS A 1 344 ? -3.814 33.438 27.281 1 92.56 344 LYS A C 1
ATOM 2799 O O . LYS A 1 344 ? -2.871 32.938 26.656 1 92.56 344 LYS A O 1
ATOM 2804 N N . VAL A 1 345 ? -3.912 34.656 27.469 1 94.5 345 VAL A N 1
ATOM 2805 C CA . VAL A 1 345 ? -2.865 35.656 27.219 1 94.5 345 VAL A CA 1
ATOM 2806 C C . VAL A 1 345 ? -2.645 36.5 28.469 1 94.5 345 VAL A C 1
ATOM 2808 O O . VAL A 1 345 ? -3.604 36.938 29.109 1 94.5 345 VAL A O 1
ATOM 2811 N N . THR A 1 346 ? -1.447 36.75 28.797 1 93.5 346 THR A N 1
ATOM 2812 C CA . THR A 1 346 ? -1.123 37.406 30.062 1 93.5 346 THR A CA 1
ATOM 2813 C C . THR A 1 346 ? -0.338 38.688 29.828 1 93.5 346 THR A C 1
ATOM 2815 O O . THR A 1 346 ? 0.488 38.75 28.922 1 93.5 346 THR A O 1
ATOM 2818 N N . PRO A 1 347 ? -0.587 39.688 30.719 1 94.06 347 PRO A N 1
ATOM 2819 C CA . PRO A 1 347 ? 0.265 40.875 30.656 1 94.06 347 PRO A CA 1
ATOM 2820 C C . PRO A 1 347 ? 1.75 40.531 30.797 1 94.06 347 PRO A C 1
ATOM 2822 O O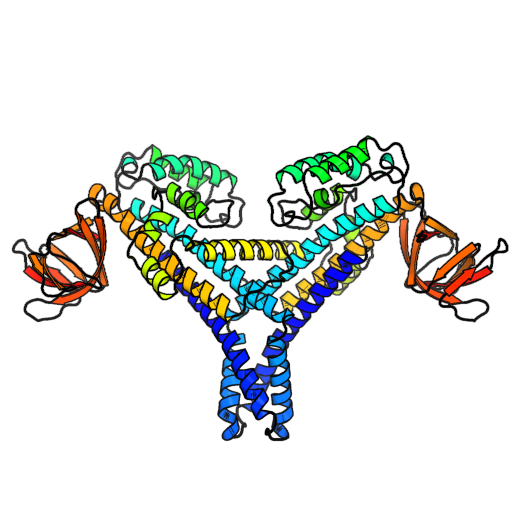 . PRO A 1 347 ? 2.119 39.625 31.547 1 94.06 347 PRO A O 1
ATOM 2825 N N . GLY A 1 348 ? 2.578 41.25 30.078 1 90.94 348 GLY A N 1
ATOM 2826 C CA . GLY A 1 348 ? 4.004 40.969 30.062 1 90.94 348 GLY A CA 1
ATOM 2827 C C . GLY A 1 348 ? 4.465 40.281 28.797 1 90.94 348 GLY A C 1
ATOM 2828 O O . GLY A 1 348 ? 5.641 40.344 28.438 1 90.94 348 GLY A O 1
ATOM 2829 N N . TYR A 1 349 ? 3.486 39.625 28.141 1 95.44 349 TYR A N 1
ATOM 2830 C CA . TYR A 1 349 ? 3.797 39 26.844 1 95.44 349 TYR A CA 1
ATOM 2831 C C . TYR A 1 349 ? 3.902 40.062 25.75 1 95.44 349 TYR A C 1
ATOM 2833 O O . TYR A 1 349 ? 3.24 41.094 25.812 1 95.44 349 TYR A O 1
ATOM 2841 N N . THR A 1 350 ? 4.773 39.844 24.812 1 96.5 350 THR A N 1
ATOM 2842 C CA . THR A 1 350 ? 4.812 40.688 23.625 1 96.5 350 THR A CA 1
ATOM 2843 C C . THR A 1 350 ? 4.098 40.031 22.453 1 96.5 350 THR A C 1
ATOM 2845 O O . THR A 1 350 ? 4.379 38.875 22.141 1 96.5 350 THR A O 1
ATOM 2848 N N . LEU A 1 351 ? 3.166 40.75 21.875 1 97 351 LEU A N 1
ATOM 2849 C CA . LEU A 1 351 ? 2.34 40.188 20.812 1 97 351 LEU A CA 1
ATOM 2850 C C . LEU A 1 351 ? 2.785 40.719 19.453 1 97 351 LEU A C 1
ATOM 2852 O O . LEU A 1 351 ? 3.148 41.875 19.312 1 97 351 LEU A O 1
ATOM 2856 N N . TYR A 1 352 ? 2.764 39.75 18.484 1 95.69 352 TYR A N 1
ATOM 2857 C CA . TYR A 1 352 ? 3.152 40.094 17.109 1 95.69 352 TYR A CA 1
ATOM 2858 C C . TYR A 1 352 ? 2.115 39.594 16.109 1 95.69 352 TYR A C 1
ATOM 2860 O O . TYR A 1 352 ? 1.363 38.656 16.406 1 95.69 352 TYR A O 1
ATOM 2868 N N . MET A 1 353 ? 2.008 40.219 15.016 1 94.5 353 MET A N 1
ATOM 2869 C CA . MET A 1 353 ? 1.151 39.75 13.938 1 94.5 353 MET A CA 1
ATOM 2870 C C . MET A 1 353 ? 1.876 39.844 12.594 1 94.5 353 MET A C 1
ATOM 2872 O O . MET A 1 353 ? 2.725 40.688 12.391 1 94.5 353 MET A O 1
ATOM 2876 N N . ILE A 1 354 ? 1.557 38.906 11.734 1 89.62 354 ILE A N 1
ATOM 2877 C CA . ILE A 1 354 ? 2.121 38.906 10.391 1 89.62 354 ILE A CA 1
ATOM 2878 C C . ILE A 1 354 ? 1.388 39.938 9.523 1 89.62 354 ILE A C 1
ATOM 2880 O O . ILE A 1 354 ? 0.156 40 9.539 1 89.62 354 ILE A O 1
ATOM 2884 N N . THR A 1 355 ? 2.15 40.781 8.914 1 84 355 THR A N 1
ATOM 2885 C CA . THR A 1 355 ? 1.548 41.781 8.031 1 84 355 THR A CA 1
ATOM 2886 C C . THR A 1 355 ? 1.412 41.219 6.609 1 84 355 THR A C 1
ATOM 2888 O O . THR A 1 355 ? 2.273 40.5 6.145 1 84 355 THR A O 1
ATOM 2891 N N . THR A 1 356 ? 0.184 41.094 6.086 1 64.62 356 THR A N 1
ATOM 2892 C CA . THR A 1 356 ? 0.007 40.719 4.688 1 64.62 356 THR A CA 1
ATOM 2893 C C . THR A 1 356 ? 0.469 41.844 3.764 1 64.62 356 THR A C 1
ATOM 2895 O O . THR A 1 356 ? 0.11 43 3.961 1 64.62 356 THR A O 1
ATOM 2898 N N . ASN A 1 357 ? 1.653 41.906 3.156 1 51.28 357 ASN A N 1
ATOM 2899 C CA . ASN A 1 357 ? 1.97 42.906 2.15 1 51.28 357 ASN A CA 1
ATOM 2900 C C . ASN A 1 357 ? 0.979 42.875 0.99 1 51.28 357 ASN A C 1
ATOM 2902 O O . ASN A 1 357 ? 0.474 41.812 0.632 1 51.28 357 ASN A O 1
ATOM 2906 N N . MET B 1 1 ? 3.516 -26.531 -10.383 1 78 1 MET B N 1
ATOM 2907 C CA . MET B 1 1 ? 3.479 -25.75 -9.148 1 78 1 MET B CA 1
ATOM 2908 C C . MET B 1 1 ? 2.072 -25.734 -8.555 1 78 1 MET B C 1
ATOM 2910 O O . MET B 1 1 ? 1.156 -25.156 -9.148 1 78 1 MET B O 1
ATOM 2914 N N . GLU B 1 2 ? 1.829 -26.359 -7.422 1 85.31 2 GLU B N 1
ATOM 2915 C CA . GLU B 1 2 ? 0.458 -26.578 -6.973 1 85.31 2 GLU B CA 1
ATOM 2916 C C . GLU B 1 2 ? 0.118 -25.703 -5.777 1 85.31 2 GLU B C 1
ATOM 2918 O O . GLU B 1 2 ? -0.974 -25.125 -5.707 1 85.31 2 GLU B O 1
ATOM 2923 N N . TYR B 1 3 ? 1.067 -25.438 -4.996 1 89.94 3 TYR B N 1
ATOM 2924 C CA . TYR B 1 3 ? 0.765 -24.734 -3.752 1 89.94 3 TYR B CA 1
ATOM 2925 C C . TYR B 1 3 ? 0.559 -23.234 -4.004 1 89.94 3 TYR B C 1
ATOM 2927 O O . TYR B 1 3 ? -0.427 -22.656 -3.549 1 89.94 3 TYR B O 1
ATOM 2935 N N . SER B 1 4 ? 1.473 -22.703 -4.801 1 94.06 4 SER B N 1
ATOM 2936 C CA . SER B 1 4 ? 1.424 -21.266 -5.047 1 94.06 4 SER B CA 1
ATOM 2937 C C . SER B 1 4 ? 0.154 -20.875 -5.797 1 94.06 4 SER B C 1
ATOM 2939 O O . SER B 1 4 ? -0.485 -19.875 -5.469 1 94.06 4 SER B O 1
ATOM 2941 N N . ILE B 1 5 ? -0.274 -21.703 -6.742 1 95.44 5 ILE B N 1
ATOM 2942 C CA . ILE B 1 5 ? -1.441 -21.375 -7.555 1 95.44 5 ILE B CA 1
ATOM 2943 C C . ILE B 1 5 ? -2.713 -21.578 -6.73 1 95.44 5 ILE B C 1
ATOM 2945 O O . ILE B 1 5 ? -3.682 -20.828 -6.887 1 95.44 5 ILE B O 1
ATOM 2949 N N . ILE B 1 6 ? -2.695 -22.547 -5.855 1 95.56 6 ILE B N 1
ATOM 2950 C CA . ILE B 1 6 ? -3.842 -22.797 -4.988 1 95.56 6 ILE B CA 1
ATOM 2951 C C . ILE B 1 6 ? -4.035 -21.609 -4.039 1 95.56 6 ILE B C 1
ATOM 2953 O O . ILE B 1 6 ? -5.156 -21.125 -3.865 1 95.56 6 ILE B O 1
ATOM 2957 N N . GLU B 1 7 ? -2.943 -21.188 -3.49 1 94.12 7 GLU B N 1
ATOM 2958 C CA . GLU B 1 7 ? -3 -20.031 -2.596 1 94.12 7 GLU B CA 1
ATOM 2959 C C . GLU B 1 7 ? -3.482 -18.781 -3.33 1 94.12 7 GLU B C 1
ATOM 2961 O O . GLU B 1 7 ? -4.316 -18.047 -2.812 1 94.12 7 GLU B O 1
ATOM 2966 N N . PHE B 1 8 ? -3.021 -18.609 -4.527 1 96.56 8 PHE B N 1
ATOM 2967 C CA . PHE B 1 8 ? -3.424 -17.484 -5.348 1 96.56 8 PHE B CA 1
ATOM 2968 C C . PHE B 1 8 ? -4.914 -17.531 -5.656 1 96.56 8 PHE B C 1
ATOM 2970 O O . PHE B 1 8 ? -5.625 -16.531 -5.496 1 96.56 8 PHE B O 1
ATOM 2977 N N . ASN B 1 9 ? -5.375 -18.672 -6.004 1 96.44 9 ASN B N 1
ATOM 2978 C CA . ASN B 1 9 ? -6.781 -18.844 -6.355 1 96.44 9 ASN B CA 1
ATOM 2979 C C . ASN B 1 9 ? -7.688 -18.609 -5.152 1 96.44 9 ASN B C 1
ATOM 2981 O O . ASN B 1 9 ? -8.75 -18 -5.281 1 96.44 9 ASN B O 1
ATOM 2985 N N . HIS B 1 10 ? -7.199 -19.078 -4.035 1 94.38 10 HIS B N 1
ATOM 2986 C CA . HIS B 1 10 ? -7.965 -18.828 -2.818 1 94.38 10 HIS B CA 1
ATOM 2987 C C . HIS B 1 10 ? -8.094 -17.344 -2.537 1 94.38 10 HIS B C 1
ATOM 2989 O O . HIS B 1 10 ? -9.18 -16.859 -2.197 1 94.38 10 HIS B O 1
ATOM 2995 N N . GLY B 1 11 ? -6.988 -16.672 -2.723 1 93.19 11 GLY B N 1
ATOM 2996 C CA . GLY B 1 11 ? -6.996 -15.227 -2.514 1 93.19 11 GLY B CA 1
ATOM 2997 C C . GLY B 1 11 ? -7.863 -14.484 -3.51 1 93.19 11 GLY B C 1
ATOM 2998 O O . GLY B 1 11 ? -8.617 -13.578 -3.135 1 93.19 11 GLY B O 1
ATOM 2999 N N . THR B 1 12 ? -7.812 -14.891 -4.773 1 95.62 12 THR B N 1
ATOM 3000 C CA . THR B 1 12 ? -8.57 -14.195 -5.805 1 95.62 12 THR B CA 1
ATOM 3001 C C . THR B 1 12 ? -10.055 -14.523 -5.695 1 95.62 12 THR B C 1
ATOM 3003 O O . THR B 1 12 ? -10.906 -13.695 -6.031 1 95.62 12 THR B O 1
ATOM 3006 N N . ASP B 1 13 ? -10.352 -15.703 -5.176 1 94.88 13 ASP B N 1
ATOM 3007 C CA . ASP B 1 13 ? -11.75 -16.047 -4.934 1 94.88 13 ASP B CA 1
ATOM 3008 C C . ASP B 1 13 ? -12.367 -15.109 -3.893 1 94.88 13 ASP B C 1
ATOM 3010 O O . ASP B 1 13 ? -13.492 -14.641 -4.062 1 94.88 13 ASP B O 1
ATOM 3014 N N . LYS B 1 14 ? -11.609 -14.891 -2.893 1 92.19 14 LYS B N 1
ATOM 3015 C CA . LYS B 1 14 ? -12.07 -13.977 -1.856 1 92.19 14 LYS B CA 1
ATOM 3016 C C . LYS B 1 14 ? -12.25 -12.562 -2.41 1 92.19 14 LYS B C 1
ATOM 3018 O O . LYS B 1 14 ? -13.234 -11.891 -2.104 1 92.19 14 LYS B O 1
ATOM 3023 N N . LEU B 1 15 ? -11.328 -12.148 -3.15 1 94.06 15 LEU B N 1
ATOM 3024 C CA . LEU B 1 15 ? -11.398 -10.812 -3.74 1 94.06 15 LEU B CA 1
ATOM 3025 C C . LEU B 1 15 ? -12.578 -10.711 -4.695 1 94.06 15 LEU B C 1
ATOM 3027 O O . LEU B 1 15 ? -13.258 -9.68 -4.742 1 94.06 15 LEU B O 1
ATOM 3031 N N . ASN B 1 16 ? -12.789 -11.766 -5.441 1 94.25 16 ASN B N 1
ATOM 3032 C CA . ASN B 1 16 ? -13.93 -11.797 -6.344 1 94.25 16 ASN B CA 1
ATOM 3033 C C . ASN B 1 16 ? -15.25 -11.719 -5.582 1 94.25 16 ASN B C 1
ATOM 3035 O O . ASN B 1 16 ? -16.203 -11.078 -6.039 1 94.25 16 ASN B O 1
ATOM 3039 N N . LYS B 1 17 ? -15.289 -12.422 -4.527 1 91.5 17 LYS B N 1
ATOM 3040 C CA . LYS B 1 17 ? -16.469 -12.336 -3.674 1 91.5 17 LYS B CA 1
ATOM 3041 C C . LYS B 1 17 ? -16.703 -10.898 -3.199 1 91.5 17 LYS B C 1
ATOM 3043 O O . LYS B 1 17 ? -17.844 -10.438 -3.15 1 91.5 17 LYS B O 1
ATOM 3048 N N . TYR B 1 18 ? -15.695 -10.234 -2.816 1 91.44 18 TYR B N 1
ATOM 3049 C CA . TYR B 1 18 ? -15.773 -8.836 -2.391 1 91.44 18 TYR B CA 1
ATOM 3050 C C . TYR B 1 18 ? -16.297 -7.953 -3.516 1 91.44 18 TYR B C 1
ATOM 3052 O O . TYR B 1 18 ? -17.203 -7.145 -3.309 1 91.44 18 TYR B O 1
ATOM 3060 N N . ILE B 1 19 ? -15.734 -8.117 -4.703 1 91.88 19 ILE B N 1
ATOM 3061 C CA . ILE B 1 19 ? -16.125 -7.336 -5.867 1 91.88 19 ILE B CA 1
ATOM 3062 C C . ILE B 1 19 ? -17.594 -7.602 -6.188 1 91.88 19 ILE B C 1
ATOM 3064 O O . ILE B 1 19 ? -18.359 -6.668 -6.441 1 91.88 19 ILE B O 1
ATOM 3068 N N . THR B 1 20 ? -17.953 -8.844 -6.105 1 90.12 20 THR B N 1
ATOM 3069 C CA . THR B 1 20 ? -19.344 -9.227 -6.363 1 90.12 20 THR B CA 1
ATOM 3070 C C . THR B 1 20 ? -20.281 -8.617 -5.32 1 90.12 20 THR B C 1
ATOM 3072 O O . THR B 1 20 ? -21.391 -8.219 -5.645 1 90.12 20 THR B O 1
ATOM 3075 N N . GLY B 1 21 ? -19.828 -8.594 -4.07 1 85.56 21 GLY B N 1
ATOM 3076 C CA . GLY B 1 21 ? -20.594 -7.938 -3.027 1 85.56 21 GLY B CA 1
ATOM 3077 C C . GLY B 1 21 ? -20.875 -6.473 -3.309 1 85.56 21 GLY B C 1
ATOM 3078 O O . GLY B 1 21 ? -21.969 -5.98 -3.08 1 85.56 21 GLY B O 1
ATOM 3079 N N . ILE B 1 22 ? -19.891 -5.809 -3.812 1 86.12 22 ILE B N 1
ATOM 3080 C CA . ILE B 1 22 ? -20.031 -4.398 -4.16 1 86.12 22 ILE B CA 1
ATOM 3081 C C . ILE B 1 22 ? -21.062 -4.242 -5.281 1 86.12 22 ILE B C 1
ATOM 3083 O O . ILE B 1 22 ? -21.922 -3.367 -5.219 1 86.12 22 ILE B O 1
ATOM 3087 N N . LYS B 1 23 ? -20.938 -5.086 -6.297 1 85.88 23 LYS B N 1
ATOM 3088 C CA . LYS B 1 23 ? -21.875 -5.035 -7.422 1 85.88 23 LYS B CA 1
ATOM 3089 C C . LYS B 1 23 ? -23.297 -5.305 -6.961 1 85.88 23 LYS B C 1
ATOM 3091 O O . LYS B 1 23 ? -24.234 -4.633 -7.398 1 85.88 23 LYS B O 1
ATOM 3096 N N . ASN B 1 24 ? -23.422 -6.246 -6.047 1 83.81 24 ASN B N 1
ATOM 3097 C CA . ASN B 1 24 ? -24.734 -6.59 -5.52 1 83.81 24 ASN B CA 1
ATOM 3098 C C . ASN B 1 24 ? -25.344 -5.438 -4.719 1 83.81 24 ASN B C 1
ATOM 3100 O O . ASN B 1 24 ? -26.547 -5.227 -4.746 1 83.81 24 ASN B O 1
ATOM 3104 N N . ASN B 1 25 ? -24.516 -4.809 -3.975 1 79.88 25 ASN B N 1
ATOM 3105 C CA . ASN B 1 25 ? -24.969 -3.648 -3.223 1 79.88 25 ASN B CA 1
ATOM 3106 C C . ASN B 1 25 ? -25.531 -2.568 -4.141 1 79.88 25 ASN B C 1
ATOM 3108 O O . ASN B 1 25 ? -26.562 -1.971 -3.846 1 79.88 25 ASN B O 1
ATOM 3112 N N . ARG B 1 26 ? -24.844 -2.393 -5.207 1 76.38 26 ARG B N 1
ATOM 3113 C CA . ARG B 1 26 ? -25.297 -1.39 -6.168 1 76.38 26 ARG B CA 1
ATOM 3114 C C . ARG B 1 26 ? -26.609 -1.803 -6.816 1 76.38 26 ARG B C 1
ATOM 3116 O O . ARG B 1 26 ? -27.484 -0.965 -7.039 1 76.38 26 ARG B O 1
ATOM 3123 N N . GLU B 1 27 ? -26.734 -3.027 -7.055 1 79.5 27 GLU B N 1
ATOM 3124 C CA . GLU B 1 27 ? -27.984 -3.541 -7.621 1 79.5 27 GLU B CA 1
ATOM 3125 C C . GLU B 1 27 ? -29.125 -3.434 -6.621 1 79.5 27 GLU B C 1
ATOM 3127 O O . GLU B 1 27 ? -30.25 -3.096 -6.992 1 79.5 27 GLU B O 1
ATOM 3132 N N . LEU B 1 28 ? -28.844 -3.75 -5.395 1 78.5 28 LEU B N 1
ATOM 3133 C CA . LEU B 1 28 ? -29.844 -3.656 -4.34 1 78.5 28 LEU B CA 1
ATOM 3134 C C . LEU B 1 28 ? -30.328 -2.219 -4.172 1 78.5 28 LEU B C 1
ATOM 3136 O O . LEU B 1 28 ? -31.516 -1.978 -3.928 1 78.5 28 LEU B O 1
ATOM 3140 N N . PHE B 1 29 ? -29.438 -1.34 -4.289 1 75.25 29 PHE B N 1
ATOM 3141 C CA . PHE B 1 29 ? -29.797 0.071 -4.211 1 75.25 29 PHE B CA 1
ATOM 3142 C C . PHE B 1 29 ? -30.781 0.442 -5.312 1 75.25 29 PHE B C 1
ATOM 3144 O O . PHE B 1 29 ? -31.781 1.131 -5.059 1 75.25 29 PHE B O 1
ATOM 3151 N N . ALA B 1 30 ? -30.469 0.011 -6.469 1 74.44 30 ALA B N 1
ATOM 3152 C CA . ALA B 1 30 ? -31.359 0.286 -7.594 1 74.44 30 ALA B CA 1
ATOM 3153 C C . ALA B 1 30 ? -32.75 -0.307 -7.352 1 74.44 30 ALA B C 1
ATOM 3155 O O . ALA B 1 30 ? -33.75 0.326 -7.656 1 74.44 30 ALA B O 1
ATOM 3156 N N . LYS B 1 31 ? -32.812 -1.436 -6.762 1 75.62 31 LYS B N 1
ATOM 3157 C CA . LYS B 1 31 ? -34.094 -2.105 -6.473 1 75.62 31 LYS B CA 1
ATOM 3158 C C . LYS B 1 31 ? -34.875 -1.349 -5.41 1 75.62 31 LYS B C 1
ATOM 3160 O O . LYS B 1 31 ? -36.094 -1.167 -5.543 1 75.62 31 LYS B O 1
ATOM 3165 N N . ILE B 1 32 ? -34.188 -0.962 -4.391 1 75.62 32 ILE B N 1
ATOM 3166 C CA . ILE B 1 32 ? -34.844 -0.271 -3.283 1 75.62 32 ILE B CA 1
ATOM 3167 C C . ILE B 1 32 ? -35.344 1.086 -3.756 1 75.62 32 ILE B C 1
ATOM 3169 O O . ILE B 1 32 ? -36.438 1.514 -3.359 1 75.62 32 ILE B O 1
ATOM 3173 N N . LYS B 1 33 ? -34.594 1.778 -4.566 1 72.56 33 LYS B N 1
ATOM 3174 C CA . LYS B 1 33 ? -35 3.066 -5.109 1 72.56 33 LYS B CA 1
ATOM 3175 C C . LYS B 1 33 ? -36.312 2.941 -5.879 1 72.56 33 LYS B C 1
ATOM 3177 O O . LYS B 1 33 ? -37.188 3.836 -5.824 1 72.56 33 LYS B O 1
ATOM 3182 N N . ARG B 1 34 ? -36.656 1.841 -6.418 1 73.81 34 ARG B N 1
ATOM 3183 C CA . ARG B 1 34 ? -37.875 1.609 -7.207 1 73.81 34 ARG B CA 1
ATOM 3184 C C . ARG B 1 34 ? -39.062 1.338 -6.309 1 73.81 34 ARG B C 1
ATOM 3186 O O . ARG B 1 34 ? -40.188 1.739 -6.629 1 73.81 34 ARG B O 1
ATOM 3193 N N . ILE B 1 35 ? -38.688 0.693 -5.152 1 69 35 ILE B N 1
ATOM 3194 C CA . ILE B 1 35 ? -39.781 0.239 -4.301 1 69 35 ILE B CA 1
ATOM 3195 C C . ILE B 1 35 ? -40.156 1.339 -3.309 1 69 35 ILE B C 1
ATOM 3197 O O . ILE B 1 35 ? -41.312 1.404 -2.846 1 69 35 ILE B O 1
ATOM 3201 N N . SER B 1 36 ? -39.188 2.094 -2.895 1 65.44 36 SER B N 1
ATOM 3202 C CA . SER B 1 36 ? -39.375 3.105 -1.862 1 65.44 36 SER B CA 1
ATOM 3203 C C . SER B 1 36 ? -40.625 3.926 -2.135 1 65.44 36 SER B C 1
ATOM 3205 O O . SER B 1 36 ? -41.281 4.426 -1.202 1 65.44 36 SER B O 1
ATOM 3207 N N . GLY B 1 37 ? -41 4.035 -3.314 1 60.59 37 GLY B N 1
ATOM 3208 C CA . GLY B 1 37 ? -42.219 4.801 -3.562 1 60.59 37 GLY B CA 1
ATOM 3209 C C . GLY B 1 37 ? -43.5 4.074 -3.135 1 60.59 37 GLY B C 1
ATOM 3210 O O . GLY B 1 37 ? -44.562 4.68 -3.055 1 60.59 37 GLY B O 1
ATOM 3211 N N . HIS B 1 38 ? -43.375 2.756 -2.803 1 63.75 38 HIS B N 1
ATOM 3212 C CA . HIS B 1 38 ? -44.594 2.006 -2.584 1 63.75 38 HIS B CA 1
ATOM 3213 C C . HIS B 1 38 ? -44.562 1.287 -1.239 1 63.75 38 HIS B C 1
ATOM 3215 O O . HIS B 1 38 ? -45.375 0.374 -1.004 1 63.75 38 HIS B O 1
ATOM 3221 N N . ILE B 1 39 ? -43.562 1.568 -0.451 1 61.25 39 ILE B N 1
ATOM 3222 C CA . ILE B 1 39 ? -43.406 0.768 0.756 1 61.25 39 ILE B CA 1
ATOM 3223 C C . ILE B 1 39 ? -44.375 1.253 1.837 1 61.25 39 ILE B C 1
ATOM 3225 O O . ILE B 1 39 ? -44.75 2.426 1.854 1 61.25 39 ILE B O 1
ATOM 3229 N N . SER B 1 40 ? -44.906 0.324 2.561 1 60.81 40 SER B N 1
ATOM 3230 C CA . SER B 1 40 ? -45.875 0.609 3.633 1 60.81 40 SER B CA 1
ATOM 3231 C C . SER B 1 40 ? -45.219 1.441 4.734 1 60.81 40 SER B C 1
ATOM 3233 O O . SER B 1 40 ? -44 1.463 4.867 1 60.81 40 SER B O 1
ATOM 3235 N N . SER B 1 41 ? -45.969 2.252 5.559 1 60.31 41 SER B N 1
ATOM 3236 C CA . SER B 1 41 ? -45.594 3.221 6.586 1 60.31 41 SER B CA 1
ATOM 3237 C C . SER B 1 41 ? -44.688 2.594 7.633 1 60.31 41 SER B C 1
ATOM 3239 O O . SER B 1 41 ? -43.719 3.223 8.086 1 60.31 41 SER B O 1
ATOM 3241 N N . ASP B 1 42 ? -44.844 1.347 8.086 1 59.62 42 ASP B N 1
ATOM 3242 C CA . ASP B 1 42 ? -44.125 0.742 9.211 1 59.62 42 ASP B CA 1
ATOM 3243 C C . ASP B 1 42 ? -42.688 0.41 8.836 1 59.62 42 ASP B C 1
ATOM 3245 O O . ASP B 1 42 ? -41.812 0.476 9.672 1 59.62 42 ASP B O 1
ATOM 3249 N N . GLU B 1 43 ? -42.625 0.081 7.535 1 62.41 43 GLU B N 1
ATOM 3250 C CA . GLU B 1 43 ? -41.312 -0.371 7.105 1 62.41 43 GLU B CA 1
ATOM 3251 C C . GLU B 1 43 ? -40.5 0.764 6.461 1 62.41 43 GLU B C 1
ATOM 3253 O O . GLU B 1 43 ? -39.312 0.605 6.148 1 62.41 43 GLU B O 1
ATOM 3258 N N . TYR B 1 44 ? -41.125 1.894 6.492 1 65.25 44 TYR B N 1
ATOM 3259 C CA . TYR B 1 44 ? -40.562 3.027 5.75 1 65.25 44 TYR B CA 1
ATOM 3260 C C . TYR B 1 44 ? -39.25 3.477 6.344 1 65.25 44 TYR B C 1
ATOM 3262 O O . TYR B 1 44 ? -38.281 3.756 5.609 1 65.25 44 TYR B O 1
ATOM 3270 N N . GLU B 1 45 ? -39.188 3.391 7.66 1 70.81 45 GLU B N 1
ATOM 3271 C CA . GLU B 1 45 ? -37.969 3.906 8.312 1 70.81 45 GLU B CA 1
ATOM 3272 C C . GLU B 1 45 ? -36.781 3.041 7.988 1 70.81 45 GLU B C 1
ATOM 3274 O O . GLU B 1 45 ? -35.688 3.561 7.703 1 70.81 45 GLU B O 1
ATOM 3279 N N . ILE B 1 46 ? -37.031 1.777 7.996 1 71.81 46 ILE B N 1
ATOM 3280 C CA . ILE B 1 46 ? -35.938 0.854 7.758 1 71.81 46 ILE B CA 1
ATOM 3281 C C . ILE B 1 46 ? -35.469 0.956 6.305 1 71.81 46 ILE B C 1
ATOM 3283 O O . ILE B 1 46 ? -34.281 0.941 6.023 1 71.81 46 ILE B O 1
ATOM 3287 N N . PHE B 1 47 ? -36.438 1.133 5.445 1 71.81 47 PHE B N 1
ATOM 3288 C CA . PHE B 1 47 ? -36.094 1.232 4.031 1 71.81 47 PHE B CA 1
ATOM 3289 C C . PHE B 1 47 ? -35.344 2.539 3.738 1 71.81 47 PHE B C 1
ATOM 3291 O O . PHE B 1 47 ? -34.469 2.58 2.895 1 71.81 47 PHE B O 1
ATOM 3298 N N . GLU B 1 48 ? -35.75 3.512 4.59 1 74.06 48 GLU B N 1
ATOM 3299 C CA . GLU B 1 48 ? -35.062 4.781 4.41 1 74.06 48 GLU B CA 1
ATOM 3300 C C . GLU B 1 48 ? -33.594 4.688 4.891 1 74.06 48 GLU B C 1
ATOM 3302 O O . GLU B 1 48 ? -32.688 5.246 4.27 1 74.06 48 GLU B O 1
ATOM 3307 N N . ASP B 1 49 ? -33.406 3.93 5.91 1 74.06 49 ASP B N 1
ATOM 3308 C CA . ASP B 1 49 ? -32.062 3.707 6.422 1 74.06 49 ASP B CA 1
ATOM 3309 C C . ASP B 1 49 ? -31.219 2.92 5.418 1 74.06 49 ASP B C 1
ATOM 3311 O O . ASP B 1 49 ? -30.047 3.242 5.191 1 74.06 49 ASP B O 1
ATOM 3315 N N . ILE B 1 50 ? -31.922 1.988 4.848 1 73.44 50 ILE B N 1
ATOM 3316 C CA . ILE B 1 50 ? -31.234 1.143 3.869 1 73.44 50 ILE B CA 1
ATOM 3317 C C . ILE B 1 50 ? -30.875 1.966 2.637 1 73.44 50 ILE B C 1
ATOM 3319 O O . ILE B 1 50 ? -29.766 1.875 2.127 1 73.44 50 ILE B O 1
ATOM 3323 N N . LYS B 1 51 ? -31.766 2.766 2.312 1 72.44 51 LYS B N 1
ATOM 3324 C CA . LYS B 1 51 ? -31.562 3.617 1.146 1 72.44 51 LYS B CA 1
ATOM 3325 C C . LYS B 1 51 ? -30.391 4.57 1.369 1 72.44 51 LYS B C 1
ATOM 3327 O O . LYS B 1 51 ? -29.531 4.73 0.493 1 72.44 51 LYS B O 1
ATOM 3332 N N . GLN B 1 52 ? -30.297 5.148 2.512 1 75.5 52 GLN B N 1
ATOM 3333 C CA . GLN B 1 52 ? -29.219 6.086 2.836 1 75.5 52 GLN B CA 1
ATOM 3334 C C . GLN B 1 52 ? -27.875 5.383 2.875 1 75.5 52 GLN B C 1
ATOM 3336 O O . GLN B 1 52 ? -26.875 5.922 2.398 1 75.5 52 GLN B O 1
ATOM 3341 N N . GLN B 1 53 ? -27.953 4.199 3.363 1 73.69 53 GLN B N 1
ATOM 3342 C CA . GLN B 1 53 ? -26.719 3.436 3.461 1 73.69 53 GLN B CA 1
ATOM 3343 C C . GLN B 1 53 ? -26.219 3.004 2.08 1 73.69 53 GLN B C 1
ATOM 3345 O O . GLN B 1 53 ? -25.016 3.041 1.803 1 73.69 53 GLN B O 1
ATOM 3350 N N . LEU B 1 54 ? -27.188 2.658 1.318 1 71.75 54 LEU B N 1
ATOM 3351 C CA . LEU B 1 54 ? -26.812 2.232 -0.027 1 71.75 54 LEU B CA 1
ATOM 3352 C C . LEU B 1 54 ? -26.297 3.412 -0.848 1 71.75 54 LEU B C 1
ATOM 3354 O O . LEU B 1 54 ? -25.375 3.262 -1.648 1 71.75 54 LEU B O 1
ATOM 3358 N N . LYS B 1 55 ? -26.922 4.547 -0.619 1 70.5 55 LYS B N 1
ATOM 3359 C CA . LYS B 1 55 ? -26.484 5.77 -1.29 1 70.5 55 LYS B CA 1
ATOM 3360 C C . LYS B 1 55 ? -25.031 6.102 -0.929 1 70.5 55 LYS B C 1
ATOM 3362 O O . LYS B 1 55 ? -24.266 6.555 -1.778 1 70.5 55 LYS B O 1
ATOM 3367 N N . PHE B 1 56 ? -24.734 5.809 0.253 1 72.94 56 PHE B N 1
ATOM 3368 C CA . PHE B 1 56 ? -23.391 6.035 0.767 1 72.94 56 PHE B CA 1
ATOM 3369 C C . PHE B 1 56 ? -22.359 5.246 -0.037 1 72.94 56 PHE B C 1
ATOM 3371 O O . PHE B 1 56 ? -21.281 5.754 -0.347 1 72.94 56 PHE B O 1
ATOM 3378 N N . ASN B 1 57 ? -22.734 4.168 -0.538 1 69.5 57 ASN B N 1
ATOM 3379 C CA . ASN B 1 57 ? -21.828 3.285 -1.256 1 69.5 57 ASN B CA 1
ATOM 3380 C C . ASN B 1 57 ? -21.578 3.775 -2.68 1 69.5 57 ASN B C 1
ATOM 3382 O O . ASN B 1 57 ? -20.625 3.33 -3.338 1 69.5 57 ASN B O 1
ATOM 3386 N N . PHE B 1 58 ? -22.375 4.793 -3.035 1 71.69 58 PHE B N 1
ATOM 3387 C CA . PHE B 1 58 ? -22.234 5.324 -4.387 1 71.69 58 PHE B CA 1
ATOM 3388 C C . PHE B 1 58 ? -21.375 6.586 -4.387 1 71.69 58 PHE B C 1
ATOM 3390 O O . PHE B 1 58 ? -21 7.086 -5.449 1 71.69 58 PHE B O 1
ATOM 3397 N N . ASP B 1 59 ? -21.062 6.98 -3.223 1 79.88 59 ASP B N 1
ATOM 3398 C CA . ASP B 1 59 ? -20.266 8.195 -3.111 1 79.88 59 ASP B CA 1
ATOM 3399 C C . ASP B 1 59 ? -18.844 7.961 -3.631 1 79.88 59 ASP B C 1
ATOM 3401 O O . ASP B 1 59 ? -18.219 6.957 -3.299 1 79.88 59 ASP B O 1
ATOM 3405 N N . LYS B 1 60 ? -18.359 8.891 -4.461 1 79.19 60 LYS B N 1
ATOM 3406 C CA . LYS B 1 60 ? -17.031 8.797 -5.07 1 79.19 60 LYS B CA 1
ATOM 3407 C C . LYS B 1 60 ? -15.953 8.625 -4.012 1 79.19 60 LYS B C 1
ATOM 3409 O O . LYS B 1 60 ? -14.992 7.875 -4.219 1 79.19 60 LYS B O 1
ATOM 3414 N N . ASP B 1 61 ? -16.203 9.328 -2.965 1 79.44 61 ASP B N 1
ATOM 3415 C CA . ASP B 1 61 ? -15.203 9.281 -1.904 1 79.44 61 ASP B CA 1
ATOM 3416 C C . ASP B 1 61 ? -15.133 7.887 -1.28 1 79.44 61 ASP B C 1
ATOM 3418 O O . ASP B 1 61 ? -14.055 7.434 -0.891 1 79.44 61 ASP B O 1
ATOM 3422 N N . ILE B 1 62 ? -16.25 7.27 -1.386 1 81.5 62 ILE B N 1
ATOM 3423 C CA . ILE B 1 62 ? -16.297 5.949 -0.774 1 81.5 62 ILE B CA 1
ATOM 3424 C C . ILE B 1 62 ? -15.766 4.906 -1.756 1 81.5 62 ILE B C 1
ATOM 3426 O O . ILE B 1 62 ? -15.117 3.938 -1.351 1 81.5 62 ILE B O 1
ATOM 3430 N N . ARG B 1 63 ? -15.922 5.156 -3.02 1 87.56 63 ARG B N 1
ATOM 3431 C CA . ARG B 1 63 ? -15.453 4.254 -4.066 1 87.56 63 ARG B CA 1
ATOM 3432 C C . ARG B 1 63 ? -13.93 4.172 -4.074 1 87.56 63 ARG B C 1
ATOM 3434 O O . ARG B 1 63 ? -13.359 3.152 -4.473 1 87.56 63 ARG B O 1
ATOM 3441 N N . ILE B 1 64 ? -13.344 5.219 -3.578 1 90.38 64 ILE B N 1
ATOM 3442 C CA . ILE B 1 64 ? -11.891 5.27 -3.543 1 90.38 64 ILE B CA 1
ATOM 3443 C C . ILE B 1 64 ? -11.359 4.199 -2.594 1 90.38 64 ILE B C 1
ATOM 3445 O O . ILE B 1 64 ? -10.297 3.613 -2.838 1 90.38 64 ILE B O 1
ATOM 3449 N N . TYR B 1 65 ? -12.117 3.971 -1.576 1 89.5 65 TYR B N 1
ATOM 3450 C CA . TYR B 1 65 ? -11.672 2.998 -0.585 1 89.5 65 TYR B CA 1
ATOM 3451 C C . TYR B 1 65 ? -11.82 1.576 -1.114 1 89.5 65 TYR B C 1
ATOM 3453 O O . TYR B 1 65 ? -10.961 0.727 -0.877 1 89.5 65 TYR B O 1
ATOM 3461 N N . GLU B 1 66 ? -12.898 1.351 -1.855 1 90.12 66 GLU B N 1
ATOM 3462 C CA . GLU B 1 66 ? -13.062 0.066 -2.531 1 90.12 66 GLU B CA 1
ATOM 3463 C C . GLU B 1 66 ? -11.953 -0.154 -3.562 1 90.12 66 GLU B C 1
ATOM 3465 O O . GLU B 1 66 ? -11.336 -1.219 -3.602 1 90.12 66 GLU B O 1
ATOM 3470 N N . TYR B 1 67 ? -11.75 0.881 -4.328 1 93.44 67 TYR B N 1
ATOM 3471 C CA . TYR B 1 67 ? -10.727 0.873 -5.363 1 93.44 67 TYR B CA 1
ATOM 3472 C C . TYR B 1 67 ? -9.352 0.577 -4.766 1 93.44 67 TYR B C 1
ATOM 3474 O O . TYR B 1 67 ? -8.633 -0.3 -5.25 1 93.44 67 TYR B O 1
ATOM 3482 N N . THR B 1 68 ? -9.031 1.249 -3.684 1 92.75 68 THR B N 1
ATOM 3483 C CA . THR B 1 68 ? -7.746 1.104 -3.006 1 92.75 68 THR B CA 1
ATOM 3484 C C . THR B 1 68 ? -7.551 -0.329 -2.52 1 92.75 68 THR B C 1
ATOM 3486 O O . THR B 1 68 ? -6.504 -0.935 -2.758 1 92.75 68 THR B O 1
ATOM 3489 N N . SER B 1 69 ? -8.586 -0.827 -1.933 1 92.38 69 SER B N 1
ATOM 3490 C CA . SER B 1 69 ? -8.516 -2.176 -1.382 1 92.38 69 SER B CA 1
ATOM 3491 C C . SER B 1 69 ? -8.312 -3.213 -2.48 1 92.38 69 SER B C 1
ATOM 3493 O O . SER B 1 69 ? -7.48 -4.117 -2.346 1 92.38 69 SER B O 1
ATOM 3495 N N . ILE B 1 70 ? -9.008 -3.039 -3.543 1 94.75 70 ILE B N 1
ATOM 3496 C CA . ILE B 1 70 ? -8.969 -4.031 -4.613 1 94.75 70 ILE B CA 1
ATOM 3497 C C . ILE B 1 70 ? -7.609 -3.994 -5.301 1 94.75 70 ILE B C 1
ATOM 3499 O O . ILE B 1 70 ? -6.988 -5.039 -5.516 1 94.75 70 ILE B O 1
ATOM 3503 N N . ILE B 1 71 ? -7.105 -2.805 -5.586 1 95.81 71 ILE B N 1
ATOM 3504 C CA . ILE B 1 71 ? -5.832 -2.65 -6.273 1 95.81 71 ILE B CA 1
ATOM 3505 C C . ILE B 1 71 ? -4.703 -3.215 -5.41 1 95.81 71 ILE B C 1
ATOM 3507 O O . ILE B 1 71 ? -3.883 -4 -5.887 1 95.81 71 ILE B O 1
ATOM 3511 N N . ILE B 1 72 ? -4.73 -2.914 -4.152 1 94.44 72 ILE B N 1
ATOM 3512 C CA . ILE B 1 72 ? -3.658 -3.314 -3.25 1 94.44 72 ILE B CA 1
ATOM 3513 C C . ILE B 1 72 ? -3.67 -4.832 -3.072 1 94.44 72 ILE B C 1
ATOM 3515 O O . ILE B 1 72 ? -2.627 -5.48 -3.17 1 94.44 72 ILE B O 1
ATOM 3519 N N . ASN B 1 73 ? -4.82 -5.375 -2.893 1 94.25 73 ASN B N 1
ATOM 3520 C CA . ASN B 1 73 ? -4.906 -6.809 -2.639 1 94.25 73 ASN B CA 1
ATOM 3521 C C . ASN B 1 73 ? -4.633 -7.621 -3.902 1 94.25 73 ASN B C 1
ATOM 3523 O O . ASN B 1 73 ? -3.977 -8.664 -3.848 1 94.25 73 ASN B O 1
ATOM 3527 N N . LEU B 1 74 ? -5.168 -7.109 -5.023 1 96.69 74 LEU B N 1
ATOM 3528 C CA . LEU B 1 74 ? -4.938 -7.832 -6.27 1 96.69 74 LEU B CA 1
ATOM 3529 C C . LEU B 1 74 ? -3.449 -7.895 -6.598 1 96.69 74 LEU B C 1
ATOM 3531 O O . LEU B 1 74 ? -2.92 -8.969 -6.906 1 96.69 74 LEU B O 1
ATOM 3535 N N . TYR B 1 75 ? -2.805 -6.777 -6.48 1 96.69 75 TYR B N 1
ATOM 3536 C CA . TYR B 1 75 ? -1.372 -6.762 -6.754 1 96.69 75 TYR B CA 1
ATOM 3537 C C . TYR B 1 75 ? -0.61 -7.594 -5.73 1 96.69 75 TYR B C 1
ATOM 3539 O O . TYR B 1 75 ? 0.359 -8.273 -6.07 1 96.69 75 TYR B O 1
ATOM 3547 N N . GLY B 1 76 ? -1.023 -7.473 -4.48 1 94.25 76 GLY B N 1
ATOM 3548 C CA . GLY B 1 76 ? -0.385 -8.266 -3.443 1 94.25 76 GLY B CA 1
ATOM 3549 C C . GLY B 1 76 ? -0.467 -9.758 -3.697 1 94.25 76 GLY B C 1
ATOM 3550 O O . GLY B 1 76 ? 0.512 -10.484 -3.5 1 94.25 76 GLY B O 1
ATOM 3551 N N . LEU B 1 77 ? -1.629 -10.188 -4.129 1 95.75 77 LEU B N 1
ATOM 3552 C CA . LEU B 1 77 ? -1.817 -11.602 -4.457 1 95.75 77 LEU B CA 1
ATOM 3553 C C . LEU B 1 77 ? -0.902 -12.016 -5.605 1 95.75 77 LEU B C 1
ATOM 3555 O O . LEU B 1 77 ? -0.303 -13.094 -5.566 1 95.75 77 LEU B O 1
ATOM 3559 N N . PHE B 1 78 ? -0.799 -11.211 -6.594 1 97.06 78 PHE B N 1
ATOM 3560 C CA . PHE B 1 78 ? 0.054 -11.484 -7.742 1 97.06 78 PHE B CA 1
ATOM 3561 C C . PHE B 1 78 ? 1.517 -11.57 -7.324 1 97.06 78 PHE B C 1
ATOM 3563 O O . PHE B 1 78 ? 2.219 -12.516 -7.691 1 97.06 78 PHE B O 1
ATOM 3570 N N . GLU B 1 79 ? 1.895 -10.57 -6.562 1 95.38 79 GLU B N 1
ATOM 3571 C CA . GLU B 1 79 ? 3.277 -10.508 -6.098 1 95.38 79 GLU B CA 1
ATOM 3572 C C . GLU B 1 79 ? 3.637 -11.734 -5.27 1 95.38 79 GLU B C 1
ATOM 3574 O O . GLU B 1 79 ? 4.691 -12.336 -5.473 1 95.38 79 GLU B O 1
ATOM 3579 N N . ARG B 1 80 ? 2.793 -12.133 -4.402 1 93.88 80 ARG B N 1
ATOM 3580 C CA . ARG B 1 80 ? 3.02 -13.312 -3.564 1 93.88 80 ARG B CA 1
ATOM 3581 C C . ARG B 1 80 ? 3.09 -14.578 -4.41 1 93.88 80 ARG B C 1
ATOM 3583 O O . ARG B 1 80 ? 3.902 -15.461 -4.141 1 93.88 80 ARG B O 1
ATOM 3590 N N . TYR B 1 81 ? 2.229 -14.617 -5.383 1 96.75 81 TYR B N 1
ATOM 3591 C CA . TYR B 1 81 ? 2.279 -15.773 -6.27 1 96.75 81 TYR B CA 1
ATOM 3592 C C . TYR B 1 81 ? 3.635 -15.875 -6.957 1 96.75 81 TYR B C 1
ATOM 3594 O O . TYR B 1 81 ? 4.234 -16.953 -7.012 1 96.75 81 TYR B O 1
ATOM 3602 N N . ILE B 1 82 ? 4.078 -14.758 -7.5 1 97.19 82 ILE B N 1
ATOM 3603 C CA . ILE B 1 82 ? 5.336 -14.758 -8.242 1 97.19 82 ILE B CA 1
ATOM 3604 C C . ILE B 1 82 ? 6.469 -15.219 -7.328 1 97.19 82 ILE B C 1
ATOM 3606 O O . ILE B 1 82 ? 7.258 -16.094 -7.699 1 97.19 82 ILE B O 1
ATOM 3610 N N . GLU B 1 83 ? 6.512 -14.711 -6.152 1 95.44 83 GLU B N 1
ATOM 3611 C CA . GLU B 1 83 ? 7.559 -15.078 -5.203 1 95.44 83 GLU B CA 1
ATOM 3612 C C . GLU B 1 83 ? 7.457 -16.547 -4.809 1 95.44 83 GLU B C 1
ATOM 3614 O O . GLU B 1 83 ? 8.445 -17.281 -4.852 1 95.44 83 GLU B O 1
ATOM 3619 N N . ASN B 1 84 ? 6.25 -16.953 -4.512 1 95.56 84 ASN B N 1
ATOM 3620 C CA . ASN B 1 84 ? 6.055 -18.328 -4.074 1 95.56 84 ASN B CA 1
ATOM 3621 C C . ASN B 1 84 ? 6.293 -19.312 -5.211 1 95.56 84 ASN B C 1
ATOM 3623 O O . ASN B 1 84 ? 6.766 -20.422 -4.984 1 95.56 84 ASN B O 1
ATOM 3627 N N . SER B 1 85 ? 5.961 -18.891 -6.402 1 97.25 85 SER B N 1
ATOM 3628 C CA . SER B 1 85 ? 6.137 -19.797 -7.535 1 97.25 85 SER B CA 1
ATOM 3629 C C . SER B 1 85 ? 7.609 -20.094 -7.789 1 97.25 85 SER B C 1
ATOM 3631 O O . SER B 1 85 ? 7.973 -21.203 -8.164 1 97.25 85 SER B O 1
ATOM 3633 N N . ILE B 1 86 ? 8.469 -19.109 -7.535 1 96.75 86 ILE B N 1
ATOM 3634 C CA . ILE B 1 86 ? 9.898 -19.312 -7.738 1 96.75 86 ILE B CA 1
ATOM 3635 C C . ILE B 1 86 ? 10.438 -20.25 -6.66 1 96.75 86 ILE B C 1
ATOM 3637 O O . ILE B 1 86 ? 11.289 -21.094 -6.934 1 96.75 86 ILE B O 1
ATOM 3641 N N . ILE B 1 87 ? 9.953 -20.062 -5.465 1 96.5 87 ILE B N 1
ATOM 3642 C CA . ILE B 1 87 ? 10.352 -20.953 -4.379 1 96.5 87 ILE B CA 1
ATOM 3643 C C . ILE B 1 87 ? 9.945 -22.391 -4.711 1 96.5 87 ILE B C 1
ATOM 3645 O O . ILE B 1 87 ? 10.758 -23.312 -4.598 1 96.5 87 ILE B O 1
ATOM 3649 N N . GLU B 1 88 ? 8.719 -22.547 -5.164 1 96.69 88 GLU B N 1
ATOM 3650 C CA . GLU B 1 88 ? 8.211 -23.875 -5.504 1 96.69 88 GLU B CA 1
ATOM 3651 C C . GLU B 1 88 ? 8.992 -24.484 -6.66 1 96.69 88 GLU B C 1
ATOM 3653 O O . GLU B 1 88 ? 9.258 -25.688 -6.668 1 96.69 88 GLU B O 1
ATOM 3658 N N . TYR B 1 89 ? 9.297 -23.688 -7.625 1 96.75 89 TYR B N 1
ATOM 3659 C CA . TYR B 1 89 ? 10.07 -24.125 -8.781 1 96.75 89 TYR B CA 1
ATOM 3660 C C . TYR B 1 89 ? 11.43 -24.672 -8.344 1 96.75 89 TYR B C 1
ATOM 3662 O O . TYR B 1 89 ? 11.805 -25.781 -8.727 1 96.75 89 TYR B O 1
ATOM 3670 N N . ILE B 1 90 ? 12.109 -23.969 -7.496 1 97.06 90 ILE B N 1
ATOM 3671 C CA . ILE B 1 90 ? 13.43 -24.344 -7 1 97.06 90 ILE B CA 1
ATOM 3672 C C . ILE B 1 90 ? 13.32 -25.594 -6.133 1 97.06 90 ILE B C 1
ATOM 3674 O O . ILE B 1 90 ? 14.133 -26.5 -6.254 1 97.06 90 ILE B O 1
ATOM 3678 N N . ASP B 1 91 ? 12.344 -25.625 -5.328 1 95.19 91 ASP B N 1
ATOM 3679 C CA . ASP B 1 91 ? 12.156 -26.75 -4.426 1 95.19 91 ASP B CA 1
ATOM 3680 C C . ASP B 1 91 ? 11.867 -28.031 -5.203 1 95.19 91 ASP B C 1
ATOM 3682 O O . ASP B 1 91 ? 12.32 -29.109 -4.824 1 95.19 91 ASP B O 1
ATOM 3686 N N . PHE B 1 92 ? 11.117 -27.875 -6.27 1 94.25 92 PHE B N 1
ATOM 3687 C CA . PHE B 1 92 ? 10.82 -29.031 -7.102 1 94.25 92 PHE B CA 1
ATOM 3688 C C . PHE B 1 92 ? 12.086 -29.562 -7.758 1 94.25 92 PHE B C 1
ATOM 3690 O O . PHE B 1 92 ? 12.32 -30.781 -7.77 1 94.25 92 PHE B O 1
ATOM 3697 N N . LEU B 1 93 ? 12.891 -28.719 -8.25 1 95.38 93 LEU B N 1
ATOM 3698 C CA . LEU B 1 93 ? 14.156 -29.109 -8.859 1 95.38 93 LEU B CA 1
ATOM 3699 C C . LEU B 1 93 ? 15.062 -29.797 -7.844 1 95.38 93 LEU B C 1
ATOM 3701 O O . LEU B 1 93 ? 15.641 -30.844 -8.125 1 95.38 93 LEU B O 1
ATOM 3705 N N . LYS B 1 94 ? 15.141 -29.188 -6.688 1 94.31 94 LYS B N 1
ATOM 3706 C CA . LYS B 1 94 ? 15.969 -29.734 -5.617 1 94.31 94 LYS B CA 1
ATOM 3707 C C . LYS B 1 94 ? 15.547 -31.141 -5.254 1 94.31 94 LYS B C 1
ATOM 3709 O O . LYS B 1 94 ? 16.391 -32.031 -5.039 1 94.31 94 LYS B O 1
ATOM 3714 N N . LYS B 1 95 ? 14.297 -31.359 -5.23 1 92.56 95 LYS B N 1
ATOM 3715 C CA . LYS B 1 95 ? 13.75 -32.656 -4.855 1 92.56 95 LYS B CA 1
ATOM 3716 C C . LYS B 1 95 ? 13.984 -33.688 -5.953 1 92.56 95 LYS B C 1
ATOM 3718 O O . LYS B 1 95 ? 14.164 -34.875 -5.672 1 92.56 95 LYS B O 1
ATOM 3723 N N . SER B 1 96 ? 14.078 -33.25 -7.188 1 93.31 96 SER B N 1
ATOM 3724 C CA . SER B 1 96 ? 14.07 -34.188 -8.32 1 93.31 96 SER B CA 1
ATOM 3725 C C . SER B 1 96 ? 15.477 -34.438 -8.844 1 93.31 96 SER B C 1
ATOM 3727 O O . SER B 1 96 ? 15.734 -35.438 -9.492 1 93.31 96 SER B O 1
ATOM 3729 N N . ILE B 1 97 ? 16.391 -33.5 -8.57 1 94.25 97 ILE B N 1
ATOM 3730 C CA . ILE B 1 97 ? 17.719 -33.594 -9.148 1 94.25 97 ILE B CA 1
ATOM 3731 C C . ILE B 1 97 ? 18.734 -33.938 -8.047 1 94.25 97 ILE B C 1
ATOM 3733 O O . ILE B 1 97 ? 18.969 -33.125 -7.148 1 94.25 97 ILE B O 1
ATOM 3737 N N . PRO B 1 98 ? 19.375 -35.062 -8.125 1 93.19 98 PRO B N 1
ATOM 3738 C CA . PRO B 1 98 ? 20.234 -35.531 -7.027 1 93.19 98 PRO B CA 1
ATOM 3739 C C . PRO B 1 98 ? 21.5 -34.688 -6.875 1 93.19 98 PRO B C 1
ATOM 3741 O O . PRO B 1 98 ? 22 -34.531 -5.762 1 93.19 98 PRO B O 1
ATOM 3744 N N . LYS B 1 99 ? 22.078 -34.219 -7.984 1 93.19 99 LYS B N 1
ATOM 3745 C CA . LYS B 1 99 ? 23.359 -33.531 -7.934 1 93.19 99 LYS B CA 1
ATOM 3746 C C . LYS B 1 99 ? 23.172 -32.031 -8.094 1 93.19 99 LYS B C 1
ATOM 3748 O O . LYS B 1 99 ? 22.562 -31.562 -9.062 1 93.19 99 LYS B O 1
ATOM 3753 N N . TYR B 1 100 ? 23.719 -31.266 -7.152 1 93.75 100 TYR B N 1
ATOM 3754 C CA . TYR B 1 100 ? 23.641 -29.812 -7.188 1 93.75 100 TYR B CA 1
ATOM 3755 C C . TYR B 1 100 ? 24.188 -29.266 -8.5 1 93.75 100 TYR B C 1
ATOM 3757 O O . TYR B 1 100 ? 23.609 -28.344 -9.094 1 93.75 100 TYR B O 1
ATOM 3765 N N . SER B 1 101 ? 25.203 -29.859 -8.969 1 92.88 101 SER B N 1
ATOM 3766 C CA . SER B 1 101 ? 25.906 -29.406 -10.164 1 92.88 101 SER B CA 1
ATOM 3767 C C . SER B 1 101 ? 25.047 -29.625 -11.414 1 92.88 101 SER B C 1
ATOM 3769 O O . SER B 1 101 ? 25.359 -29.094 -12.484 1 92.88 101 SER B O 1
ATOM 3771 N N . SER B 1 102 ? 23.984 -30.375 -11.25 1 93.62 102 SER B N 1
ATOM 3772 C CA . SER B 1 102 ? 23.125 -30.672 -12.391 1 93.62 102 SER B CA 1
ATOM 3773 C C . SER B 1 102 ? 21.938 -29.719 -12.461 1 93.62 102 SER B C 1
ATOM 3775 O O . SER B 1 102 ? 21.125 -29.797 -13.391 1 93.62 102 SER B O 1
ATOM 3777 N N . LEU B 1 103 ? 21.828 -28.812 -11.492 1 95.19 103 LEU B N 1
ATOM 3778 C CA . LEU B 1 103 ? 20.781 -27.797 -11.523 1 95.19 103 LEU B CA 1
ATOM 3779 C C . LEU B 1 103 ? 21.047 -26.781 -12.641 1 95.19 103 LEU B C 1
ATOM 3781 O O . LEU B 1 103 ? 22.141 -26.719 -13.188 1 95.19 103 LEU B O 1
ATOM 3785 N N . PRO B 1 104 ? 19.969 -26.078 -13.023 1 94.56 104 PRO B N 1
ATOM 3786 C CA . PRO B 1 104 ? 20.219 -25 -13.977 1 94.56 104 PRO B CA 1
ATOM 3787 C C . PRO B 1 104 ? 21.359 -24.078 -13.547 1 94.56 104 PRO B C 1
ATOM 3789 O O . PRO B 1 104 ? 21.422 -23.672 -12.383 1 94.56 104 PRO B O 1
ATOM 3792 N N . VAL B 1 105 ? 22.188 -23.734 -14.453 1 95.44 105 VAL B N 1
ATOM 3793 C CA . VAL B 1 105 ? 23.422 -23 -14.172 1 95.44 105 VAL B CA 1
ATOM 3794 C C . VAL B 1 105 ? 23.094 -21.656 -13.508 1 95.44 105 VAL B C 1
ATOM 3796 O O . VAL B 1 105 ? 23.828 -21.188 -12.641 1 95.44 105 VAL B O 1
ATOM 3799 N N . GLU B 1 106 ? 21.984 -21.047 -13.906 1 96.31 106 GLU B N 1
ATOM 3800 C CA . GLU B 1 106 ? 21.578 -19.766 -13.344 1 96.31 106 GLU B CA 1
ATOM 3801 C C . GLU B 1 106 ? 21.281 -19.891 -11.852 1 96.31 106 GLU B C 1
ATOM 3803 O O . GLU B 1 106 ? 21.578 -18.984 -11.07 1 96.31 106 GLU B O 1
ATOM 3808 N N . ILE B 1 107 ? 20.688 -21 -11.469 1 97 107 ILE B N 1
ATOM 3809 C CA . ILE B 1 107 ? 20.375 -21.219 -10.055 1 97 107 ILE B CA 1
ATOM 3810 C C . ILE B 1 107 ? 21.672 -21.359 -9.266 1 97 107 ILE B C 1
ATOM 3812 O O . ILE B 1 107 ? 21.828 -20.766 -8.195 1 97 107 ILE B O 1
ATOM 3816 N N . ILE B 1 108 ? 22.609 -22.109 -9.82 1 95.06 108 ILE B N 1
ATOM 3817 C CA . ILE B 1 108 ? 23.891 -22.344 -9.156 1 95.06 108 ILE B CA 1
ATOM 3818 C C . ILE B 1 108 ? 24.625 -21.016 -8.992 1 95.06 108 ILE B C 1
ATOM 3820 O O . ILE B 1 108 ? 25.062 -20.672 -7.891 1 95.06 108 ILE B O 1
ATOM 3824 N N . ASN B 1 109 ? 24.656 -20.219 -9.992 1 94.88 109 ASN B N 1
ATOM 3825 C CA . ASN B 1 109 ? 25.406 -18.969 -9.992 1 94.88 109 ASN B CA 1
ATOM 3826 C C . ASN B 1 109 ? 24.766 -17.922 -9.078 1 94.88 109 ASN B C 1
ATOM 3828 O O . ASN B 1 109 ? 25.453 -17.203 -8.367 1 94.88 109 ASN B O 1
ATOM 3832 N N . ASN B 1 110 ? 23.5 -17.844 -9.102 1 96.56 110 ASN B N 1
ATOM 3833 C CA . ASN B 1 110 ? 22.797 -16.797 -8.375 1 96.56 110 ASN B CA 1
ATOM 3834 C C . ASN B 1 110 ? 22.625 -17.172 -6.902 1 96.56 110 ASN B C 1
ATOM 3836 O O . ASN B 1 110 ? 22.422 -16.297 -6.059 1 96.56 110 ASN B O 1
ATOM 3840 N N . HIS B 1 111 ? 22.672 -18.484 -6.641 1 96.62 111 HIS B N 1
ATOM 3841 C CA . HIS B 1 111 ? 22.391 -18.953 -5.289 1 96.62 111 HIS B CA 1
ATOM 3842 C C . HIS B 1 111 ? 23.344 -18.312 -4.277 1 96.62 111 HIS B C 1
ATOM 3844 O O . HIS B 1 111 ? 22.906 -17.859 -3.217 1 96.62 111 HIS B O 1
ATOM 3850 N N . TYR B 1 112 ? 24.594 -18.219 -4.664 1 93.5 112 TYR B N 1
ATOM 3851 C CA . TYR B 1 112 ? 25.594 -17.672 -3.758 1 93.5 112 TYR B CA 1
ATOM 3852 C C . TYR B 1 112 ? 25.359 -16.172 -3.553 1 93.5 112 TYR B C 1
ATOM 3854 O O . TYR B 1 112 ? 25.25 -15.703 -2.416 1 93.5 112 TYR B O 1
ATOM 3862 N N . GLU B 1 113 ? 25.203 -15.484 -4.586 1 94.62 113 GLU B N 1
ATOM 3863 C CA . GLU B 1 113 ? 25.078 -14.031 -4.531 1 94.62 113 GLU B CA 1
ATOM 3864 C C . GLU B 1 113 ? 23.797 -13.609 -3.83 1 94.62 113 GLU B C 1
ATOM 3866 O O . GLU B 1 113 ? 23.797 -12.727 -2.975 1 94.62 113 GLU B O 1
ATOM 3871 N N . LEU B 1 114 ? 22.734 -14.195 -4.148 1 96.06 114 LEU B N 1
ATOM 3872 C CA . LEU B 1 114 ? 21.438 -13.852 -3.582 1 96.06 114 LEU B CA 1
ATOM 3873 C C . LEU B 1 114 ? 21.375 -14.227 -2.107 1 96.06 114 LEU B C 1
ATOM 3875 O O . LEU B 1 114 ? 20.719 -13.539 -1.315 1 96.06 114 LEU B O 1
ATOM 3879 N N . SER B 1 115 ? 22.078 -15.266 -1.756 1 95.38 115 SER B N 1
ATOM 3880 C CA . SER B 1 115 ? 22.156 -15.648 -0.349 1 95.38 115 SER B CA 1
ATOM 3881 C C . SER B 1 115 ? 22.906 -14.609 0.472 1 95.38 115 SER B C 1
ATOM 3883 O O . SER B 1 115 ? 22.516 -14.289 1.596 1 95.38 115 SER B O 1
ATOM 3885 N N . ALA B 1 116 ? 23.938 -14.125 -0.156 1 93.88 116 ALA B N 1
ATOM 3886 C CA . ALA B 1 116 ? 24.703 -13.07 0.514 1 93.88 116 ALA B CA 1
ATOM 3887 C C . ALA B 1 116 ? 23.828 -11.836 0.739 1 93.88 116 ALA B C 1
ATOM 3889 O O . ALA B 1 116 ? 23.875 -11.227 1.812 1 93.88 116 ALA B O 1
ATOM 3890 N N . GLN B 1 117 ? 23.062 -11.508 -0.194 1 93.5 117 GLN B N 1
ATOM 3891 C CA . GLN B 1 117 ? 22.156 -10.367 -0.084 1 93.5 117 GLN B CA 1
ATOM 3892 C C . GLN B 1 117 ? 21.078 -10.617 0.969 1 93.5 117 GLN B C 1
ATOM 3894 O O . GLN B 1 117 ? 20.688 -9.703 1.692 1 93.5 117 GLN B O 1
ATOM 3899 N N . LEU B 1 118 ? 20.625 -11.812 1.032 1 93.88 118 LEU B N 1
ATOM 3900 C CA . LEU B 1 118 ? 19.578 -12.188 1.992 1 93.88 118 LEU B CA 1
ATOM 3901 C C . LEU B 1 118 ? 20.062 -11.977 3.422 1 93.88 118 LEU B C 1
ATOM 3903 O O . LEU B 1 118 ? 19.297 -11.547 4.285 1 93.88 118 LEU B O 1
ATOM 3907 N N . ILE B 1 119 ? 21.328 -12.203 3.617 1 92.5 119 ILE B N 1
ATOM 3908 C CA . ILE B 1 119 ? 21.906 -12.047 4.945 1 92.5 119 ILE B CA 1
ATOM 3909 C C . ILE B 1 119 ? 21.781 -10.586 5.391 1 92.5 119 ILE B C 1
ATOM 3911 O O . ILE B 1 119 ? 21.5 -10.312 6.559 1 92.5 119 ILE B O 1
ATOM 3915 N N . SER B 1 120 ? 21.891 -9.742 4.426 1 89 120 SER B N 1
ATOM 3916 C CA . SER B 1 120 ? 21.812 -8.312 4.723 1 89 120 SER B CA 1
ATOM 3917 C C . SER B 1 120 ? 20.359 -7.863 4.879 1 89 120 SER B C 1
ATOM 3919 O O . SER B 1 120 ? 20.094 -6.785 5.414 1 89 120 SER B O 1
ATOM 3921 N N . SER B 1 121 ? 19.391 -8.648 4.543 1 87.19 121 SER B N 1
ATOM 3922 C CA . SER B 1 121 ? 17.984 -8.234 4.492 1 87.19 121 SER B CA 1
ATOM 3923 C C . SER B 1 121 ? 17.156 -8.977 5.531 1 87.19 121 SER B C 1
ATOM 3925 O O . SER B 1 121 ? 15.922 -8.945 5.488 1 87.19 121 SER B O 1
ATOM 3927 N N . LEU B 1 122 ? 17.75 -9.578 6.473 1 88 122 LEU B N 1
ATOM 3928 C CA . LEU B 1 122 ? 17.062 -10.477 7.406 1 88 122 LEU B CA 1
ATOM 3929 C C . LEU B 1 122 ? 16.156 -9.688 8.352 1 88 122 LEU B C 1
ATOM 3931 O O . LEU B 1 122 ? 15.258 -10.258 8.961 1 88 122 LEU B O 1
ATOM 3935 N N . ASN B 1 123 ? 16.375 -8.438 8.414 1 78.25 123 ASN B N 1
ATOM 3936 C CA . ASN B 1 123 ? 15.57 -7.613 9.312 1 78.25 123 ASN B CA 1
ATOM 3937 C C . ASN B 1 123 ? 14.258 -7.191 8.664 1 78.25 123 ASN B C 1
ATOM 3939 O O . ASN B 1 123 ? 13.352 -6.691 9.336 1 78.25 123 ASN B O 1
ATOM 3943 N N . LEU B 1 124 ? 14.117 -7.457 7.402 1 76 124 LEU B N 1
ATOM 3944 C CA . LEU B 1 124 ? 12.859 -7.152 6.727 1 76 124 LEU B CA 1
ATOM 3945 C C . LEU B 1 124 ? 11.75 -8.086 7.199 1 76 124 LEU B C 1
ATOM 3947 O O . LEU B 1 124 ? 11.984 -9.273 7.434 1 76 124 LEU B O 1
ATOM 3951 N N . PRO B 1 125 ? 10.547 -7.594 7.336 1 69.25 125 PRO B N 1
ATOM 3952 C CA . PRO B 1 125 ? 9.422 -8.383 7.844 1 69.25 125 PRO B CA 1
ATOM 3953 C C . PRO B 1 125 ? 9.195 -9.664 7.047 1 69.25 125 PRO B C 1
ATOM 3955 O O . PRO B 1 125 ? 8.781 -10.68 7.613 1 69.25 125 PRO B O 1
ATOM 3958 N N . LYS B 1 126 ? 9.547 -9.68 5.883 1 76.25 126 LYS B N 1
ATOM 3959 C CA . LYS B 1 126 ? 9.328 -10.805 4.98 1 76.25 126 LYS B CA 1
ATOM 3960 C C . LYS B 1 126 ? 10.172 -12.016 5.383 1 76.25 126 LYS B C 1
ATOM 3962 O O . LYS B 1 126 ? 9.789 -13.156 5.133 1 76.25 126 LYS B O 1
ATOM 3967 N N . TYR B 1 127 ? 11.227 -11.695 6.008 1 81.56 127 TYR B N 1
ATOM 3968 C CA . TYR B 1 127 ? 12.172 -12.766 6.277 1 81.56 127 TYR B CA 1
ATOM 3969 C C . TYR B 1 127 ? 12.344 -12.977 7.777 1 81.56 127 TYR B C 1
ATOM 3971 O O . TYR B 1 127 ? 12.859 -14.008 8.211 1 81.56 127 TYR B O 1
ATOM 3979 N N . LYS B 1 128 ? 11.703 -12.016 8.445 1 77.12 128 LYS B N 1
ATOM 3980 C CA . LYS B 1 128 ? 11.875 -12.07 9.898 1 77.12 128 LYS B CA 1
ATOM 3981 C C . LYS B 1 128 ? 11.297 -13.367 10.461 1 77.12 128 LYS B C 1
ATOM 3983 O O . LYS B 1 128 ? 10.156 -13.727 10.172 1 77.12 128 LYS B O 1
ATOM 3988 N N . ASP B 1 129 ? 12.078 -14.148 11.062 1 76.31 129 ASP B N 1
ATOM 3989 C CA . ASP B 1 129 ? 11.703 -15.367 11.773 1 76.31 129 ASP B CA 1
ATOM 3990 C C . ASP B 1 129 ? 11.453 -16.516 10.805 1 76.31 129 ASP B C 1
ATOM 3992 O O . ASP B 1 129 ? 10.805 -17.5 11.156 1 76.31 129 ASP B O 1
ATOM 3996 N N . ILE B 1 130 ? 11.742 -16.391 9.555 1 83.38 130 ILE B N 1
ATOM 3997 C CA . ILE B 1 130 ? 11.562 -17.438 8.547 1 83.38 130 ILE B CA 1
ATOM 3998 C C . ILE B 1 130 ? 12.875 -18.172 8.32 1 83.38 130 ILE B C 1
ATOM 4000 O O . ILE B 1 130 ? 12.898 -19.391 8.219 1 83.38 130 ILE B O 1
ATOM 4004 N N . ILE B 1 131 ? 13.945 -17.391 8.328 1 90.5 131 ILE B N 1
ATOM 4005 C CA . ILE B 1 131 ? 15.258 -17.953 8.047 1 90.5 131 ILE B CA 1
ATOM 4006 C C . ILE B 1 131 ? 16.328 -17.203 8.844 1 90.5 131 ILE B C 1
ATOM 4008 O O . ILE B 1 131 ? 16.156 -16.016 9.141 1 90.5 131 ILE B O 1
ATOM 4012 N N . THR B 1 132 ? 17.328 -17.891 9.258 1 93.12 132 THR B N 1
ATOM 4013 C CA . THR B 1 132 ? 18.406 -17.297 10.047 1 93.12 132 THR B CA 1
ATOM 4014 C C . THR B 1 132 ? 19.703 -17.266 9.25 1 93.12 132 THR B C 1
ATOM 4016 O O . THR B 1 132 ? 19.828 -17.953 8.234 1 93.12 132 THR B O 1
ATOM 4019 N N . LYS B 1 133 ? 20.625 -16.484 9.773 1 93.25 133 LYS B N 1
ATOM 4020 C CA . LYS B 1 133 ? 21.953 -16.406 9.148 1 93.25 133 LYS B CA 1
ATOM 4021 C C . LYS B 1 133 ? 22.656 -17.75 9.164 1 93.25 133 LYS B C 1
ATOM 4023 O O . LYS B 1 133 ? 23.328 -18.125 8.203 1 93.25 133 LYS B O 1
ATOM 4028 N N . GLU B 1 134 ? 22.438 -18.484 10.18 1 94 134 GLU B N 1
ATOM 4029 C CA . GLU B 1 134 ? 23.078 -19.797 10.336 1 94 134 GLU B CA 1
ATOM 4030 C C . GLU B 1 134 ? 22.547 -20.797 9.32 1 94 134 GLU B C 1
ATOM 4032 O O . GLU B 1 134 ? 23.328 -21.547 8.727 1 94 134 GLU B O 1
ATOM 4037 N N . THR B 1 135 ? 21.281 -20.719 9.133 1 95.25 135 THR B N 1
ATOM 4038 C CA . THR B 1 135 ? 20.672 -21.625 8.172 1 95.25 135 THR B CA 1
ATOM 4039 C C . THR B 1 135 ? 21.156 -21.328 6.758 1 95.25 135 THR B C 1
ATOM 4041 O O . THR B 1 135 ? 21.438 -22.234 5.98 1 95.25 135 THR B O 1
ATOM 4044 N N . ILE B 1 136 ? 21.266 -20.047 6.445 1 95.69 136 ILE B N 1
ATOM 4045 C CA . ILE B 1 136 ? 21.719 -19.625 5.125 1 95.69 136 ILE B CA 1
ATOM 4046 C C . ILE B 1 136 ? 23.125 -20.156 4.859 1 95.69 136 ILE B C 1
ATOM 4048 O O . ILE B 1 136 ? 23.391 -20.734 3.799 1 95.69 136 ILE B O 1
ATOM 4052 N N . ILE B 1 137 ? 23.969 -20.078 5.816 1 94.56 137 ILE B N 1
ATOM 4053 C CA . ILE B 1 137 ? 25.359 -20.5 5.68 1 94.56 137 ILE B CA 1
ATOM 4054 C C . ILE B 1 137 ? 25.438 -22.016 5.578 1 94.56 137 ILE B C 1
ATOM 4056 O O . ILE B 1 137 ? 26.188 -22.562 4.77 1 94.56 137 ILE B O 1
ATOM 4060 N N . SER B 1 138 ? 24.656 -22.656 6.395 1 94.75 138 SER B N 1
ATOM 4061 C CA . SER B 1 138 ? 24.625 -24.109 6.355 1 94.75 138 SER B CA 1
ATOM 4062 C C . SER B 1 138 ? 24.188 -24.625 4.988 1 94.75 138 SER B C 1
ATOM 4064 O O . SER B 1 138 ? 24.766 -25.578 4.465 1 94.75 138 SER B O 1
ATOM 4066 N N . ASN B 1 139 ? 23.219 -23.984 4.391 1 95.12 139 ASN B N 1
ATOM 4067 C CA . ASN B 1 139 ? 22.734 -24.359 3.066 1 95.12 139 ASN B CA 1
ATOM 4068 C C . ASN B 1 139 ? 23.797 -24.125 1.996 1 95.12 139 ASN B C 1
ATOM 4070 O O . ASN B 1 139 ? 24.031 -24.984 1.136 1 95.12 139 ASN B O 1
ATOM 4074 N N . LEU B 1 140 ? 24.469 -23.047 2.123 1 93.94 140 LEU B N 1
ATOM 4075 C CA . LEU B 1 140 ? 25.547 -22.75 1.182 1 93.94 140 LEU B CA 1
ATOM 4076 C C . LEU B 1 140 ? 26.641 -23.797 1.275 1 93.94 140 LEU B C 1
ATOM 4078 O O . LEU B 1 140 ? 27.156 -24.25 0.254 1 93.94 140 LEU B O 1
ATOM 4082 N N . TYR B 1 141 ? 26.922 -24.141 2.475 1 92.62 141 TYR B N 1
ATOM 4083 C CA . TYR B 1 141 ? 27.969 -25.141 2.711 1 92.62 141 TYR B CA 1
ATOM 4084 C C . TYR B 1 141 ? 27.562 -26.484 2.111 1 92.62 141 TYR B C 1
ATOM 4086 O O . TYR B 1 141 ? 28.391 -27.156 1.485 1 92.62 141 TYR B O 1
ATOM 4094 N N . SER B 1 142 ? 26.375 -26.828 2.279 1 93.38 142 SER B N 1
ATOM 4095 C CA . SER B 1 142 ? 25.891 -28.109 1.77 1 93.38 142 SER B CA 1
ATOM 4096 C C . SER B 1 142 ? 26 -28.172 0.25 1 93.38 142 SER B C 1
ATOM 4098 O O . SER B 1 142 ? 26.281 -29.234 -0.315 1 93.38 142 SER B O 1
ATOM 4100 N N . CYS B 1 143 ? 25.797 -27.094 -0.444 1 92.75 143 CYS B N 1
ATOM 4101 C CA . CYS B 1 143 ? 25.859 -27.031 -1.899 1 92.75 143 CYS B CA 1
ATOM 4102 C C . CYS B 1 143 ? 27.312 -27.094 -2.375 1 92.75 143 CYS B C 1
ATOM 4104 O O . CYS B 1 143 ? 27.641 -27.828 -3.311 1 92.75 143 CYS B O 1
ATOM 4106 N N . ALA B 1 144 ? 28.141 -26.469 -1.684 1 86.5 144 ALA B N 1
ATOM 4107 C CA . ALA B 1 144 ? 29.547 -26.375 -2.072 1 86.5 144 ALA B CA 1
ATOM 4108 C C . ALA B 1 144 ? 30.281 -27.688 -1.823 1 86.5 144 ALA B C 1
ATOM 4110 O O . ALA B 1 144 ? 31.219 -28.031 -2.545 1 86.5 144 ALA B O 1
ATOM 4111 N N . ASN B 1 145 ? 29.828 -28.422 -0.866 1 82.69 145 ASN B N 1
ATOM 4112 C CA . ASN B 1 145 ? 30.547 -29.625 -0.456 1 82.69 145 ASN B CA 1
ATOM 4113 C C . ASN B 1 145 ? 29.734 -30.891 -0.694 1 82.69 145 ASN B C 1
ATOM 4115 O O . ASN B 1 145 ? 29.969 -31.906 -0.056 1 82.69 145 ASN B O 1
ATOM 4119 N N . CYS B 1 146 ? 28.906 -30.734 -1.479 1 77.81 146 CYS B N 1
ATOM 4120 C CA . CYS B 1 146 ? 28 -31.859 -1.72 1 77.81 146 CYS B CA 1
ATOM 4121 C C . CYS B 1 146 ? 28.766 -33.062 -2.264 1 77.81 146 CYS B C 1
ATOM 4123 O O . CYS B 1 146 ? 29.328 -33 -3.354 1 77.81 146 CYS B O 1
ATOM 4125 N N . LYS B 1 147 ? 29.031 -34.125 -1.36 1 70.44 147 LYS B N 1
ATOM 4126 C CA . LYS B 1 147 ? 29.781 -35.344 -1.709 1 70.44 147 LYS B CA 1
ATOM 4127 C C . LYS B 1 147 ? 28.844 -36.469 -2.148 1 70.44 147 LYS B C 1
ATOM 4129 O O . LYS B 1 147 ? 29.281 -37.5 -2.654 1 70.44 147 LYS B O 1
ATOM 4134 N N . GLY B 1 148 ? 27.547 -36.156 -1.912 1 70.12 148 GLY B N 1
ATOM 4135 C CA . GLY B 1 148 ? 26.609 -37.219 -2.211 1 70.12 148 GLY B CA 1
ATOM 4136 C C . GLY B 1 148 ? 25.328 -36.719 -2.84 1 70.12 148 GLY B C 1
ATOM 4137 O O . GLY B 1 148 ? 25.125 -35.5 -2.969 1 70.12 148 GLY B O 1
ATOM 4138 N N . ASP B 1 149 ? 24.578 -37.688 -3.328 1 73.19 149 ASP B N 1
ATOM 4139 C CA . ASP B 1 149 ? 23.297 -37.375 -3.984 1 73.19 149 ASP B CA 1
ATOM 4140 C C . ASP B 1 149 ? 22.281 -36.812 -2.988 1 73.19 149 ASP B C 1
ATOM 4142 O O . ASP B 1 149 ? 22.188 -37.312 -1.862 1 73.19 149 ASP B O 1
ATOM 4146 N N . LYS B 1 150 ? 21.547 -35.688 -3.35 1 77.31 150 LYS B N 1
ATOM 4147 C CA . LYS B 1 150 ? 20.406 -35.062 -2.686 1 77.31 150 LYS B CA 1
ATOM 4148 C C . LYS B 1 150 ? 20.781 -34.562 -1.294 1 77.31 150 LYS B C 1
ATOM 4150 O O . LYS B 1 150 ? 19.969 -34.594 -0.373 1 77.31 150 LYS B O 1
ATOM 4155 N N . LYS B 1 151 ? 22.047 -34.25 -1.05 1 84.56 151 LYS B N 1
ATOM 4156 C CA . LYS B 1 151 ? 22.484 -33.781 0.263 1 84.56 151 LYS B CA 1
ATOM 4157 C C . LYS B 1 151 ? 22.688 -32.25 0.276 1 84.56 151 LYS B C 1
ATOM 4159 O O . LYS B 1 151 ? 23.172 -31.703 1.259 1 84.56 151 LYS B O 1
ATOM 4164 N N . TYR B 1 152 ? 22.25 -31.672 -0.84 1 93 152 TYR B N 1
ATOM 4165 C CA . TYR B 1 152 ? 22.359 -30.219 -0.87 1 93 152 TYR B CA 1
ATOM 4166 C C . TYR B 1 152 ? 21.031 -29.547 -0.541 1 93 152 TYR B C 1
ATOM 4168 O O . TYR B 1 152 ? 19.969 -30.141 -0.75 1 93 152 TYR B O 1
ATOM 4176 N N . ARG B 1 153 ? 21.141 -28.391 0.169 1 94.06 153 ARG B N 1
ATOM 4177 C CA . ARG B 1 153 ? 19.984 -27.578 0.529 1 94.06 153 ARG B CA 1
ATOM 4178 C C . ARG B 1 153 ? 20.109 -26.172 -0.055 1 94.06 153 ARG B C 1
ATOM 4180 O O . ARG B 1 153 ? 21.172 -25.562 0.016 1 94.06 153 ARG B O 1
ATOM 4187 N N . LEU B 1 154 ? 19 -25.672 -0.636 1 96.5 154 LEU B N 1
ATOM 4188 C CA . LEU B 1 154 ? 19.031 -24.359 -1.27 1 96.5 154 LEU B CA 1
ATOM 4189 C C . LEU B 1 154 ? 18.344 -23.312 -0.395 1 96.5 154 LEU B C 1
ATOM 4191 O O . LEU B 1 154 ? 17.406 -23.625 0.327 1 96.5 154 LEU B O 1
ATOM 4195 N N . ASN B 1 155 ? 18.891 -22.109 -0.439 1 96.5 155 ASN B N 1
ATOM 4196 C CA . ASN B 1 155 ? 18.188 -20.969 0.114 1 96.5 155 ASN B CA 1
ATOM 4197 C C . ASN B 1 155 ? 17.172 -20.391 -0.875 1 96.5 155 ASN B C 1
ATOM 4199 O O . ASN B 1 155 ? 17.391 -19.328 -1.45 1 96.5 155 ASN B O 1
ATOM 4203 N N . SER B 1 156 ? 16.016 -21.078 -1.019 1 96.12 156 SER B N 1
ATOM 4204 C CA . SER B 1 156 ? 15.016 -20.672 -2.01 1 96.12 156 SER B CA 1
ATOM 4205 C C . SER B 1 156 ? 14.5 -19.266 -1.743 1 96.12 156 SER B C 1
ATOM 4207 O O . SER B 1 156 ? 14.172 -18.531 -2.678 1 96.12 156 SER B O 1
ATOM 4209 N N . GLU B 1 157 ? 14.492 -18.797 -0.443 1 94.69 157 GLU B N 1
ATOM 4210 C CA . GLU B 1 157 ? 14.008 -17.469 -0.05 1 94.69 157 GLU B CA 1
ATOM 4211 C C . GLU B 1 157 ? 14.875 -16.375 -0.651 1 94.69 157 GLU B C 1
ATOM 4213 O O . GLU B 1 157 ? 14.398 -15.258 -0.896 1 94.69 157 GLU B O 1
ATOM 4218 N N . ALA B 1 158 ? 16.141 -16.688 -0.894 1 96 158 ALA B N 1
ATOM 4219 C CA . ALA B 1 158 ? 17.062 -15.695 -1.437 1 96 158 ALA B CA 1
ATOM 4220 C C . ALA B 1 158 ? 16.625 -15.219 -2.816 1 96 158 ALA B C 1
ATOM 4222 O O . ALA B 1 158 ? 16.922 -14.094 -3.221 1 96 158 ALA B O 1
ATOM 4223 N N . PHE B 1 159 ? 15.859 -16.047 -3.492 1 97.06 159 PHE B N 1
ATOM 4224 C CA . PHE B 1 159 ? 15.469 -15.766 -4.867 1 97.06 159 PHE B CA 1
ATOM 4225 C C . PHE B 1 159 ? 14.219 -14.898 -4.906 1 97.06 159 PHE B C 1
ATOM 4227 O O . PHE B 1 159 ? 13.773 -14.492 -5.98 1 97.06 159 PHE B O 1
ATOM 4234 N N . THR B 1 160 ? 13.633 -14.555 -3.773 1 94.38 160 THR B N 1
ATOM 4235 C CA . THR B 1 160 ? 12.398 -13.773 -3.73 1 94.38 160 THR B CA 1
ATOM 4236 C C . THR B 1 160 ? 12.711 -12.289 -3.545 1 94.38 160 THR B C 1
ATOM 4238 O O . THR B 1 160 ? 11.805 -11.453 -3.594 1 94.38 160 THR B O 1
ATOM 4241 N N . GLN B 1 161 ? 13.938 -11.945 -3.361 1 90.31 161 GLN B N 1
ATOM 4242 C CA . GLN B 1 161 ? 14.312 -10.555 -3.1 1 90.31 161 GLN B CA 1
ATOM 4243 C C . GLN B 1 161 ? 14.227 -9.719 -4.367 1 90.31 161 GLN B C 1
ATOM 4245 O O . GLN B 1 161 ? 14.758 -10.102 -5.41 1 90.31 161 GLN B O 1
ATOM 4250 N N . HIS B 1 162 ? 13.523 -8.641 -4.32 1 88 162 HIS B N 1
ATOM 4251 C CA . HIS B 1 162 ? 13.469 -7.664 -5.406 1 88 162 HIS B CA 1
ATOM 4252 C C . HIS B 1 162 ? 13.109 -6.277 -4.883 1 88 162 HIS B C 1
ATOM 4254 O O . HIS B 1 162 ? 12.406 -6.152 -3.873 1 88 162 HIS B O 1
ATOM 4260 N N . SER B 1 163 ? 13.531 -5.242 -5.5 1 81.12 163 SER B N 1
ATOM 4261 C CA . SER B 1 163 ? 13.273 -3.861 -5.094 1 81.12 163 SER B CA 1
ATOM 4262 C C . SER B 1 163 ? 12.352 -3.156 -6.082 1 81.12 163 SER B C 1
ATOM 4264 O O . SER B 1 163 ? 12.172 -1.939 -6.012 1 81.12 163 SER B O 1
ATOM 4266 N N . TYR B 1 164 ? 11.812 -3.844 -7.016 1 83.94 164 TYR B N 1
ATOM 4267 C CA . TYR B 1 164 ? 10.961 -3.287 -8.055 1 83.94 164 TYR B CA 1
ATOM 4268 C C . TYR B 1 164 ? 9.578 -3.934 -8.039 1 83.94 164 TYR B C 1
ATOM 4270 O O . TYR B 1 164 ? 9.398 -5.012 -7.473 1 83.94 164 TYR B O 1
ATOM 4278 N N . ASN B 1 165 ? 8.633 -3.273 -8.602 1 87.75 165 ASN B N 1
ATOM 4279 C CA . ASN B 1 165 ? 7.324 -3.865 -8.844 1 87.75 165 ASN B CA 1
ATOM 4280 C C . ASN B 1 165 ? 7.348 -4.789 -10.062 1 87.75 165 ASN B C 1
ATOM 4282 O O . ASN B 1 165 ? 8.148 -4.602 -10.977 1 87.75 165 ASN B O 1
ATOM 4286 N N . PHE B 1 166 ? 6.543 -5.777 -9.961 1 94 166 PHE B N 1
ATOM 4287 C CA . PHE B 1 166 ? 6.465 -6.699 -11.094 1 94 166 PHE B CA 1
ATOM 4288 C C . PHE B 1 166 ? 5.688 -6.082 -12.242 1 94 166 PHE B C 1
ATOM 4290 O O . PHE B 1 166 ? 4.512 -5.746 -12.094 1 94 166 PHE B O 1
ATOM 4297 N N . ARG B 1 167 ? 6.426 -5.855 -13.32 1 93.69 167 ARG B N 1
ATOM 4298 C CA . ARG B 1 167 ? 5.957 -5.406 -14.633 1 93.69 167 ARG B CA 1
ATOM 4299 C C . ARG B 1 167 ? 6.422 -6.352 -15.734 1 93.69 167 ARG B C 1
ATOM 4301 O O . ARG B 1 167 ? 7.117 -7.332 -15.461 1 93.69 167 ARG B O 1
ATOM 4308 N N . GLY B 1 168 ? 6.051 -6.109 -16.938 1 91.19 168 GLY B N 1
ATOM 4309 C CA . GLY B 1 168 ? 6.488 -6.965 -18.016 1 91.19 168 GLY B CA 1
ATOM 4310 C C . GLY B 1 168 ? 7.992 -7.184 -18.047 1 91.19 168 GLY B C 1
ATOM 4311 O O . GLY B 1 168 ? 8.461 -8.32 -17.984 1 91.19 168 GLY B O 1
ATOM 4312 N N . LYS B 1 169 ? 8.711 -6.16 -17.938 1 89.88 169 LYS B N 1
ATOM 4313 C CA . LYS B 1 169 ? 10.172 -6.227 -18.031 1 89.88 169 LYS B CA 1
ATOM 4314 C C . LYS B 1 169 ? 10.773 -6.848 -16.766 1 89.88 169 LYS B C 1
ATOM 4316 O O . LYS B 1 169 ? 11.648 -7.715 -16.859 1 89.88 169 LYS B O 1
ATOM 4321 N N . SER B 1 170 ? 10.266 -6.469 -15.703 1 94.38 170 SER B N 1
ATOM 4322 C CA . SER B 1 170 ? 10.859 -6.934 -14.453 1 94.38 170 SER B CA 1
ATOM 4323 C C . SER B 1 170 ? 10.531 -8.398 -14.195 1 94.38 170 SER B C 1
ATOM 4325 O O . SER B 1 170 ? 11.297 -9.109 -13.539 1 94.38 170 SER B O 1
ATOM 4327 N N . LEU B 1 171 ? 9.438 -8.922 -14.758 1 95.5 171 LEU B N 1
ATOM 4328 C CA . LEU B 1 171 ? 9.117 -10.344 -14.672 1 95.5 171 LEU B CA 1
ATOM 4329 C C . LEU B 1 171 ? 10.203 -11.188 -15.328 1 95.5 171 LEU B C 1
ATOM 4331 O O . LEU B 1 171 ? 10.633 -12.203 -14.773 1 95.5 171 LEU B O 1
ATOM 4335 N N . ASN B 1 172 ? 10.633 -10.695 -16.453 1 95 172 ASN B N 1
ATOM 4336 C CA . ASN B 1 172 ? 11.695 -11.406 -17.172 1 95 172 ASN B CA 1
ATOM 4337 C C . ASN B 1 172 ? 12.977 -11.484 -16.359 1 95 172 ASN B C 1
ATOM 4339 O O . ASN B 1 172 ? 13.609 -12.531 -16.281 1 95 172 ASN B O 1
ATOM 4343 N N . GLU B 1 173 ? 13.266 -10.352 -15.766 1 94.81 173 GLU B N 1
ATOM 4344 C CA . GLU B 1 173 ? 14.492 -10.289 -14.969 1 94.81 173 GLU B CA 1
ATOM 4345 C C . GLU B 1 173 ? 14.398 -11.203 -13.75 1 94.81 173 GLU B C 1
ATOM 4347 O O . GLU B 1 173 ? 15.375 -11.867 -13.391 1 94.81 173 GLU B O 1
ATOM 4352 N N . PHE B 1 174 ? 13.273 -11.25 -13.211 1 96.56 174 PHE B N 1
ATOM 4353 C CA . PHE B 1 174 ? 13.055 -12.031 -12 1 96.56 174 PHE B CA 1
ATOM 4354 C C . PHE B 1 174 ? 13.188 -13.523 -12.289 1 96.56 174 PHE B C 1
ATOM 4356 O O . PHE B 1 174 ? 13.93 -14.234 -11.602 1 96.56 174 PHE B O 1
ATOM 4363 N N . PHE B 1 175 ? 12.609 -14.023 -13.359 1 97.25 175 PHE B N 1
ATOM 4364 C CA . PHE B 1 175 ? 12.602 -15.453 -13.664 1 97.25 175 PHE B CA 1
ATOM 4365 C C . PHE B 1 175 ? 13.906 -15.883 -14.32 1 97.25 175 PHE B C 1
ATOM 4367 O O . PHE B 1 175 ? 14.273 -17.062 -14.281 1 97.25 175 PHE B O 1
ATOM 4374 N N . LYS B 1 176 ? 14.594 -14.93 -14.828 1 96.19 176 LYS B N 1
ATOM 4375 C CA . LYS B 1 176 ? 15.914 -15.219 -15.383 1 96.19 176 LYS B CA 1
ATOM 4376 C C . LYS B 1 176 ? 16.859 -15.75 -14.305 1 96.19 176 LYS B C 1
ATOM 4378 O O . LYS B 1 176 ? 17.75 -16.531 -14.586 1 96.19 176 LYS B O 1
ATOM 4383 N N . THR B 1 177 ? 16.609 -15.375 -13.109 1 96.44 177 THR B N 1
ATOM 4384 C CA . THR B 1 177 ? 17.469 -15.758 -12 1 96.44 177 THR B CA 1
ATOM 4385 C C . THR B 1 177 ? 17.453 -17.266 -11.797 1 96.44 177 THR B C 1
ATOM 4387 O O . THR B 1 177 ? 18.375 -17.844 -11.219 1 96.44 177 THR B O 1
ATOM 4390 N N . VAL B 1 178 ? 16.375 -17.938 -12.352 1 96.88 178 VAL B N 1
ATOM 4391 C CA . VAL B 1 178 ? 16.297 -19.391 -12.172 1 96.88 178 VAL B CA 1
ATOM 4392 C C . VAL B 1 178 ? 16.422 -20.078 -13.523 1 96.88 178 VAL B C 1
ATOM 4394 O O . VAL B 1 178 ? 16.078 -21.266 -13.648 1 96.88 178 VAL B O 1
ATOM 4397 N N . GLY B 1 179 ? 16.797 -19.328 -14.5 1 95.25 179 GLY B N 1
ATOM 4398 C CA . GLY B 1 179 ? 17.109 -19.938 -15.781 1 95.25 179 GLY B CA 1
ATOM 4399 C C . GLY B 1 179 ? 15.984 -19.828 -16.797 1 95.25 179 GLY B C 1
ATOM 4400 O O . GLY B 1 179 ? 16.047 -20.438 -17.859 1 95.25 179 GLY B O 1
ATOM 4401 N N . ILE B 1 180 ? 14.945 -19.203 -16.531 1 94.94 180 ILE B N 1
ATOM 4402 C CA . ILE B 1 180 ? 13.844 -19 -17.453 1 94.94 180 ILE B CA 1
ATOM 4403 C C . ILE B 1 180 ? 13.984 -17.625 -18.125 1 94.94 180 ILE B C 1
ATOM 4405 O O . ILE B 1 180 ? 13.484 -16.625 -17.609 1 94.94 180 ILE B O 1
ATOM 4409 N N . SER B 1 181 ? 14.672 -17.844 -19.25 1 89.19 181 SER B N 1
ATOM 4410 C CA . SER B 1 181 ? 14.953 -16.609 -19.969 1 89.19 181 SER B CA 1
ATOM 4411 C C . SER B 1 181 ? 13.82 -16.266 -20.938 1 89.19 181 SER B C 1
ATOM 4413 O O . SER B 1 181 ? 13.141 -17.156 -21.453 1 89.19 181 SER B O 1
ATOM 4415 N N . ASN B 1 182 ? 13.211 -15.172 -20.906 1 90.56 182 ASN B N 1
ATOM 4416 C CA . ASN B 1 182 ? 12.258 -14.648 -21.875 1 90.56 182 ASN B CA 1
ATOM 4417 C C . ASN B 1 182 ? 10.828 -15.039 -21.516 1 90.56 182 ASN B C 1
ATOM 4419 O O . ASN B 1 182 ? 10.039 -15.414 -22.391 1 90.56 182 ASN B O 1
ATOM 4423 N N . LEU B 1 183 ? 10.578 -15.141 -20.297 1 93.38 183 LEU B N 1
ATOM 4424 C CA . LEU B 1 183 ? 9.266 -15.539 -19.812 1 93.38 183 LEU B CA 1
ATOM 4425 C C . LEU B 1 183 ? 8.156 -14.836 -20.594 1 93.38 183 LEU B C 1
ATOM 4427 O O . LEU B 1 183 ? 7.211 -15.484 -21.047 1 93.38 183 LEU B O 1
ATOM 4431 N N . THR B 1 184 ? 8.266 -13.547 -20.812 1 92.94 184 THR B N 1
ATOM 4432 C CA . THR B 1 184 ? 7.215 -12.766 -21.453 1 92.94 184 THR B CA 1
ATOM 4433 C C . THR B 1 184 ? 7.051 -13.164 -22.906 1 92.94 184 THR B C 1
ATOM 4435 O O . THR B 1 184 ? 5.934 -13.227 -23.422 1 92.94 184 THR B O 1
ATOM 4438 N N . SER B 1 185 ? 8.164 -13.461 -23.562 1 91.88 185 SER B N 1
ATOM 4439 C CA . SER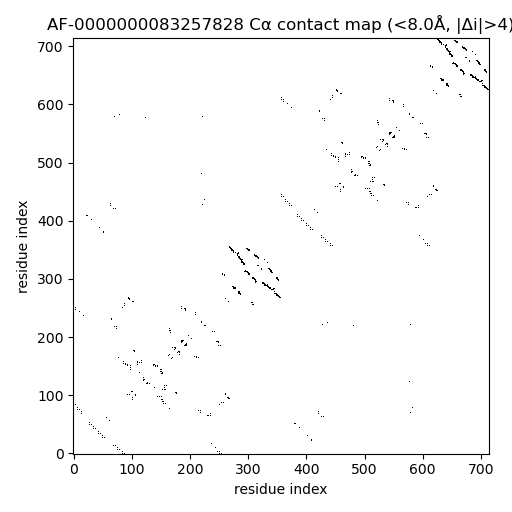 B 1 185 ? 8.109 -13.922 -24.938 1 91.88 185 SER B CA 1
ATOM 4440 C C . SER B 1 185 ? 7.438 -15.289 -25.047 1 91.88 185 SER B C 1
ATOM 4442 O O . SER B 1 185 ? 6.668 -15.539 -25.969 1 91.88 185 SER B O 1
ATOM 4444 N N . LEU B 1 186 ? 7.742 -16.141 -24.125 1 91.44 186 LEU B N 1
ATOM 4445 C CA . LEU B 1 186 ? 7.137 -17.469 -24.094 1 91.44 186 LEU B CA 1
ATOM 4446 C C . LEU B 1 186 ? 5.633 -17.375 -23.859 1 91.44 186 LEU B C 1
ATOM 4448 O O . LEU B 1 186 ? 4.859 -18.125 -24.438 1 91.44 186 LEU B O 1
ATOM 4452 N N . LEU B 1 187 ? 5.262 -16.438 -23.062 1 92.75 187 LEU B N 1
ATOM 4453 C CA . LEU B 1 187 ? 3.846 -16.234 -22.781 1 92.75 187 LEU B CA 1
ATOM 4454 C C . LEU B 1 187 ? 3.107 -15.727 -24.016 1 92.75 187 LEU B C 1
ATOM 4456 O O . LEU B 1 187 ? 1.966 -16.109 -24.266 1 92.75 187 LEU B O 1
ATOM 4460 N N . LYS B 1 188 ? 3.754 -14.898 -24.766 1 88.88 188 LYS B N 1
ATOM 4461 C CA . LYS B 1 188 ? 3.17 -14.305 -25.969 1 88.88 188 LYS B CA 1
ATOM 4462 C C . LYS B 1 188 ? 3.051 -15.344 -27.078 1 88.88 188 LYS B C 1
ATOM 4464 O O . LYS B 1 188 ? 2.105 -15.305 -27.875 1 88.88 188 LYS B O 1
ATOM 4469 N N . GLN B 1 189 ? 4.035 -16.125 -27.203 1 80 189 GLN B N 1
ATOM 4470 C CA . GLN B 1 189 ? 4.137 -17.047 -28.328 1 80 189 GLN B CA 1
ATOM 4471 C C . GLN B 1 189 ? 3.32 -18.312 -28.094 1 80 189 GLN B C 1
ATOM 4473 O O . GLN B 1 189 ? 2.783 -18.906 -29.031 1 80 189 GLN B O 1
ATOM 4478 N N . SER B 1 190 ? 3.271 -18.641 -26.922 1 66.88 190 SER B N 1
ATOM 4479 C CA . SER B 1 190 ? 2.605 -19.891 -26.625 1 66.88 190 SER B CA 1
ATOM 4480 C C . SER B 1 190 ? 1.121 -19.828 -26.953 1 66.88 190 SER B C 1
ATOM 4482 O O . SER B 1 190 ? 0.483 -18.797 -26.797 1 66.88 190 SER B O 1
ATOM 4484 N N . ASN B 1 191 ? 0.753 -20.516 -27.969 1 66.44 191 ASN B N 1
ATOM 4485 C CA . ASN B 1 191 ? -0.678 -20.641 -28.234 1 66.44 191 ASN B CA 1
ATOM 4486 C C . ASN B 1 191 ? -1.425 -21.125 -26.984 1 66.44 191 ASN B C 1
ATOM 4488 O O . ASN B 1 191 ? -2.461 -21.781 -27.094 1 66.44 191 ASN B O 1
ATOM 4492 N N . GLY B 1 192 ? -0.873 -20.766 -25.922 1 74.81 192 GLY B N 1
ATOM 4493 C CA . GLY B 1 192 ? -1.425 -21.266 -24.672 1 74.81 192 GLY B CA 1
ATOM 4494 C C . GLY B 1 192 ? -2.604 -20.453 -24.172 1 74.81 192 GLY B C 1
ATOM 4495 O O . GLY B 1 192 ? -3.287 -19.797 -24.953 1 74.81 192 GLY B O 1
ATOM 4496 N N . THR B 1 193 ? -2.932 -20.672 -23.031 1 79.94 193 THR B N 1
ATOM 4497 C CA . THR B 1 193 ? -4.109 -20.156 -22.344 1 79.94 193 THR B CA 1
ATOM 4498 C C . THR B 1 193 ? -4.109 -18.625 -22.344 1 79.94 193 THR B C 1
ATOM 4500 O O . THR B 1 193 ? -5.148 -18 -22.562 1 79.94 193 THR B O 1
ATOM 4503 N N . PHE B 1 194 ? -2.924 -17.984 -22.281 1 89.88 194 PHE B N 1
ATOM 4504 C CA . PHE B 1 194 ? -2.848 -16.531 -22.188 1 89.88 194 PHE B CA 1
ATOM 4505 C C . PHE B 1 194 ? -3.164 -15.883 -23.531 1 89.88 194 PHE B C 1
ATOM 4507 O O . PHE B 1 194 ? -3.922 -14.914 -23.609 1 89.88 194 PHE B O 1
ATOM 4514 N N . ARG B 1 195 ? -2.637 -16.484 -24.547 1 88.56 195 ARG B N 1
ATOM 4515 C CA . ARG B 1 195 ? -2.889 -15.984 -25.891 1 88.56 195 ARG B CA 1
ATOM 4516 C C . ARG B 1 195 ? -4.363 -16.109 -26.25 1 88.56 195 ARG B C 1
ATOM 4518 O O . ARG B 1 195 ? -4.945 -15.188 -26.828 1 88.56 195 ARG B O 1
ATOM 4525 N N . LYS B 1 196 ? -4.891 -17.219 -25.969 1 89.19 196 LYS B N 1
ATOM 4526 C CA . LYS B 1 196 ? -6.316 -17.422 -26.219 1 89.19 196 LYS B CA 1
ATOM 4527 C C . LYS B 1 196 ? -7.16 -16.391 -25.484 1 89.19 196 LYS B C 1
ATOM 4529 O O . LYS B 1 196 ? -8.117 -15.852 -26.047 1 89.19 196 LYS B O 1
ATOM 4534 N N . TYR B 1 197 ? -6.777 -16.141 -24.328 1 92.88 197 TYR B N 1
ATOM 4535 C CA . TYR B 1 197 ? -7.477 -15.133 -23.531 1 92.88 197 TYR B CA 1
ATOM 4536 C C . TYR B 1 197 ? -7.355 -13.758 -24.172 1 92.88 197 TYR B C 1
ATOM 4538 O O . TYR B 1 197 ? -8.352 -13.047 -24.328 1 92.88 197 TYR B O 1
ATOM 4546 N N . LEU B 1 198 ? -6.164 -13.406 -24.562 1 94 198 LEU B N 1
ATOM 4547 C CA . LEU B 1 198 ? -5.926 -12.109 -25.172 1 94 198 LEU B CA 1
ATOM 4548 C C . LEU B 1 198 ? -6.758 -11.945 -26.438 1 94 198 LEU B C 1
ATOM 4550 O O . LEU B 1 198 ? -7.324 -10.875 -26.688 1 94 198 LEU B O 1
ATOM 4554 N N . ASP B 1 199 ? -6.863 -12.977 -27.172 1 91.94 199 ASP B N 1
ATOM 4555 C CA . ASP B 1 199 ? -7.656 -12.961 -28.391 1 91.94 199 ASP B CA 1
ATOM 4556 C C . ASP B 1 199 ? -9.141 -12.766 -28.094 1 91.94 199 ASP B C 1
ATOM 4558 O O . ASP B 1 199 ? -9.828 -12.016 -28.781 1 91.94 199 ASP B O 1
ATOM 4562 N N . GLU B 1 200 ? -9.531 -13.461 -27.094 1 92.06 200 GLU B N 1
ATOM 4563 C CA . GLU B 1 200 ? -10.938 -13.398 -26.703 1 92.06 200 GLU B CA 1
ATOM 4564 C C . GLU B 1 200 ? -11.344 -11.977 -26.328 1 92.06 200 GLU B C 1
ATOM 4566 O O . GLU B 1 200 ? -12.445 -11.539 -26.641 1 92.06 200 GLU B O 1
ATOM 4571 N N . ILE B 1 201 ? -10.438 -11.25 -25.672 1 92.56 201 ILE B N 1
ATOM 4572 C CA . ILE B 1 201 ? -10.797 -9.922 -25.188 1 92.56 201 ILE B CA 1
ATOM 4573 C C . ILE B 1 201 ? -10.242 -8.859 -26.141 1 92.56 201 ILE B C 1
ATOM 4575 O O . ILE B 1 201 ? -10.289 -7.668 -25.828 1 92.56 201 ILE B O 1
ATOM 4579 N N . GLU B 1 202 ? -9.602 -9.242 -27.172 1 92.12 202 GLU B N 1
ATOM 4580 C CA . GLU B 1 202 ? -9.141 -8.383 -28.266 1 92.12 202 GLU B CA 1
ATOM 4581 C C . GLU B 1 202 ? -8.047 -7.43 -27.797 1 92.12 202 GLU B C 1
ATOM 4583 O O . GLU B 1 202 ? -8.086 -6.234 -28.078 1 92.12 202 GLU B O 1
ATOM 4588 N N . ILE B 1 203 ? -7.152 -7.91 -27.016 1 93.12 203 ILE B N 1
ATOM 4589 C CA . ILE B 1 203 ? -5.957 -7.16 -26.641 1 93.12 203 ILE B CA 1
ATOM 4590 C C . ILE B 1 203 ? -4.785 -7.586 -27.516 1 93.12 203 ILE B C 1
ATOM 4592 O O . ILE B 1 203 ? -4.449 -8.773 -27.594 1 93.12 203 ILE B O 1
ATOM 4596 N N . PRO B 1 204 ? -4.234 -6.59 -28.188 1 93.38 204 PRO B N 1
ATOM 4597 C CA . PRO B 1 204 ? -3.061 -6.93 -29 1 93.38 204 PRO B CA 1
ATOM 4598 C C . PRO B 1 204 ? -1.905 -7.477 -28.156 1 93.38 204 PRO B C 1
ATOM 4600 O O . PRO B 1 204 ? -1.664 -7.008 -27.047 1 93.38 204 PRO B O 1
ATOM 4603 N N . VAL B 1 205 ? -1.213 -8.438 -28.734 1 91.31 205 VAL B N 1
ATOM 4604 C CA . VAL B 1 205 ? -0.118 -9.117 -28.047 1 91.31 205 VAL B CA 1
ATOM 4605 C C . VAL B 1 205 ? 0.961 -8.102 -27.672 1 91.31 205 VAL B C 1
ATOM 4607 O O . VAL B 1 205 ? 1.607 -8.234 -26.625 1 91.31 205 VAL B O 1
ATOM 4610 N N . GLU B 1 206 ? 1.144 -7.051 -28.438 1 90.69 206 GLU B N 1
ATOM 4611 C CA . GLU B 1 206 ? 2.164 -6.035 -28.203 1 90.69 206 GLU B CA 1
ATOM 4612 C C . GLU B 1 206 ? 1.877 -5.258 -26.922 1 90.69 206 GLU B C 1
ATOM 4614 O O . GLU B 1 206 ? 2.793 -4.715 -26.297 1 90.69 206 GLU B O 1
ATOM 4619 N N . ASN B 1 207 ? 0.644 -5.301 -26.484 1 93.38 207 ASN B N 1
ATOM 4620 C CA . ASN B 1 207 ? 0.224 -4.531 -25.312 1 93.38 207 ASN B CA 1
ATOM 4621 C C . ASN B 1 207 ? -0.19 -5.441 -24.172 1 93.38 207 ASN B C 1
ATOM 4623 O O . ASN B 1 207 ? -0.829 -4.992 -23.219 1 93.38 207 ASN B O 1
ATOM 4627 N N . CYS B 1 208 ? 0.161 -6.688 -24.234 1 94.12 208 CYS B N 1
ATOM 4628 C CA . CYS B 1 208 ? -0.453 -7.688 -23.375 1 94.12 208 CYS B CA 1
ATOM 4629 C C . CYS B 1 208 ? -0.032 -7.488 -21.922 1 94.12 208 CYS B C 1
ATOM 4631 O O . CYS B 1 208 ? -0.664 -8.023 -21 1 94.12 208 CYS B O 1
ATOM 4633 N N . PHE B 1 209 ? 0.994 -6.637 -21.656 1 96.12 209 PHE B N 1
ATOM 4634 C CA . PHE B 1 209 ? 1.409 -6.465 -20.266 1 96.12 209 PHE B CA 1
ATOM 4635 C C . PHE B 1 209 ? 1.04 -5.078 -19.75 1 96.12 209 PHE B C 1
ATOM 4637 O O . PHE B 1 209 ? 1.387 -4.711 -18.625 1 96.12 209 PHE B O 1
ATOM 4644 N N . ASP B 1 210 ? 0.291 -4.34 -20.547 1 96.38 210 ASP B N 1
ATOM 4645 C CA . ASP B 1 210 ? -0.091 -2.982 -20.172 1 96.38 210 ASP B CA 1
ATOM 4646 C C . ASP B 1 210 ? -0.953 -2.984 -18.906 1 96.38 210 ASP B C 1
ATOM 4648 O O . ASP B 1 210 ? -0.817 -2.104 -18.062 1 96.38 210 ASP B O 1
ATOM 4652 N N . ILE B 1 211 ? -1.807 -3.936 -18.812 1 96.81 211 ILE B N 1
ATOM 4653 C CA . ILE B 1 211 ? -2.701 -4.016 -17.656 1 96.81 211 ILE B CA 1
ATOM 4654 C C . ILE B 1 211 ? -1.892 -4.293 -16.391 1 96.81 211 ILE B C 1
ATOM 4656 O O . ILE B 1 211 ? -2.139 -3.695 -15.352 1 96.81 211 ILE B O 1
ATOM 4660 N N . LEU B 1 212 ? -0.914 -5.18 -16.531 1 97.62 212 LEU B N 1
ATOM 4661 C CA . LEU B 1 212 ? -0.038 -5.461 -15.406 1 97.62 212 LEU B CA 1
ATOM 4662 C C . LEU B 1 212 ? 0.748 -4.219 -15 1 97.62 212 LEU B C 1
ATOM 4664 O O . LEU B 1 212 ? 0.85 -3.898 -13.812 1 97.62 212 LEU B O 1
ATOM 4668 N N . ASP B 1 213 ? 1.276 -3.559 -15.992 1 96.88 213 ASP B N 1
ATOM 4669 C CA . ASP B 1 213 ? 2.059 -2.354 -15.734 1 96.88 213 ASP B CA 1
ATOM 4670 C C . ASP B 1 213 ? 1.202 -1.271 -15.078 1 96.88 213 ASP B C 1
ATOM 4672 O O . ASP B 1 213 ? 1.651 -0.593 -14.156 1 96.88 213 ASP B O 1
ATOM 4676 N N . ASP B 1 214 ? 0.011 -1.164 -15.547 1 96.44 214 ASP B N 1
ATOM 4677 C CA . ASP B 1 214 ? -0.903 -0.177 -14.977 1 96.44 214 ASP B CA 1
ATOM 4678 C C . ASP B 1 214 ? -1.276 -0.536 -13.539 1 96.44 214 ASP B C 1
ATOM 4680 O O . ASP B 1 214 ? -1.367 0.342 -12.68 1 96.44 214 ASP B O 1
ATOM 4684 N N . LEU B 1 215 ? -1.544 -1.807 -13.289 1 96.69 215 LEU B N 1
ATOM 4685 C CA . LEU B 1 215 ? -1.848 -2.268 -11.945 1 96.69 215 LEU B CA 1
ATOM 4686 C C . LEU B 1 215 ? -0.71 -1.931 -10.984 1 96.69 215 LEU B C 1
ATOM 4688 O O . LEU B 1 215 ? -0.95 -1.455 -9.867 1 96.69 215 LEU B O 1
ATOM 4692 N N . ALA B 1 216 ? 0.522 -2.174 -11.43 1 95 216 ALA B N 1
ATOM 4693 C CA . ALA B 1 216 ? 1.702 -1.879 -10.617 1 95 216 ALA B CA 1
ATOM 4694 C C . ALA B 1 216 ? 1.817 -0.383 -10.344 1 95 216 ALA B C 1
ATOM 4696 O O . ALA B 1 216 ? 2.133 0.025 -9.227 1 95 216 ALA B O 1
ATOM 4697 N N . GLU B 1 217 ? 1.544 0.378 -11.336 1 92.44 217 GLU B N 1
ATOM 4698 C CA . GLU B 1 217 ? 1.61 1.829 -11.195 1 92.44 217 GLU B CA 1
ATOM 4699 C C . GLU B 1 217 ? 0.56 2.334 -10.211 1 92.44 217 GLU B C 1
ATOM 4701 O O . GLU B 1 217 ? 0.854 3.178 -9.359 1 92.44 217 GLU B O 1
ATOM 4706 N N . ARG B 1 218 ? -0.608 1.889 -10.328 1 92.88 218 ARG B N 1
ATOM 4707 C CA . ARG B 1 218 ? -1.691 2.291 -9.438 1 92.88 218 ARG B CA 1
ATOM 4708 C C . ARG B 1 218 ? -1.392 1.895 -7.996 1 92.88 218 ARG B C 1
ATOM 4710 O O . ARG B 1 218 ? -1.589 2.688 -7.074 1 92.88 218 ARG B O 1
ATOM 4717 N N . ARG B 1 219 ? -0.936 0.678 -7.828 1 92 219 ARG B N 1
ATOM 4718 C CA . ARG B 1 219 ? -0.576 0.218 -6.492 1 92 219 ARG B CA 1
ATOM 4719 C C . ARG B 1 219 ? 0.491 1.114 -5.871 1 92 219 ARG B C 1
ATOM 4721 O O . ARG B 1 219 ? 0.431 1.429 -4.684 1 92 219 ARG B O 1
ATOM 4728 N N . ASN B 1 220 ? 1.46 1.578 -6.641 1 87.12 220 ASN B N 1
ATOM 4729 C CA . ASN B 1 220 ? 2.525 2.461 -6.176 1 87.12 220 ASN B CA 1
ATOM 4730 C C . ASN B 1 220 ? 1.98 3.82 -5.746 1 87.12 220 ASN B C 1
ATOM 4732 O O . ASN B 1 220 ? 2.367 4.344 -4.699 1 87.12 220 ASN B O 1
ATOM 4736 N N . ARG B 1 221 ? 1.08 4.297 -6.535 1 87.38 221 ARG B N 1
ATOM 4737 C CA . ARG B 1 221 ? 0.488 5.594 -6.223 1 87.38 221 ARG B CA 1
ATOM 4738 C C . ARG B 1 221 ? -0.3 5.535 -4.918 1 87.38 221 ARG B C 1
ATOM 4740 O O . ARG B 1 221 ? -0.177 6.426 -4.07 1 87.38 221 ARG B O 1
ATOM 4747 N N . ILE B 1 222 ? -1.012 4.465 -4.758 1 89 222 ILE B N 1
ATOM 4748 C CA . ILE B 1 222 ? -1.834 4.289 -3.564 1 89 222 ILE B CA 1
ATOM 4749 C C . ILE B 1 222 ? -0.938 4.141 -2.336 1 89 222 ILE B C 1
ATOM 4751 O O . ILE B 1 222 ? -1.168 4.785 -1.31 1 89 222 ILE B O 1
ATOM 4755 N N . SER B 1 223 ? 0.068 3.354 -2.48 1 83.94 223 SER B N 1
ATOM 4756 C CA . SER B 1 223 ? 0.938 3.033 -1.353 1 83.94 223 SER B CA 1
ATOM 4757 C C . SER B 1 223 ? 1.719 4.258 -0.891 1 83.94 223 SER B C 1
ATOM 4759 O O . SER B 1 223 ? 2.141 4.332 0.265 1 83.94 223 SER B O 1
ATOM 4761 N N . HIS B 1 224 ? 1.812 5.207 -1.726 1 77.56 224 HIS B N 1
ATOM 4762 C CA . HIS B 1 224 ? 2.572 6.406 -1.383 1 77.56 224 HIS B CA 1
ATOM 4763 C C . HIS B 1 224 ? 1.647 7.562 -1.025 1 77.56 224 HIS B C 1
ATOM 4765 O O . HIS B 1 224 ? 2.084 8.711 -0.961 1 77.56 224 HIS B O 1
ATOM 4771 N N . GLY B 1 225 ? 0.357 7.207 -0.863 1 73 225 GLY B N 1
ATOM 4772 C CA . GLY B 1 225 ? -0.593 8.172 -0.332 1 73 225 GLY B CA 1
ATOM 4773 C C . GLY B 1 225 ? -1.002 9.227 -1.343 1 73 225 GLY B C 1
ATOM 4774 O O . GLY B 1 225 ? -1.451 10.312 -0.968 1 73 225 GLY B O 1
ATOM 4775 N N . ALA B 1 226 ? -0.747 8.891 -2.594 1 72 226 ALA B N 1
ATOM 4776 C CA . ALA B 1 226 ? -1.125 9.852 -3.627 1 72 226 ALA B CA 1
ATOM 4777 C C . ALA B 1 226 ? -2.643 9.93 -3.775 1 72 226 ALA B C 1
ATOM 4779 O O . ALA B 1 226 ? -3.344 8.945 -3.559 1 72 226 ALA B O 1
ATOM 4780 N N . GLU B 1 227 ? -3.094 11.172 -3.943 1 71.38 227 GLU B N 1
ATOM 4781 C CA . GLU B 1 227 ? -4.52 11.336 -4.211 1 71.38 227 GLU B CA 1
ATOM 4782 C C . GLU B 1 227 ? -4.91 10.672 -5.531 1 71.38 227 GLU B C 1
ATOM 4784 O O . GLU B 1 227 ? -4.262 10.891 -6.555 1 71.38 227 GLU B O 1
ATOM 4789 N N . GLU B 1 228 ? -5.867 9.781 -5.328 1 73.75 228 GLU B N 1
ATOM 4790 C CA . GLU B 1 228 ? -6.289 9.078 -6.535 1 73.75 228 GLU B CA 1
ATOM 4791 C C . GLU B 1 228 ? -7.473 9.773 -7.195 1 73.75 228 GLU B C 1
ATOM 4793 O O . GLU B 1 228 ? -8.578 9.789 -6.648 1 73.75 228 GLU B O 1
ATOM 4798 N N . ASP B 1 229 ? -7.219 10.453 -8.32 1 74.31 229 ASP B N 1
ATOM 4799 C CA . ASP B 1 229 ? -8.297 11.109 -9.055 1 74.31 229 ASP B CA 1
ATOM 4800 C C . ASP B 1 229 ? -8.836 10.203 -10.164 1 74.31 229 ASP B C 1
ATOM 4802 O O . ASP B 1 229 ? -10 10.312 -10.547 1 74.31 229 ASP B O 1
ATOM 4806 N N . ASP B 1 230 ? -8.008 9.383 -10.617 1 83.31 230 ASP B N 1
ATOM 4807 C CA . ASP B 1 230 ? -8.383 8.477 -11.703 1 83.31 230 ASP B CA 1
ATOM 4808 C C . ASP B 1 230 ? -8.594 7.059 -11.18 1 83.31 230 ASP B C 1
ATOM 4810 O O . ASP B 1 230 ? -7.68 6.23 -11.234 1 83.31 230 ASP B O 1
ATOM 4814 N N . ILE B 1 231 ? -9.797 6.75 -10.695 1 90.62 231 ILE B N 1
ATOM 4815 C CA . ILE B 1 231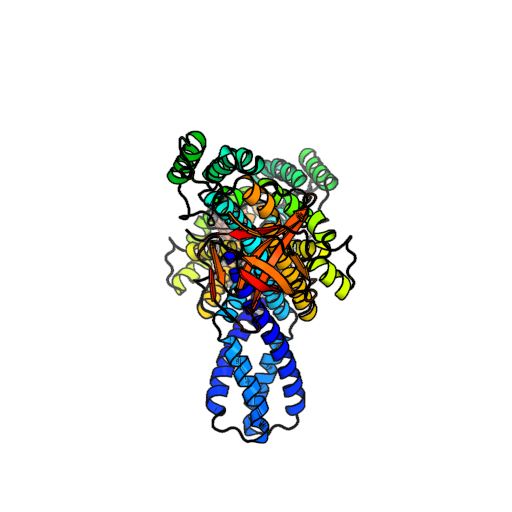 ? -10.062 5.426 -10.148 1 90.62 231 ILE B CA 1
ATOM 4816 C C . ILE B 1 231 ? -10.828 4.59 -11.172 1 90.62 231 ILE B C 1
ATOM 4818 O O . ILE B 1 231 ? -11.617 5.129 -11.953 1 90.62 231 ILE B O 1
ATOM 4822 N N . LEU B 1 232 ? -10.562 3.406 -11.25 1 93 232 LEU B N 1
ATOM 4823 C CA . LEU B 1 232 ? -11.25 2.477 -12.133 1 93 232 LEU B CA 1
ATOM 4824 C C . LEU B 1 232 ? -12.602 2.072 -11.555 1 93 232 LEU B C 1
ATOM 4826 O O . LEU B 1 232 ? -12.727 1.892 -10.336 1 93 232 LEU B O 1
ATOM 4830 N N . GLY B 1 233 ? -13.633 2.012 -12.445 1 91.56 233 GLY B N 1
ATOM 4831 C CA . GLY B 1 233 ? -14.914 1.465 -12.016 1 91.56 233 GLY B CA 1
ATOM 4832 C C . GLY B 1 233 ? -14.852 -0.011 -11.68 1 91.56 233 GLY B C 1
ATOM 4833 O O . GLY B 1 233 ? -13.859 -0.682 -11.984 1 91.56 233 GLY B O 1
ATOM 4834 N N . ILE B 1 234 ? -15.875 -0.539 -11.047 1 91.56 234 ILE B N 1
ATOM 4835 C CA . ILE B 1 234 ? -15.906 -1.898 -10.523 1 91.56 234 ILE B CA 1
ATOM 4836 C C . ILE B 1 234 ? -15.797 -2.9 -11.672 1 91.56 234 ILE B C 1
ATOM 4838 O O . ILE B 1 234 ? -15.188 -3.959 -11.523 1 91.56 234 ILE B O 1
ATOM 4842 N N . ASP B 1 235 ? -16.328 -2.596 -12.82 1 93.5 235 ASP B N 1
ATOM 4843 C CA . ASP B 1 235 ? -16.266 -3.496 -13.969 1 93.5 235 ASP B CA 1
ATOM 4844 C C . ASP B 1 235 ? -14.844 -3.586 -14.516 1 93.5 235 ASP B C 1
ATOM 4846 O O . ASP B 1 235 ? -14.391 -4.668 -14.891 1 93.5 235 ASP B O 1
ATOM 4850 N N . GLU B 1 236 ? -14.266 -2.426 -14.516 1 95.44 236 GLU B N 1
ATOM 4851 C CA . GLU B 1 236 ? -12.875 -2.416 -14.961 1 95.44 236 GLU B CA 1
ATOM 4852 C C . GLU B 1 236 ? -11.984 -3.18 -13.992 1 95.44 236 GLU B C 1
ATOM 4854 O O . GLU B 1 236 ? -11.062 -3.885 -14.406 1 95.44 236 GLU B O 1
ATOM 4859 N N . LEU B 1 237 ? -12.258 -3.08 -12.75 1 96.56 237 LEU B N 1
ATOM 4860 C CA . LEU B 1 237 ? -11.5 -3.805 -11.734 1 96.56 237 LEU B CA 1
ATOM 4861 C C . LEU B 1 237 ? -11.688 -5.312 -11.891 1 96.56 237 LEU B C 1
ATOM 4863 O O . LEU B 1 237 ? -10.742 -6.082 -11.711 1 96.56 237 LEU B O 1
ATOM 4867 N N . SER B 1 238 ? -12.859 -5.691 -12.281 1 96.12 238 SER B N 1
ATOM 4868 C CA . SER B 1 238 ? -13.125 -7.094 -12.57 1 96.12 238 SER B CA 1
ATOM 4869 C C . SER B 1 238 ? -12.305 -7.578 -13.766 1 96.12 238 SER B C 1
ATOM 4871 O O . SER B 1 238 ? -11.836 -8.719 -13.781 1 96.12 238 SER B O 1
ATOM 4873 N N . ARG B 1 239 ? -12.141 -6.723 -14.688 1 95.75 239 ARG B N 1
ATOM 4874 C CA . ARG B 1 239 ? -11.328 -7.055 -15.852 1 95.75 239 ARG B CA 1
ATOM 4875 C C . ARG B 1 239 ? -9.867 -7.246 -15.461 1 95.75 239 ARG B C 1
ATOM 4877 O O . ARG B 1 239 ? -9.195 -8.141 -15.977 1 95.75 239 ARG B O 1
ATOM 4884 N N . TYR B 1 240 ? -9.398 -6.387 -14.555 1 97.44 240 TYR B N 1
ATOM 4885 C CA . TYR B 1 240 ? -8.047 -6.539 -14.047 1 97.44 240 TYR B CA 1
ATOM 4886 C C . TYR B 1 240 ? -7.863 -7.898 -13.375 1 97.44 240 TYR B C 1
ATOM 4888 O O . TYR B 1 240 ? -6.852 -8.57 -13.586 1 97.44 240 TYR B O 1
ATOM 4896 N N . MET B 1 241 ? -8.82 -8.281 -12.633 1 97.19 241 MET B N 1
ATOM 4897 C CA . MET B 1 241 ? -8.781 -9.555 -11.922 1 97.19 241 MET B CA 1
ATOM 4898 C C . MET B 1 241 ? -8.727 -10.719 -12.906 1 97.19 241 MET B C 1
ATOM 4900 O O . MET B 1 241 ? -7.91 -11.633 -12.75 1 97.19 241 MET B O 1
ATOM 4904 N N . ASP B 1 242 ? -9.57 -10.641 -13.898 1 96.44 242 ASP B N 1
ATOM 4905 C CA . ASP B 1 242 ? -9.617 -11.688 -14.914 1 96.44 242 ASP B CA 1
ATOM 4906 C C . ASP B 1 242 ? -8.273 -11.797 -15.641 1 96.44 242 ASP B C 1
ATOM 4908 O O . ASP B 1 242 ? -7.785 -12.898 -15.891 1 96.44 242 ASP B O 1
ATOM 4912 N N . TYR B 1 243 ? -7.77 -10.68 -15.969 1 97.31 243 TYR B N 1
ATOM 4913 C CA . TYR B 1 243 ? -6.477 -10.633 -16.641 1 97.31 243 TYR B CA 1
ATOM 4914 C C . TYR B 1 243 ? -5.387 -11.266 -15.789 1 97.31 243 TYR B C 1
ATOM 4916 O O . TYR B 1 243 ? -4.629 -12.109 -16.266 1 97.31 243 TYR B O 1
ATOM 4924 N N . ILE B 1 244 ? -5.312 -10.883 -14.516 1 97.94 244 ILE B N 1
ATOM 4925 C CA . ILE B 1 244 ? -4.27 -11.367 -13.625 1 97.94 244 ILE B CA 1
ATOM 4926 C C . ILE B 1 244 ? -4.43 -12.875 -13.414 1 97.94 244 ILE B C 1
ATOM 4928 O O . ILE B 1 244 ? -3.445 -13.609 -13.375 1 97.94 244 ILE B O 1
ATOM 4932 N N . ASN B 1 245 ? -5.66 -13.352 -13.32 1 97.25 245 ASN B N 1
ATOM 4933 C CA . ASN B 1 245 ? -5.926 -14.781 -13.188 1 97.25 245 ASN B CA 1
ATOM 4934 C C . ASN B 1 245 ? -5.363 -15.57 -14.367 1 97.25 245 ASN B C 1
ATOM 4936 O O . ASN B 1 245 ? -4.703 -16.594 -14.18 1 97.25 245 ASN B O 1
ATOM 4940 N N . ASN B 1 246 ? -5.625 -15.062 -15.5 1 96 246 ASN B N 1
ATOM 4941 C CA . ASN B 1 246 ? -5.18 -15.766 -16.688 1 96 246 ASN B CA 1
ATOM 4942 C C . ASN B 1 246 ? -3.666 -15.68 -16.859 1 96 246 ASN B C 1
ATOM 4944 O O . ASN B 1 246 ? -3.033 -16.641 -17.312 1 96 246 ASN B O 1
ATOM 4948 N N . LEU B 1 247 ? -3.119 -14.547 -16.516 1 96.56 247 LEU B N 1
ATOM 4949 C CA . LEU B 1 247 ? -1.668 -14.398 -16.547 1 96.56 247 LEU B CA 1
ATOM 4950 C C . LEU B 1 247 ? -0.996 -15.383 -15.602 1 96.56 247 LEU B C 1
ATOM 4952 O O . LEU B 1 247 ? -0.067 -16.094 -15.992 1 96.56 247 LEU B O 1
ATOM 4956 N N . VAL B 1 248 ? -1.489 -15.469 -14.398 1 97.12 248 VAL B N 1
ATOM 4957 C CA . VAL B 1 248 ? -0.917 -16.328 -13.375 1 97.12 248 VAL B CA 1
ATOM 4958 C C . VAL B 1 248 ? -1.049 -17.797 -13.789 1 97.12 248 VAL B C 1
ATOM 4960 O O . VAL B 1 248 ? -0.096 -18.562 -13.672 1 97.12 248 VAL B O 1
ATOM 4963 N N . LYS B 1 249 ? -2.191 -18.172 -14.305 1 94.88 249 LYS B N 1
ATOM 4964 C CA . LYS B 1 249 ? -2.393 -19.531 -14.797 1 94.88 249 LYS B CA 1
ATOM 4965 C C . LYS B 1 249 ? -1.382 -19.875 -15.883 1 94.88 249 LYS B C 1
ATOM 4967 O O . LYS B 1 249 ? -0.82 -20.969 -15.891 1 94.88 249 LYS B O 1
ATOM 4972 N N . SER B 1 250 ? -1.196 -18.953 -16.734 1 94.88 250 SER B N 1
ATOM 4973 C CA . SER B 1 250 ? -0.278 -19.172 -17.844 1 94.88 250 SER B CA 1
ATOM 4974 C C . SER B 1 250 ? 1.165 -19.266 -17.359 1 94.88 250 SER B C 1
ATOM 4976 O O . SER B 1 250 ? 1.941 -20.078 -17.859 1 94.88 250 SER B O 1
ATOM 4978 N N . ILE B 1 251 ? 1.527 -18.406 -16.438 1 96.12 251 ILE B N 1
ATOM 4979 C CA . ILE B 1 251 ? 2.865 -18.484 -15.859 1 96.12 251 ILE B CA 1
ATOM 4980 C C . ILE B 1 251 ? 3.064 -19.844 -15.18 1 96.12 251 ILE B C 1
ATOM 4982 O O . ILE B 1 251 ? 4.105 -20.469 -15.352 1 96.12 251 ILE B O 1
ATOM 4986 N N . ASN B 1 252 ? 2.059 -20.234 -14.477 1 95.19 252 ASN B N 1
ATOM 4987 C CA . ASN B 1 252 ? 2.127 -21.531 -13.789 1 95.19 252 ASN B CA 1
ATOM 4988 C C . ASN B 1 252 ? 2.355 -22.672 -14.773 1 95.19 252 ASN B C 1
ATOM 4990 O O . ASN B 1 252 ? 3.191 -23.547 -14.531 1 95.19 252 ASN B O 1
ATOM 4994 N N . ASP B 1 253 ? 1.619 -22.656 -15.844 1 91.88 253 ASP B N 1
ATOM 4995 C CA . ASP B 1 253 ? 1.771 -23.672 -16.875 1 91.88 253 ASP B CA 1
ATOM 4996 C C . ASP B 1 253 ? 3.178 -23.641 -17.469 1 91.88 253 ASP B C 1
ATOM 4998 O O . ASP B 1 253 ? 3.793 -24.703 -17.688 1 91.88 253 ASP B O 1
ATOM 5002 N N . LEU B 1 254 ? 3.59 -22.469 -17.719 1 93.31 254 LEU B N 1
ATOM 5003 C CA . LEU B 1 254 ? 4.902 -22.312 -18.328 1 93.31 254 LEU B CA 1
ATOM 5004 C C . LEU B 1 254 ? 6 -22.812 -17.406 1 93.31 254 LEU B C 1
ATOM 5006 O O . LEU B 1 254 ? 6.953 -23.469 -17.844 1 93.31 254 LEU B O 1
ATOM 5010 N N . LEU B 1 255 ? 5.898 -22.547 -16.141 1 95.06 255 LEU B N 1
ATOM 5011 C CA . LEU B 1 255 ? 6.887 -23.016 -15.18 1 95.06 255 LEU B CA 1
ATOM 5012 C C . LEU B 1 255 ? 6.926 -24.531 -15.141 1 95.06 255 LEU B C 1
ATOM 5014 O O . LEU B 1 255 ? 8.008 -25.125 -15.094 1 95.06 255 LEU B O 1
ATOM 5018 N N . ASN B 1 256 ? 5.781 -25.125 -15.227 1 92.69 256 ASN B N 1
ATOM 5019 C CA . ASN B 1 256 ? 5.723 -26.594 -15.258 1 92.69 256 ASN B CA 1
ATOM 5020 C C . ASN B 1 256 ? 6.43 -27.156 -16.484 1 92.69 256 ASN B C 1
ATOM 5022 O O . ASN B 1 256 ? 7.129 -28.172 -16.391 1 92.69 256 ASN B O 1
ATOM 5026 N N . VAL B 1 257 ? 6.246 -26.484 -17.547 1 92.38 257 VAL B N 1
ATOM 5027 C CA . VAL B 1 257 ? 6.84 -26.938 -18.797 1 92.38 257 VAL B CA 1
ATOM 5028 C C . VAL B 1 257 ? 8.352 -26.75 -18.75 1 92.38 257 VAL B C 1
ATOM 5030 O O . VAL B 1 257 ? 9.102 -27.594 -19.25 1 92.38 257 VAL B O 1
ATOM 5033 N N . GLN B 1 258 ? 8.805 -25.719 -18.125 1 93.69 258 GLN B N 1
ATOM 5034 C CA . GLN B 1 258 ? 10.219 -25.375 -18.078 1 93.69 258 GLN B CA 1
ATOM 5035 C C . GLN B 1 258 ? 10.992 -26.344 -17.188 1 93.69 258 GLN B C 1
ATOM 5037 O O . GLN B 1 258 ? 12.219 -26.453 -17.281 1 93.69 258 GLN B O 1
ATOM 5042 N N . LEU B 1 259 ? 10.297 -27.094 -16.406 1 94.5 259 LEU B N 1
ATOM 5043 C CA . LEU B 1 259 ? 10.914 -28.078 -15.531 1 94.5 259 LEU B CA 1
ATOM 5044 C C . LEU B 1 259 ? 11.289 -29.344 -16.312 1 94.5 259 LEU B C 1
ATOM 5046 O O . LEU B 1 259 ? 12.258 -30.016 -15.977 1 94.5 259 LEU B O 1
ATOM 5050 N N . ILE B 1 260 ? 10.617 -29.625 -17.359 1 93.5 260 ILE B N 1
ATOM 5051 C CA . ILE B 1 260 ? 10.547 -30.938 -17.984 1 93.5 260 ILE B CA 1
ATOM 5052 C C . ILE B 1 260 ? 11.914 -31.312 -18.547 1 93.5 260 ILE B C 1
ATOM 5054 O O . ILE B 1 260 ? 12.438 -32.406 -18.281 1 93.5 260 ILE B O 1
ATOM 5058 N N . PRO B 1 261 ? 12.531 -30.422 -19.234 1 93.81 261 PRO B N 1
ATOM 5059 C CA . PRO B 1 261 ? 13.82 -30.828 -19.797 1 93.81 261 PRO B CA 1
ATOM 5060 C C . PRO B 1 261 ? 14.852 -31.172 -18.734 1 93.81 261 PRO B C 1
ATOM 5062 O O . PRO B 1 261 ? 15.648 -32.094 -18.906 1 93.81 261 PRO B O 1
ATOM 5065 N N . TYR B 1 262 ? 14.844 -30.547 -17.594 1 94.12 262 TYR B N 1
ATOM 5066 C CA . TYR B 1 262 ? 15.789 -30.812 -16.531 1 94.12 262 TYR B CA 1
ATOM 5067 C C . TYR B 1 262 ? 15.469 -32.156 -15.844 1 94.12 262 TYR B C 1
ATOM 5069 O O . TYR B 1 262 ? 16.375 -32.906 -15.484 1 94.12 262 TYR B O 1
ATOM 5077 N N . LEU B 1 263 ? 14.219 -32.375 -15.758 1 93.94 263 LEU B N 1
ATOM 5078 C CA . LEU B 1 263 ? 13.797 -33.625 -15.102 1 93.94 263 LEU B CA 1
ATOM 5079 C C . LEU B 1 263 ? 14.133 -34.844 -15.969 1 93.94 263 LEU B C 1
ATOM 5081 O O . LEU B 1 263 ? 14.586 -35.875 -15.453 1 93.94 263 LEU B O 1
ATOM 5085 N N . ILE B 1 264 ? 13.945 -34.688 -17.219 1 93.06 264 ILE B N 1
ATOM 5086 C CA . ILE B 1 264 ? 14.203 -35.781 -18.141 1 93.06 264 ILE B CA 1
ATOM 5087 C C . ILE B 1 264 ? 15.695 -36.094 -18.188 1 93.06 264 ILE B C 1
ATOM 5089 O O . ILE B 1 264 ? 16.109 -37.25 -18.172 1 93.06 264 ILE B O 1
ATOM 5093 N N . GLU B 1 265 ? 16.422 -35.062 -18.109 1 93.12 265 GLU B N 1
ATOM 5094 C CA . GLU B 1 265 ? 17.875 -35.219 -18.297 1 93.12 265 GLU B CA 1
ATOM 5095 C C . GLU B 1 265 ? 18.562 -35.594 -16.984 1 93.12 265 GLU B C 1
ATOM 5097 O O . GLU B 1 265 ? 19.5 -36.375 -16.984 1 93.12 265 GLU B O 1
ATOM 5102 N N . LYS B 1 266 ? 18.078 -34.969 -15.914 1 93.69 266 LYS B N 1
ATOM 5103 C CA . LYS B 1 266 ? 18.891 -35.062 -14.711 1 93.69 266 LYS B CA 1
ATOM 5104 C C . LYS B 1 266 ? 18.078 -35.594 -13.531 1 93.69 266 LYS B C 1
ATOM 5106 O O . LYS B 1 266 ? 18.641 -35.875 -12.469 1 93.69 266 LYS B O 1
ATOM 5111 N N . GLY B 1 267 ? 16.781 -35.781 -13.758 1 92.62 267 GLY B N 1
ATOM 5112 C CA . GLY B 1 267 ? 15.922 -36.188 -12.664 1 92.62 267 GLY B CA 1
ATOM 5113 C C . GLY B 1 267 ? 16.062 -37.656 -12.32 1 92.62 267 GLY B C 1
ATOM 5114 O O . GLY B 1 267 ? 16.469 -38.469 -13.156 1 92.62 267 GLY B O 1
ATOM 5115 N N . ASP B 1 268 ? 15.781 -38 -11.055 1 92.5 268 ASP B N 1
ATOM 5116 C CA . ASP B 1 268 ? 15.852 -39.406 -10.625 1 92.5 268 ASP B CA 1
ATOM 5117 C C . ASP B 1 268 ? 14.477 -39.938 -10.227 1 92.5 268 ASP B C 1
ATOM 5119 O O . ASP B 1 268 ? 14.359 -41.031 -9.703 1 92.5 268 ASP B O 1
ATOM 5123 N N . ASN B 1 269 ? 13.523 -39.156 -10.391 1 90 269 ASN B N 1
ATOM 5124 C CA . ASN B 1 269 ? 12.195 -39.562 -9.984 1 90 269 ASN B CA 1
ATOM 5125 C C . ASN B 1 269 ? 11.219 -39.562 -11.156 1 90 269 ASN B C 1
ATOM 5127 O O . ASN B 1 269 ? 10.031 -39.281 -10.984 1 90 269 ASN B O 1
ATOM 5131 N N . LEU B 1 270 ? 11.758 -39.656 -12.266 1 91.44 270 LEU B N 1
ATOM 5132 C CA . LEU B 1 270 ? 10.945 -39.688 -13.477 1 91.44 270 LEU B CA 1
ATOM 5133 C C . LEU B 1 270 ? 10.977 -41.062 -14.117 1 91.44 270 LEU B C 1
ATOM 5135 O O . LEU B 1 270 ? 12.039 -41.688 -14.188 1 91.44 270 LEU B O 1
ATOM 5139 N N . ILE B 1 271 ? 9.812 -41.562 -14.477 1 91.88 271 ILE B N 1
ATOM 5140 C CA . ILE B 1 271 ? 9.758 -42.844 -15.195 1 91.88 271 ILE B CA 1
ATOM 5141 C C . ILE B 1 271 ? 9.055 -42.625 -16.547 1 91.88 271 ILE B C 1
ATOM 5143 O O . ILE B 1 271 ? 8.156 -41.812 -16.656 1 91.88 271 ILE B O 1
ATOM 5147 N N . GLU B 1 272 ? 9.586 -43.312 -17.422 1 93.06 272 GLU B N 1
ATOM 5148 C CA . GLU B 1 272 ? 8.945 -43.281 -18.734 1 93.06 272 GLU B CA 1
ATOM 5149 C C . GLU B 1 272 ? 7.664 -44.125 -18.734 1 93.06 272 GLU B C 1
ATOM 5151 O O . GLU B 1 272 ? 7.676 -45.281 -18.344 1 93.06 272 GLU B O 1
ATOM 5156 N N . VAL B 1 273 ? 6.617 -43.531 -19.047 1 94.19 273 VAL B N 1
ATOM 5157 C CA . VAL B 1 273 ? 5.332 -44.188 -19.172 1 94.19 273 VAL B CA 1
ATOM 5158 C C . VAL B 1 273 ? 5.285 -44.969 -20.484 1 94.19 273 VAL B C 1
ATOM 5160 O O . VAL B 1 273 ? 4.789 -46.094 -20.531 1 94.19 273 VAL B O 1
ATOM 5163 N N . GLY B 1 274 ? 5.762 -44.375 -21.484 1 93.81 274 GLY B N 1
ATOM 5164 C CA . GLY B 1 274 ? 5.824 -45 -22.797 1 93.81 274 GLY B CA 1
ATOM 5165 C C . GLY B 1 274 ? 5.441 -44.062 -23.938 1 93.81 274 GLY B C 1
ATOM 5166 O O . GLY B 1 274 ? 5.371 -42.844 -23.75 1 93.81 274 GLY B O 1
ATOM 5167 N N . THR B 1 275 ? 5.363 -44.625 -25.047 1 95.44 275 THR B N 1
ATOM 5168 C CA . THR B 1 275 ? 4.961 -43.906 -26.25 1 95.44 275 THR B CA 1
ATOM 5169 C C . THR B 1 275 ? 3.631 -44.438 -26.781 1 95.44 275 THR B C 1
ATOM 5171 O O . THR B 1 275 ? 3.488 -45.625 -27.016 1 95.44 275 THR B O 1
ATOM 5174 N N . PRO B 1 276 ? 2.713 -43.5 -26.891 1 96.5 276 PRO B N 1
ATOM 5175 C CA . PRO B 1 276 ? 1.459 -43.969 -27.484 1 96.5 276 PRO B CA 1
ATOM 5176 C C . PRO B 1 276 ? 1.662 -44.625 -28.859 1 96.5 276 PRO B C 1
ATOM 5178 O O . PRO B 1 276 ? 2.42 -44.094 -29.672 1 96.5 276 PRO B O 1
ATOM 5181 N N . PHE B 1 277 ? 0.973 -45.75 -29.078 1 94.25 277 PHE B N 1
ATOM 5182 C CA . PHE B 1 277 ? 1.157 -46.438 -30.359 1 94.25 277 PHE B CA 1
ATOM 5183 C C . PHE B 1 277 ? -0.041 -46.219 -31.266 1 94.25 277 PHE B C 1
ATOM 5185 O O . PHE B 1 277 ? 0.026 -46.5 -32.469 1 94.25 277 PHE B O 1
ATOM 5192 N N . LYS B 1 278 ? -1.166 -45.688 -30.672 1 94.88 278 LYS B N 1
ATOM 5193 C CA . LYS B 1 278 ? -2.396 -45.5 -31.438 1 94.88 278 LYS B CA 1
ATOM 5194 C C . LYS B 1 278 ? -3.18 -44.281 -30.953 1 94.88 278 LYS B C 1
ATOM 5196 O O . LYS B 1 278 ? -3.283 -44.062 -29.75 1 94.88 278 LYS B O 1
ATOM 5201 N N . GLN B 1 279 ? -3.701 -43.594 -31.906 1 96.19 279 GLN B N 1
ATOM 5202 C CA . GLN B 1 279 ? -4.625 -42.5 -31.594 1 96.19 279 GLN B CA 1
ATOM 5203 C C . GLN B 1 279 ? -6.07 -42.969 -31.641 1 96.19 279 GLN B C 1
ATOM 5205 O O . GLN B 1 279 ? -6.547 -43.438 -32.688 1 96.19 279 GLN B O 1
ATOM 5210 N N . ILE B 1 280 ? -6.746 -42.906 -30.656 1 94.62 280 ILE B N 1
ATOM 5211 C CA . ILE B 1 280 ? -8.156 -43.312 -30.625 1 94.62 280 ILE B CA 1
ATOM 5212 C C . ILE B 1 280 ? -9.031 -42.094 -30.875 1 94.62 280 ILE B C 1
ATOM 5214 O O . ILE B 1 280 ? -9.867 -42.094 -31.781 1 94.62 280 ILE B O 1
ATOM 5218 N N . THR B 1 281 ? -8.875 -41.062 -30.078 1 94 281 THR B N 1
ATOM 5219 C CA . THR B 1 281 ? -9.398 -39.719 -30.297 1 94 281 THR B CA 1
ATOM 5220 C C . THR B 1 281 ? -8.305 -38.688 -30.078 1 94 281 THR B C 1
ATOM 5222 O O . THR B 1 281 ? -7.145 -39.031 -29.859 1 94 281 THR B O 1
ATOM 5225 N N . ASP B 1 282 ? -8.672 -37.438 -30.156 1 91.88 282 ASP B N 1
ATOM 5226 C CA . ASP B 1 282 ? -7.699 -36.375 -29.969 1 91.88 282 ASP B CA 1
ATOM 5227 C C . ASP B 1 282 ? -7.105 -36.438 -28.547 1 91.88 282 ASP B C 1
ATOM 5229 O O . ASP B 1 282 ? -5.941 -36.094 -28.344 1 91.88 282 ASP B O 1
ATOM 5233 N N . LYS B 1 283 ? -7.898 -36.875 -27.578 1 95.06 283 LYS B N 1
ATOM 5234 C CA . LYS B 1 283 ? -7.469 -36.812 -26.172 1 95.06 283 LYS B CA 1
ATOM 5235 C C . LYS B 1 283 ? -7.238 -38.219 -25.609 1 95.06 283 LYS B C 1
ATOM 5237 O O . LYS B 1 283 ? -6.867 -38.375 -24.438 1 95.06 283 LYS B O 1
ATOM 5242 N N . ILE B 1 284 ? -7.512 -39.25 -26.484 1 96.31 284 ILE B N 1
ATOM 5243 C CA . ILE B 1 284 ? -7.367 -40.625 -26.016 1 96.31 284 ILE B CA 1
ATOM 5244 C C . ILE B 1 284 ? -6.352 -41.375 -26.875 1 96.31 284 ILE B C 1
ATOM 5246 O O . ILE B 1 284 ? -6.477 -41.406 -28.109 1 96.31 284 ILE B O 1
ATOM 5250 N N . VAL B 1 285 ? -5.426 -42.031 -26.219 1 97.38 285 VAL B N 1
ATOM 5251 C CA . VAL B 1 285 ? -4.398 -42.781 -26.938 1 97.38 285 VAL B CA 1
ATOM 5252 C C . VAL B 1 285 ? -4.254 -44.156 -26.328 1 97.38 285 VAL B C 1
ATOM 5254 O O . VAL B 1 285 ? -4.621 -44.375 -25.172 1 97.38 285 VAL B O 1
ATOM 5257 N N . GLY B 1 286 ? -3.811 -45.031 -27.172 1 96.69 286 GLY B N 1
ATOM 5258 C CA . GLY B 1 286 ? -3.412 -46.344 -26.688 1 96.69 286 GLY B CA 1
ATOM 5259 C C . GLY B 1 286 ? -1.938 -46.438 -26.328 1 96.69 286 GLY B C 1
ATOM 5260 O O . GLY B 1 286 ? -1.082 -46.062 -27.141 1 96.69 286 GLY B O 1
ATOM 5261 N N . ILE B 1 287 ? -1.617 -46.906 -25.125 1 96 287 ILE B N 1
ATOM 5262 C CA . ILE B 1 287 ? -0.245 -47.031 -24.641 1 96 287 ILE B CA 1
ATOM 5263 C C . ILE B 1 287 ? -0.038 -48.406 -24.016 1 96 287 ILE B C 1
ATOM 5265 O O . ILE B 1 287 ? -0.929 -48.938 -23.344 1 96 287 ILE B O 1
ATOM 5269 N N . LYS B 1 288 ? 1.091 -49 -24.359 1 95 288 LYS B N 1
ATOM 5270 C CA . LYS B 1 288 ? 1.473 -50.25 -23.703 1 95 288 LYS B CA 1
ATOM 5271 C C . LYS B 1 288 ? 2.199 -49.969 -22.391 1 95 288 LYS B C 1
ATOM 5273 O O . LYS B 1 288 ? 3.277 -49.375 -22.375 1 95 288 LYS B O 1
ATOM 5278 N N . LEU B 1 289 ? 1.582 -50.344 -21.281 1 94.69 289 LEU B N 1
ATOM 5279 C CA . LEU B 1 289 ? 2.117 -50.031 -19.969 1 94.69 289 LEU B CA 1
ATOM 5280 C C . LEU B 1 289 ? 2.725 -51.281 -19.328 1 94.69 289 LEU B C 1
ATOM 5282 O O . LEU B 1 289 ? 2.217 -52.406 -19.516 1 94.69 289 LEU B O 1
ATOM 5286 N N . SER B 1 290 ? 3.812 -51.062 -18.719 1 92.5 290 SER B N 1
ATOM 5287 C CA . SER B 1 290 ? 4.473 -52.125 -17.969 1 92.5 290 SER B CA 1
ATOM 5288 C C . SER B 1 290 ? 5.121 -51.594 -16.703 1 92.5 290 SER B C 1
ATOM 5290 O O . SER B 1 290 ? 5.781 -50.562 -16.734 1 92.5 290 SER B O 1
ATOM 5292 N N . ASN B 1 291 ? 4.879 -52.281 -15.547 1 89.69 291 ASN B N 1
ATOM 5293 C CA . ASN B 1 291 ? 5.527 -51.969 -14.281 1 89.69 291 ASN B CA 1
ATOM 5294 C C . ASN B 1 291 ? 5.309 -50.531 -13.875 1 89.69 291 ASN B C 1
ATOM 5296 O O . ASN B 1 291 ? 6.27 -49.781 -13.617 1 89.69 291 ASN B O 1
ATOM 5300 N N . ILE B 1 292 ? 4.07 -50.125 -13.898 1 92.06 292 ILE B N 1
ATOM 5301 C CA . ILE B 1 292 ? 3.781 -48.719 -13.594 1 92.06 292 ILE B CA 1
ATOM 5302 C C . ILE B 1 292 ? 2.455 -48.625 -12.844 1 92.06 292 ILE B C 1
ATOM 5304 O O . ILE B 1 292 ? 1.591 -49.5 -12.977 1 92.06 292 ILE B O 1
ATOM 5308 N N . ASN B 1 293 ? 2.359 -47.688 -12 1 92.94 293 ASN B N 1
ATOM 5309 C CA . ASN B 1 293 ? 1.129 -47.312 -11.312 1 92.94 293 ASN B CA 1
ATOM 5310 C C . ASN B 1 293 ? 0.613 -45.969 -11.789 1 92.94 293 ASN B C 1
ATOM 5312 O O . ASN B 1 293 ? 1.323 -44.969 -11.703 1 92.94 293 ASN B O 1
ATOM 5316 N N . LEU B 1 294 ? -0.638 -45.938 -12.328 1 94.88 294 LEU B N 1
ATOM 5317 C CA . LEU B 1 294 ? -1.24 -44.688 -12.82 1 94.88 294 LEU B CA 1
ATOM 5318 C C . LEU B 1 294 ? -2.578 -44.438 -12.141 1 94.88 294 LEU B C 1
ATOM 5320 O O . LEU B 1 294 ? -3.322 -45.375 -11.844 1 94.88 294 LEU B O 1
ATOM 5324 N N . ASN B 1 295 ? -2.865 -43.219 -11.852 1 95.69 295 ASN B N 1
ATOM 5325 C CA . ASN B 1 295 ? -4.152 -42.812 -11.305 1 95.69 295 ASN B CA 1
ATOM 5326 C C . ASN B 1 295 ? -4.785 -41.688 -12.148 1 95.69 295 ASN B C 1
ATOM 5328 O O . ASN B 1 295 ? -4.078 -40.906 -12.766 1 95.69 295 ASN B O 1
ATOM 5332 N N . LYS B 1 296 ? -6.086 -41.75 -12.148 1 96.06 296 LYS B N 1
ATOM 5333 C CA . LYS B 1 296 ? -6.793 -40.594 -12.656 1 96.06 296 LYS B CA 1
ATOM 5334 C C . LYS B 1 296 ? -6.34 -39.312 -11.945 1 96.06 296 LYS B C 1
ATOM 5336 O O . LYS B 1 296 ? -6.18 -39.312 -10.719 1 96.06 296 LYS B O 1
ATOM 5341 N N . GLY B 1 297 ? -6.02 -38.281 -12.742 1 93.38 297 GLY B N 1
ATOM 5342 C CA . GLY B 1 297 ? -5.578 -37.062 -12.141 1 93.38 297 GLY B CA 1
ATOM 5343 C C . GLY B 1 297 ? -4.07 -36.875 -12.156 1 93.38 297 GLY B C 1
ATOM 5344 O O . GLY B 1 297 ? -3.557 -35.781 -11.906 1 93.38 297 GLY B O 1
ATOM 5345 N N . ASP B 1 298 ? -3.338 -38 -12.539 1 93.5 298 ASP B N 1
ATOM 5346 C CA . ASP B 1 298 ? -1.883 -37.875 -12.578 1 93.5 298 ASP B CA 1
ATOM 5347 C C . ASP B 1 298 ? -1.427 -36.906 -13.672 1 93.5 298 ASP B C 1
ATOM 5349 O O . ASP B 1 298 ? -2.004 -36.875 -14.758 1 93.5 298 ASP B O 1
ATOM 5353 N N . LYS B 1 299 ? -0.414 -36.156 -13.32 1 91.88 299 LYS B N 1
ATOM 5354 C CA . LYS B 1 299 ? 0.231 -35.281 -14.305 1 91.88 299 LYS B CA 1
ATOM 5355 C C . LYS B 1 299 ? 1.296 -36.031 -15.086 1 91.88 299 LYS B C 1
ATOM 5357 O O . LYS B 1 299 ? 2.146 -36.719 -14.5 1 91.88 299 LYS B O 1
ATOM 5362 N N . ILE B 1 300 ? 1.111 -35.969 -16.422 1 95 300 ILE B N 1
ATOM 5363 C CA . ILE B 1 300 ? 2.021 -36.656 -17.344 1 95 300 ILE B CA 1
ATOM 5364 C C . ILE B 1 300 ? 2.814 -35.625 -18.141 1 95 300 ILE B C 1
ATOM 5366 O O . ILE B 1 300 ? 2.236 -34.719 -18.734 1 95 300 ILE B O 1
ATOM 5370 N N . PHE B 1 301 ? 4.109 -35.75 -18.109 1 95 301 PHE B N 1
ATOM 5371 C CA . PHE B 1 301 ? 4.98 -34.875 -18.891 1 95 301 PHE B CA 1
ATOM 5372 C C . PHE B 1 301 ? 5.16 -35.438 -20.297 1 95 301 PHE B C 1
ATOM 5374 O O . PHE B 1 301 ? 5.301 -36.625 -20.484 1 95 301 PHE B O 1
ATOM 5381 N N . ILE B 1 302 ? 5.098 -34.562 -21.266 1 95.88 302 ILE B N 1
ATOM 5382 C CA . ILE B 1 302 ? 5.133 -34.969 -22.672 1 95.88 302 ILE B CA 1
ATOM 5383 C C . ILE B 1 302 ? 6.367 -34.375 -23.344 1 95.88 302 ILE B C 1
ATOM 5385 O O . ILE B 1 302 ? 6.57 -33.156 -23.344 1 95.88 302 ILE B O 1
ATOM 5389 N N . ASP B 1 303 ? 7.172 -35.188 -23.844 1 95.94 303 ASP B N 1
ATOM 5390 C CA . ASP B 1 303 ? 8.258 -34.812 -24.75 1 95.94 303 ASP B CA 1
ATOM 5391 C C . ASP B 1 303 ? 7.852 -35 -26.203 1 95.94 303 ASP B C 1
ATOM 5393 O O . ASP B 1 303 ? 7.77 -36.156 -26.688 1 95.94 303 ASP B O 1
ATOM 5397 N N . LYS B 1 304 ? 7.641 -33.938 -26.891 1 94.44 304 LYS B N 1
ATOM 5398 C CA . LYS B 1 304 ? 7.148 -33.969 -28.266 1 94.44 304 LYS B CA 1
ATOM 5399 C C . LYS B 1 304 ? 8.305 -34.031 -29.266 1 94.44 304 LYS B C 1
ATOM 5401 O O . LYS B 1 304 ? 8.078 -34.062 -30.484 1 94.44 304 LYS B O 1
ATOM 5406 N N . GLY B 1 305 ? 9.422 -34.031 -28.781 1 92.25 305 GLY B N 1
ATOM 5407 C CA . GLY B 1 305 ? 10.594 -33.969 -29.641 1 92.25 305 GLY B CA 1
ATOM 5408 C C . GLY B 1 305 ? 11.008 -32.562 -29.984 1 92.25 305 GLY B C 1
ATOM 5409 O O . GLY B 1 305 ? 10.188 -31.625 -29.922 1 92.25 305 GLY B O 1
ATOM 5410 N N . GLN B 1 306 ? 12.266 -32.281 -30.328 1 91.44 306 GLN B N 1
ATOM 5411 C CA . GLN B 1 306 ? 12.812 -31 -30.75 1 91.44 306 GLN B CA 1
ATOM 5412 C C . GLN B 1 306 ? 12.641 -29.938 -29.672 1 91.44 306 GLN B C 1
ATOM 5414 O O . GLN B 1 306 ? 12.156 -28.828 -29.938 1 91.44 306 GLN B O 1
ATOM 5419 N N . SER B 1 307 ? 12.812 -30.281 -28.484 1 89.69 307 SER B N 1
ATOM 5420 C CA . SER B 1 307 ? 12.797 -29.406 -27.328 1 89.69 307 SER B CA 1
ATOM 5421 C C . SER B 1 307 ? 11.414 -28.812 -27.109 1 89.69 307 SER B C 1
ATOM 5423 O O . SER B 1 307 ? 11.297 -27.656 -26.703 1 89.69 307 SER B O 1
ATOM 5425 N N . ASP B 1 308 ? 10.453 -29.484 -27.578 1 91.56 308 ASP B N 1
ATOM 5426 C CA . ASP B 1 308 ? 9.062 -29.109 -27.344 1 91.56 308 ASP B CA 1
ATOM 5427 C C . ASP B 1 308 ? 8.422 -30.016 -26.281 1 91.56 308 ASP B C 1
ATOM 5429 O O . ASP B 1 308 ? 8.398 -31.234 -26.438 1 91.56 308 ASP B O 1
ATOM 5433 N N . TYR B 1 309 ? 7.988 -29.297 -25.188 1 93.38 309 TYR B N 1
ATOM 5434 C CA . TYR B 1 309 ? 7.469 -30.047 -24.047 1 93.38 309 TYR B CA 1
ATOM 5435 C C . TYR B 1 309 ? 6.09 -29.531 -23.656 1 93.38 309 TYR B C 1
ATOM 5437 O O . TYR B 1 309 ? 5.734 -28.391 -23.953 1 93.38 309 TYR B O 1
ATOM 5445 N N . SER B 1 310 ? 5.316 -30.375 -23.062 1 92.44 310 SER B N 1
ATOM 5446 C CA . SER B 1 310 ? 4.027 -30.047 -22.469 1 92.44 310 SER B CA 1
ATOM 5447 C C . SER B 1 310 ? 3.641 -31.031 -21.375 1 92.44 310 SER B C 1
ATOM 5449 O O . SER B 1 310 ? 4.441 -31.891 -21.016 1 92.44 310 SER B O 1
ATOM 5451 N N . TYR B 1 311 ? 2.564 -30.781 -20.797 1 92.44 311 TYR B N 1
ATOM 5452 C CA . TYR B 1 311 ? 2.072 -31.781 -19.844 1 92.44 311 TYR B CA 1
ATOM 5453 C C . TYR B 1 311 ? 0.568 -31.969 -20 1 92.44 311 TYR B C 1
ATOM 5455 O O . TYR B 1 311 ? -0.112 -31.156 -20.625 1 92.44 311 TYR B O 1
ATOM 5463 N N . ALA B 1 312 ? 0.088 -33.094 -19.516 1 93.88 312 ALA B N 1
ATOM 5464 C CA . ALA B 1 312 ? -1.326 -33.438 -19.547 1 93.88 312 ALA B CA 1
ATOM 5465 C C . ALA B 1 312 ? -1.749 -34.125 -18.234 1 93.88 312 ALA B C 1
ATOM 5467 O O . ALA B 1 312 ? -0.902 -34.5 -17.438 1 93.88 312 ALA B O 1
ATOM 5468 N N . VAL B 1 313 ? -3.029 -34.125 -18.047 1 94.19 313 VAL B N 1
ATOM 5469 C CA . VAL B 1 313 ? -3.584 -34.781 -16.859 1 94.19 313 VAL B CA 1
ATOM 5470 C C . VAL B 1 313 ? -4.457 -35.969 -17.297 1 94.19 313 VAL B C 1
ATOM 5472 O O . VAL B 1 313 ? -5.25 -35.844 -18.234 1 94.19 313 VAL B O 1
ATOM 5475 N N . ILE B 1 314 ? -4.305 -37.062 -16.641 1 96.75 314 ILE B N 1
ATOM 5476 C CA . ILE B 1 314 ? -5.094 -38.25 -16.953 1 96.75 314 ILE B CA 1
ATOM 5477 C C . ILE B 1 314 ? -6.543 -38.062 -16.531 1 96.75 314 ILE B C 1
ATOM 5479 O O . ILE B 1 314 ? -6.816 -37.75 -15.359 1 96.75 314 ILE B O 1
ATOM 5483 N N . GLN B 1 315 ? -7.395 -38.219 -17.438 1 97.25 315 GLN B N 1
ATOM 5484 C CA . GLN B 1 315 ? -8.82 -38.062 -17.156 1 97.25 315 GLN B CA 1
ATOM 5485 C C . GLN B 1 315 ? -9.523 -39.406 -17.078 1 97.25 315 GLN B C 1
ATOM 5487 O O . GLN B 1 315 ? -10.531 -39.531 -16.375 1 97.25 315 GLN B O 1
ATOM 5492 N N . SER B 1 316 ? -9.016 -40.344 -17.875 1 97.38 316 SER B N 1
ATOM 5493 C CA . SER B 1 316 ? -9.641 -41.656 -17.891 1 97.38 316 SER B CA 1
ATOM 5494 C C . SER B 1 316 ? -8.648 -42.75 -18.344 1 97.38 316 SER B C 1
ATOM 5496 O O . SER B 1 316 ? -7.668 -42.438 -19.031 1 97.38 316 SER B O 1
ATOM 5498 N N . MET B 1 317 ? -8.867 -43.969 -17.969 1 97.62 317 MET B N 1
ATOM 5499 C CA . MET B 1 317 ? -8.117 -45.156 -18.359 1 97.62 317 MET B CA 1
ATOM 5500 C C . MET B 1 317 ? -9.047 -46.344 -18.594 1 97.62 317 MET B C 1
ATOM 5502 O O . MET B 1 317 ? -9.938 -46.594 -17.781 1 97.62 317 MET B O 1
ATOM 5506 N N . GLN B 1 318 ? -8.805 -47 -19.703 1 96.75 318 GLN B N 1
ATOM 5507 C CA . GLN B 1 318 ? -9.68 -48.125 -20.031 1 96.75 318 GLN B CA 1
ATOM 5508 C C . GLN B 1 318 ? -8.867 -49.312 -20.531 1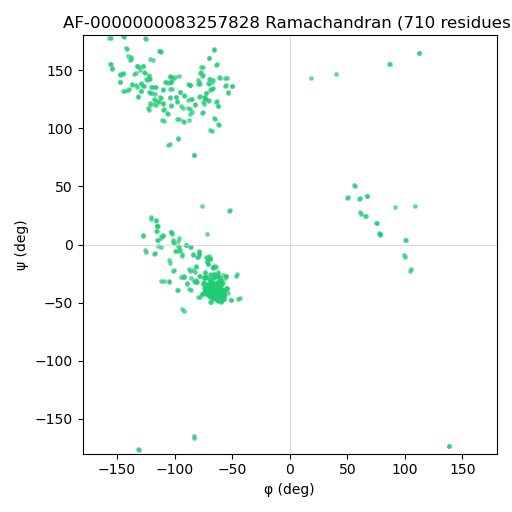 96.75 318 GLN B C 1
ATOM 5510 O O . GLN B 1 318 ? -7.906 -49.156 -21.281 1 96.75 318 GLN B O 1
ATOM 5515 N N . ILE B 1 319 ? -9.172 -50.5 -20.109 1 94.5 319 ILE B N 1
ATOM 5516 C CA . ILE B 1 319 ? -8.672 -51.781 -20.609 1 94.5 319 ILE B CA 1
ATOM 5517 C C . ILE B 1 319 ? -9.844 -52.656 -21.094 1 94.5 319 ILE B C 1
ATOM 5519 O O . ILE B 1 319 ? -10.742 -52.969 -20.297 1 94.5 319 ILE B O 1
ATOM 5523 N N . ASN B 1 320 ? -9.82 -53 -22.281 1 91.56 320 ASN B N 1
ATOM 5524 C CA . ASN B 1 320 ? -10.898 -53.812 -22.828 1 91.56 320 ASN B CA 1
ATOM 5525 C C . ASN B 1 320 ? -12.266 -53.219 -22.5 1 91.56 320 ASN B C 1
ATOM 5527 O O . ASN B 1 320 ? -13.141 -53.906 -21.969 1 91.56 320 ASN B O 1
ATOM 5531 N N . ASN B 1 321 ? -12.461 -51.938 -22.562 1 89.56 321 ASN B N 1
ATOM 5532 C CA . ASN B 1 321 ? -13.703 -51.188 -22.453 1 89.56 321 ASN B CA 1
ATOM 5533 C C . ASN B 1 321 ? -14.148 -51.062 -20.984 1 89.56 321 ASN B C 1
ATOM 5535 O O . ASN B 1 321 ? -15.281 -50.656 -20.719 1 89.56 321 ASN B O 1
ATOM 5539 N N . GLU B 1 322 ? -13.305 -51.469 -20.156 1 95.19 322 GLU B N 1
ATOM 5540 C CA . GLU B 1 322 ? -13.586 -51.281 -18.734 1 95.19 322 GLU B CA 1
ATOM 5541 C C . GLU B 1 322 ? -12.781 -50.094 -18.172 1 95.19 322 GLU B C 1
ATOM 5543 O O . GLU B 1 322 ? -11.578 -50 -18.391 1 95.19 322 GLU B O 1
ATOM 5548 N N . SER B 1 323 ? -13.492 -49.25 -17.406 1 96.25 323 SER B N 1
ATOM 5549 C CA . SER B 1 323 ? -12.891 -48.031 -16.891 1 96.25 323 SER B CA 1
ATOM 5550 C C . SER B 1 323 ? -12.203 -48.25 -15.555 1 96.25 323 SER B C 1
ATOM 5552 O O . SER B 1 323 ? -12.719 -49 -14.703 1 96.25 323 SER B O 1
ATOM 5554 N N . TYR B 1 324 ? -10.984 -47.656 -15.359 1 96.75 324 TYR B N 1
ATOM 5555 C CA . TYR B 1 324 ? -10.227 -47.75 -14.125 1 96.75 324 TYR B CA 1
ATOM 5556 C C . TYR B 1 324 ? -9.797 -46.375 -13.648 1 96.75 324 TYR B C 1
ATOM 5558 O O . TYR B 1 324 ? -9.398 -45.531 -14.453 1 96.75 324 TYR B O 1
ATOM 5566 N N . ASP B 1 325 ? -9.883 -46.125 -12.375 1 96.06 325 ASP B N 1
ATOM 5567 C CA . ASP B 1 325 ? -9.367 -44.906 -11.789 1 96.06 325 ASP B CA 1
ATOM 5568 C C . ASP B 1 325 ? -7.926 -45.094 -11.312 1 96.06 325 ASP B C 1
ATOM 5570 O O . ASP B 1 325 ? -7.16 -44.125 -11.234 1 96.06 325 ASP B O 1
ATOM 5574 N N . ASN B 1 326 ? -7.648 -46.344 -10.969 1 96.06 326 ASN B N 1
ATOM 5575 C CA . ASN B 1 326 ? -6.309 -46.719 -10.547 1 96.06 326 ASN B CA 1
ATOM 5576 C C . ASN B 1 326 ? -5.828 -47.969 -11.273 1 96.06 326 ASN B C 1
ATOM 5578 O O . ASN B 1 326 ? -6.559 -48.969 -11.367 1 96.06 326 ASN B O 1
ATOM 5582 N N . LEU B 1 327 ? -4.645 -47.844 -11.859 1 93.75 327 LEU B N 1
ATOM 5583 C CA . LEU B 1 327 ? -4.074 -49 -12.578 1 93.75 327 LEU B CA 1
ATOM 5584 C C . LEU B 1 327 ? -2.701 -49.344 -12.016 1 93.75 327 LEU B C 1
ATOM 5586 O O . LEU B 1 327 ? -1.808 -48.5 -11.953 1 93.75 327 LEU B O 1
ATOM 5590 N N . GLU B 1 328 ? -2.609 -50.5 -11.484 1 93.06 328 GLU B N 1
ATOM 5591 C CA . GLU B 1 328 ? -1.317 -51.062 -11.102 1 93.06 328 GLU B CA 1
ATOM 5592 C C . GLU B 1 328 ? -0.92 -52.219 -12.016 1 93.06 328 GLU B C 1
ATOM 5594 O O . GLU B 1 328 ? -1.491 -53.312 -11.938 1 93.06 328 GLU B O 1
ATOM 5599 N N . ILE B 1 329 ? -0.003 -51.938 -12.836 1 90.5 329 ILE B N 1
ATOM 5600 C CA . ILE B 1 329 ? 0.441 -52.938 -13.797 1 90.5 329 ILE B CA 1
ATOM 5601 C C . ILE B 1 329 ? 1.811 -53.5 -13.383 1 90.5 329 ILE B C 1
ATOM 5603 O O . ILE B 1 329 ? 2.783 -52.75 -13.312 1 90.5 329 ILE B O 1
ATOM 5607 N N . ASN B 1 330 ? 1.73 -54.719 -13.039 1 88 330 ASN B N 1
ATOM 5608 C CA . ASN B 1 330 ? 2.967 -55.406 -12.656 1 88 330 ASN B CA 1
ATOM 5609 C C . ASN B 1 330 ? 3.402 -56.406 -13.719 1 88 330 ASN B C 1
ATOM 5611 O O . ASN B 1 330 ? 2.564 -57.031 -14.375 1 88 330 ASN B O 1
ATOM 5615 N N . GLY B 1 331 ? 4.629 -56.531 -14.031 1 80.81 331 GLY B N 1
ATOM 5616 C CA . GLY B 1 331 ? 5.152 -57.562 -14.93 1 80.81 331 GLY B CA 1
ATOM 5617 C C . GLY B 1 331 ? 5.68 -56.969 -16.234 1 80.81 331 GLY B C 1
ATOM 5618 O O . GLY B 1 331 ? 5.426 -55.812 -16.562 1 80.81 331 GLY B O 1
ATOM 5619 N N . GLU B 1 332 ? 6.469 -57.719 -17.031 1 77.75 332 GLU B N 1
ATOM 5620 C CA . GLU B 1 332 ? 7.191 -57.281 -18.219 1 77.75 332 GLU B CA 1
ATOM 5621 C C . GLU B 1 332 ? 6.312 -57.375 -19.469 1 77.75 332 GLU B C 1
ATOM 5623 O O . GLU B 1 332 ? 6.551 -56.688 -20.453 1 77.75 332 GLU B O 1
ATOM 5628 N N . GLY B 1 333 ? 5.281 -58.188 -19.516 1 78.69 333 GLY B N 1
ATOM 5629 C CA . GLY B 1 333 ? 4.531 -58.438 -20.734 1 78.69 333 GLY B CA 1
ATOM 5630 C C . GLY B 1 333 ? 3.672 -57.25 -21.156 1 78.69 333 GLY B C 1
ATOM 5631 O O . GLY B 1 333 ? 3.148 -57.219 -22.266 1 78.69 333 GLY B O 1
ATOM 5632 N N . GLY B 1 334 ? 3.672 -56.125 -20.703 1 87.88 334 GLY B N 1
ATOM 5633 C CA . GLY B 1 334 ? 2.957 -54.875 -20.953 1 87.88 334 GLY B CA 1
ATOM 5634 C C . GLY B 1 334 ? 1.48 -55.094 -21.234 1 87.88 334 GLY B C 1
ATOM 5635 O O . GLY B 1 334 ? 1.086 -56.125 -21.75 1 87.88 334 GLY B O 1
ATOM 5636 N N . ILE B 1 335 ? 0.631 -54.25 -20.875 1 92.81 335 ILE B N 1
ATOM 5637 C CA . ILE B 1 335 ? -0.808 -54.219 -21.125 1 92.81 335 ILE B CA 1
ATOM 5638 C C . ILE B 1 335 ? -1.187 -52.969 -21.906 1 92.81 335 ILE B C 1
ATOM 5640 O O . ILE B 1 335 ? -0.701 -51.875 -21.609 1 92.81 335 ILE B O 1
ATOM 5644 N N . ASP B 1 336 ? -1.979 -53.281 -23 1 94.88 336 ASP B N 1
ATOM 5645 C CA . ASP B 1 336 ? -2.477 -52.125 -23.766 1 94.88 336 ASP B CA 1
ATOM 5646 C C . ASP B 1 336 ? -3.582 -51.406 -23.016 1 94.88 336 ASP B C 1
ATOM 5648 O O . ASP B 1 336 ? -4.582 -52 -22.625 1 94.88 336 ASP B O 1
ATOM 5652 N N . VAL B 1 337 ? -3.404 -50.125 -22.844 1 96.38 337 VAL B N 1
ATOM 5653 C CA . VAL B 1 337 ? -4.355 -49.312 -22.078 1 96.38 337 VAL B CA 1
ATOM 5654 C C . VAL B 1 337 ? -4.754 -48.094 -22.891 1 96.38 337 VAL B C 1
ATOM 5656 O O . VAL B 1 337 ? -3.906 -47.469 -23.516 1 96.38 337 VAL B O 1
ATOM 5659 N N . GLY B 1 338 ? -6.055 -47.812 -22.984 1 97.06 338 GLY B N 1
ATOM 5660 C CA . GLY B 1 338 ? -6.523 -46.531 -23.469 1 97.06 338 GLY B CA 1
ATOM 5661 C C . GLY B 1 338 ? -6.52 -45.469 -22.406 1 97.06 338 GLY B C 1
ATOM 5662 O O . GLY B 1 338 ? -7.18 -45.594 -21.375 1 97.06 338 GLY B O 1
ATOM 5663 N N . ILE B 1 339 ? -5.762 -44.438 -22.672 1 97.62 339 ILE B N 1
ATOM 5664 C CA . ILE B 1 339 ? -5.672 -43.344 -21.672 1 97.62 339 ILE B CA 1
ATOM 5665 C C . ILE B 1 339 ? -6.223 -42.062 -22.266 1 97.62 339 ILE B C 1
ATOM 5667 O O . ILE B 1 339 ? -5.832 -41.656 -23.375 1 97.62 339 ILE B O 1
ATOM 5671 N N . GLY B 1 340 ? -7.203 -41.469 -21.578 1 97.56 340 GLY B N 1
ATOM 5672 C CA . GLY B 1 340 ? -7.734 -40.156 -21.922 1 97.56 340 GLY B CA 1
ATOM 5673 C C . GLY B 1 340 ? -7.086 -39.031 -21.141 1 97.56 340 GLY B C 1
ATOM 5674 O O . GLY B 1 340 ? -6.949 -39.125 -19.922 1 97.56 340 GLY B O 1
ATOM 5675 N N . PHE B 1 341 ? -6.652 -37.969 -21.859 1 96.88 341 PHE B N 1
ATOM 5676 C CA . PHE B 1 341 ? -6.004 -36.812 -21.25 1 96.88 341 PHE B CA 1
ATOM 5677 C C . PHE B 1 341 ? -6.883 -35.562 -21.359 1 96.88 341 PHE B C 1
ATOM 5679 O O . PHE B 1 341 ? -7.938 -35.594 -22 1 96.88 341 PHE B O 1
ATOM 5686 N N . ASP B 1 342 ? -6.531 -34.531 -20.609 1 93.62 342 ASP B N 1
ATOM 5687 C CA . ASP B 1 342 ? -7.273 -33.281 -20.641 1 93.62 342 ASP B CA 1
ATOM 5688 C C . ASP B 1 342 ? -6.891 -32.438 -21.875 1 93.62 342 ASP B C 1
ATOM 5690 O O . ASP B 1 342 ? -7.52 -31.422 -22.156 1 93.62 342 ASP B O 1
ATOM 5694 N N . CYS B 1 343 ? -5.902 -32.906 -22.594 1 90.94 343 CYS B N 1
ATOM 5695 C CA . CYS B 1 343 ? -5.508 -32.219 -23.828 1 90.94 343 CYS B CA 1
ATOM 5696 C C . CYS B 1 343 ? -5.074 -33.219 -24.891 1 90.94 343 CYS B C 1
ATOM 5698 O O . CYS B 1 343 ? -5.09 -34.438 -24.656 1 90.94 343 CYS B O 1
ATOM 5700 N N . LYS B 1 344 ? -4.738 -32.719 -26.016 1 92.44 344 LYS B N 1
ATOM 5701 C CA . LYS B 1 344 ? -4.363 -33.562 -27.156 1 92.44 344 LYS B CA 1
ATOM 5702 C C . LYS B 1 344 ? -2.998 -34.188 -26.938 1 92.44 344 LYS B C 1
ATOM 5704 O O . LYS B 1 344 ? -2.053 -33.531 -26.5 1 92.44 344 LYS B O 1
ATOM 5709 N N . VAL B 1 345 ? -2.904 -35.438 -27.125 1 94.44 345 VAL B N 1
ATOM 5710 C CA . VAL B 1 345 ? -1.67 -36.219 -27.094 1 94.44 345 VAL B CA 1
ATOM 5711 C C . VAL B 1 345 ? -1.542 -37.031 -28.391 1 94.44 345 VAL B C 1
ATOM 5713 O O . VAL B 1 345 ? -2.518 -37.625 -28.844 1 94.44 345 VAL B O 1
ATOM 5716 N N . THR B 1 346 ? -0.405 -37.062 -28.953 1 93.56 346 THR B N 1
ATOM 5717 C CA . THR B 1 346 ? -0.219 -37.625 -30.266 1 93.56 346 THR B CA 1
ATOM 5718 C C . THR B 1 346 ? 0.807 -38.75 -30.219 1 93.56 346 THR B C 1
ATOM 5720 O O . THR B 1 346 ? 1.789 -38.688 -29.469 1 93.56 346 THR B O 1
ATOM 5723 N N . PRO B 1 347 ? 0.575 -39.812 -31.062 1 94.12 347 PRO B N 1
ATOM 5724 C CA . PRO B 1 347 ? 1.612 -40.844 -31.188 1 94.12 347 PRO B CA 1
ATOM 5725 C C . PRO B 1 347 ? 2.967 -40.25 -31.578 1 94.12 347 PRO B C 1
ATOM 5727 O O . PRO B 1 347 ? 3.031 -39.312 -32.375 1 94.12 347 PRO B O 1
ATOM 5730 N N . GLY B 1 348 ? 4.031 -40.781 -31.047 1 90.94 348 GLY B N 1
ATOM 5731 C CA . GLY B 1 348 ? 5.367 -40.281 -31.297 1 90.94 348 GLY B CA 1
ATOM 5732 C C . GLY B 1 348 ? 5.934 -39.5 -30.125 1 90.94 348 GLY B C 1
ATOM 5733 O O . GLY B 1 348 ? 7.148 -39.344 -29.984 1 90.94 348 GLY B O 1
ATOM 5734 N N . TYR B 1 349 ? 5 -39.031 -29.281 1 95.38 349 TYR B N 1
ATOM 5735 C CA . TYR B 1 349 ? 5.438 -38.344 -28.062 1 95.38 349 TYR B CA 1
ATOM 5736 C C . TYR B 1 349 ? 5.93 -39.344 -27.016 1 95.38 349 TYR B C 1
ATOM 5738 O O . TYR B 1 349 ? 5.449 -40.469 -26.969 1 95.38 349 TYR B O 1
ATOM 5746 N N . THR B 1 350 ? 6.91 -38.969 -26.266 1 96.5 350 THR B N 1
ATOM 5747 C CA . THR B 1 350 ? 7.324 -39.781 -25.125 1 96.5 350 THR B CA 1
ATOM 5748 C C . THR B 1 350 ? 6.734 -39.219 -23.828 1 96.5 350 THR B C 1
ATOM 5750 O O . THR B 1 350 ? 6.867 -38.031 -23.547 1 96.5 350 THR B O 1
ATOM 5753 N N . LEU B 1 351 ? 6.07 -40.094 -23.094 1 96.94 351 LEU B N 1
ATOM 5754 C CA . LEU B 1 351 ? 5.379 -39.688 -21.891 1 96.94 351 LEU B CA 1
ATOM 5755 C C . LEU B 1 351 ? 6.16 -40.094 -20.641 1 96.94 351 LEU B C 1
ATOM 5757 O O . LEU B 1 351 ? 6.73 -41.188 -20.594 1 96.94 351 LEU B O 1
ATOM 5761 N N . TYR B 1 352 ? 6.156 -39.156 -19.672 1 95.56 352 TYR B N 1
ATOM 5762 C CA . TYR B 1 352 ? 6.855 -39.375 -18.406 1 95.56 352 TYR B CA 1
ATOM 5763 C C . TYR B 1 352 ? 5.957 -39.062 -17.219 1 95.56 352 TYR B C 1
ATOM 5765 O O . TYR B 1 352 ? 5.012 -38.281 -17.344 1 95.56 352 TYR B O 1
ATOM 5773 N N . MET B 1 353 ? 6.172 -39.719 -16.156 1 94.44 353 MET B N 1
ATOM 5774 C CA . MET B 1 353 ? 5.473 -39.375 -14.914 1 94.44 353 MET B CA 1
ATOM 5775 C C . MET B 1 353 ? 6.441 -39.312 -13.742 1 94.44 353 MET B C 1
ATOM 5777 O O . MET B 1 353 ? 7.453 -40 -13.727 1 94.44 353 MET B O 1
ATOM 5781 N N . ILE B 1 354 ? 6.145 -38.438 -12.812 1 89.69 354 ILE B N 1
ATOM 5782 C CA . ILE B 1 354 ? 6.945 -38.344 -11.602 1 89.69 354 ILE B CA 1
ATOM 5783 C C . ILE B 1 354 ? 6.582 -39.438 -10.633 1 89.69 354 ILE B C 1
ATOM 5785 O O . ILE B 1 354 ? 5.398 -39.719 -10.414 1 89.69 354 ILE B O 1
ATOM 5789 N N . THR B 1 355 ? 7.578 -40.156 -10.211 1 83.62 355 THR B N 1
ATOM 5790 C CA . THR B 1 355 ? 7.34 -41.219 -9.25 1 83.62 355 THR B CA 1
ATOM 5791 C C . THR B 1 355 ? 7.379 -40.688 -7.82 1 83.62 355 THR B C 1
ATOM 5793 O O . THR B 1 355 ? 8.164 -39.812 -7.508 1 83.62 355 THR B O 1
ATOM 5796 N N . THR B 1 356 ? 6.27 -40.75 -7.078 1 64.69 356 THR B N 1
ATOM 5797 C CA . THR B 1 356 ? 6.293 -40.406 -5.668 1 64.69 356 THR B CA 1
ATOM 5798 C C . THR B 1 356 ? 7.098 -41.406 -4.859 1 64.69 356 THR B C 1
ATOM 5800 O O . THR B 1 356 ? 6.906 -42.625 -5.008 1 64.69 356 THR B O 1
ATOM 5803 N N . ASN B 1 357 ? 8.359 -41.281 -4.473 1 51.28 357 ASN B N 1
ATOM 5804 C CA . ASN B 1 357 ? 9.023 -42.219 -3.557 1 51.28 357 ASN B CA 1
ATOM 5805 C C . ASN B 1 357 ? 8.258 -42.344 -2.238 1 51.28 357 ASN B C 1
ATOM 5807 O O . ASN B 1 357 ? 7.652 -41.375 -1.777 1 51.28 357 ASN B O 1
#

pLDDT: mean 89.56, std 9.09, range [51.28, 97.94]

Foldseek 3Di:
DPPLLVQLVVLLVVLVVVLVVLVVLQVVLVVLVVCLVPDDPVCNVVSVVSNVVSVVSVDPVNVVVVLLVLLQSLLVSLLSSLLVLQLVLVVVLLVFFFALVLADPLLVVVQVVLLVVCQVCCPPPVNPPVDHNVRSVVQVVCNVPVPTTSSHHGPSNSLSDDDDRDFLVVSQVSCVSRPDHCLLVCLLPPPDQLVVVCVVVVHDSVCLRVLVVVSRVVNVCVVVVHDDPDGDDSVVSVVSSVSSSSVSVSSSQVSVFVCPVSNVVRTDFKDWQAFFPADPDQFKTKGWGEQDKDAQQFKKKKAQDPSDIGIWGWHWKDAPRHTDRIDGHYDDPTGIMITGTPGGDDGPIIIMGGHDD/DPPLLVQLVVLLVVLVVVLVVLVVLQVVLVVLVVCLVPDDPVCNVVSVVSNVVSVVSVDPVNVVVVLLVLLQSLLVSLLSSLLVLQLVLVVVLLVFFFALVLADPLLVVVQVVLLVVCQVCCPPPVNPPVDHNVRSVVQVVCNVPVPTTSSHHGPSNSLSDDDDRDFLVVSQVSCVSRPDHPLLVCLLPPPDQLVVVCVVVVNDSVCLRVLVVVSRVVNVCVVVVHDDPDGDDSVVSVVSSVSSSSVSVSSSQVSVFVCPVSSVVRTDFKDWQAFFPADPDQFKTKGFGEQDKDAQQFKKKKAQDPSDIGIWGWHWKDAPRHTDRIDGHYDDPTGIMITGTPGGDDGPIIIMGGHDD

Organism: NCBI:txid94136

Sequence (714 aa):
MEYSIIEFNHGTDKLNKYITGIKNNRELFAKIKRISGHISSDEYEIFEDIKQQLKFNFDKDIRIYEYTSIIINLYGLFERYIENSIIEYIDFLKKSIPKYSSLPVEIINNHYELSAQLISSLNLPKYKDIITKETIISNLYSCANCKGDKKYRLNSEAFTQHSYNFRGKSLNEFFKTVGISNLTSLLKQSNGTFRKYLDEIEIPVENCFDILDDLAERRNRISHGAEEDDILGIDELSRYMDYINNLVKSINDLLNVQLIPYLIEKGDNLIEVGTPFKQITDKIVGIKLSNINLNKGDKIFIDKGQSDYSYAVIQSMQINNESYDNLEINGEGGIDVGIGFDCKVTPGYTLYMITTNMEYSIIEFNHGTDKLNKYITGIKNNRELFAKIKRISGHISSDEYEIFEDIKQQLKFNFDKDIRIYEYTSIIINLYGLFERYIENSIIEYIDFLKKSIPKYSSLPVEIINNHYELSAQLISSLNLPKYKDIITKETIISNLYSCANCKGDKKYRLNSEAFTQHSYNFRGKSLNEFFKTVGISNLTSLLKQSNGTFRKYLDEIEIPVENCFDILDDLAERRNRISHGAEEDDILGIDELSRYMDYINNLVKSINDLLNVQLIPYLIEKGDNLIEVGTPFKQITDKIVGIKLSNINLNKGDKIFIDKGQSDYSYAVIQSMQINNESYDNLEINGEGGIDVGIGFDCKVTPGYTLYMITTN